Protein AF-A0A7X8EZT6-F1 (afdb_monomer_lite)

Structure (mmCIF, N/CA/C/O backbone):
data_AF-A0A7X8EZT6-F1
#
_entry.id   AF-A0A7X8EZT6-F1
#
loop_
_atom_site.group_PDB
_atom_site.id
_atom_site.type_symbol
_atom_site.label_atom_id
_atom_site.label_alt_id
_atom_site.label_comp_id
_atom_site.label_asym_id
_atom_site.label_entity_id
_atom_site.label_seq_id
_atom_site.pdbx_PDB_ins_code
_atom_site.Cartn_x
_atom_site.Cartn_y
_atom_site.Cartn_z
_atom_site.occupancy
_atom_site.B_iso_or_equiv
_atom_site.auth_seq_id
_atom_site.auth_comp_id
_atom_site.auth_asym_id
_atom_site.auth_atom_id
_atom_site.pdbx_PDB_model_num
ATOM 1 N N . SER A 1 1 ? -15.295 -21.190 -2.966 1.00 42.59 1 SER A N 1
ATOM 2 C CA . SER A 1 1 ? -16.601 -21.454 -3.605 1.00 42.59 1 SER A CA 1
ATOM 3 C C . SER A 1 1 ? -16.451 -21.439 -5.132 1.00 42.59 1 SER A C 1
ATOM 5 O O . SER A 1 1 ? -15.441 -20.932 -5.616 1.00 42.59 1 SER A O 1
ATOM 7 N N . PRO A 1 2 ? -17.413 -21.965 -5.910 1.00 34.59 2 PRO A N 1
ATOM 8 C CA . PRO A 1 2 ? -17.406 -21.894 -7.380 1.00 34.59 2 PRO A CA 1
ATOM 9 C C . PRO A 1 2 ? -17.355 -20.453 -7.927 1.00 34.59 2 PRO A C 1
ATOM 11 O O . PRO A 1 2 ? -16.756 -20.201 -8.968 1.00 34.59 2 PRO A O 1
ATOM 14 N N . LEU A 1 3 ? -17.905 -19.493 -7.174 1.00 39.78 3 LEU A N 1
ATOM 15 C CA . LEU A 1 3 ? -17.817 -18.054 -7.451 1.00 39.78 3 LEU A CA 1
ATOM 16 C C . LEU A 1 3 ? -16.372 -17.530 -7.394 1.00 39.78 3 LEU A C 1
ATOM 18 O O . LEU A 1 3 ? -15.959 -16.800 -8.290 1.00 39.78 3 LEU A O 1
ATOM 22 N N . PHE A 1 4 ? -15.579 -17.964 -6.406 1.00 44.94 4 PHE A N 1
ATOM 23 C CA . PHE A 1 4 ? -14.159 -17.601 -6.290 1.00 44.94 4 PHE A CA 1
ATOM 24 C C . PHE A 1 4 ? -13.353 -18.054 -7.517 1.00 44.94 4 PHE A C 1
ATOM 26 O O . PHE A 1 4 ? -12.592 -17.275 -8.080 1.00 44.94 4 PHE A O 1
ATOM 33 N N . GLN A 1 5 ? -13.568 -19.287 -7.987 1.00 44.53 5 GLN A N 1
ATOM 34 C CA . GLN A 1 5 ? -12.892 -19.799 -9.185 1.00 44.53 5 GLN A CA 1
ATOM 35 C C . GLN A 1 5 ? -13.360 -19.093 -10.467 1.00 44.53 5 GLN A C 1
ATOM 37 O O . GLN A 1 5 ? -12.538 -18.789 -11.326 1.00 44.53 5 GLN A O 1
ATOM 42 N N . SER A 1 6 ? -14.656 -18.789 -10.593 1.00 42.25 6 SER A N 1
ATOM 43 C CA . SER A 1 6 ? -15.205 -18.132 -11.785 1.00 42.25 6 SER A CA 1
ATOM 44 C C . SER A 1 6 ? -14.744 -16.683 -11.945 1.00 42.25 6 SER A C 1
ATOM 46 O O . SER A 1 6 ? -14.477 -16.265 -13.070 1.00 42.25 6 SER A O 1
ATOM 48 N N . VAL A 1 7 ? -14.666 -15.911 -10.858 1.00 49.56 7 VAL A N 1
ATOM 49 C CA . VAL A 1 7 ? -14.178 -14.523 -10.914 1.00 49.56 7 VAL A CA 1
ATOM 50 C C . VAL A 1 7 ? -12.687 -14.522 -11.231 1.00 49.56 7 VAL A C 1
ATOM 52 O O . VAL A 1 7 ? -12.261 -13.864 -12.175 1.00 49.56 7 VAL A O 1
ATOM 55 N N . PHE A 1 8 ? -11.917 -15.349 -10.524 1.00 48.44 8 PHE A N 1
ATOM 56 C CA . PHE A 1 8 ? -10.469 -15.424 -10.671 1.00 48.44 8 PHE A CA 1
ATOM 57 C C . PHE A 1 8 ? -10.017 -15.853 -12.072 1.00 48.44 8 PHE A C 1
ATOM 59 O O . PHE A 1 8 ? -9.018 -15.356 -12.574 1.00 48.44 8 PHE A O 1
ATOM 66 N N . LEU A 1 9 ? -10.747 -16.748 -12.741 1.00 45.16 9 LEU A N 1
ATOM 67 C CA . LEU A 1 9 ? -10.387 -17.193 -14.091 1.00 45.16 9 LEU A CA 1
ATOM 68 C C . LEU A 1 9 ? -10.803 -16.201 -15.190 1.00 45.16 9 LEU A C 1
ATOM 70 O O . LEU A 1 9 ? -10.133 -16.136 -16.218 1.00 45.16 9 LEU A O 1
ATOM 74 N N . ASN A 1 10 ? -11.867 -15.417 -14.983 1.00 45.31 10 ASN A N 1
ATOM 75 C CA . ASN A 1 10 ? -12.381 -14.498 -16.005 1.00 45.31 10 ASN A CA 1
ATOM 76 C C . ASN A 1 10 ? -11.710 -13.117 -15.990 1.00 45.31 10 ASN A C 1
ATOM 78 O O . ASN A 1 10 ? -11.610 -12.491 -17.042 1.00 45.31 10 ASN A O 1
ATOM 82 N N . THR A 1 11 ? -11.231 -12.631 -14.841 1.00 51.44 11 THR A N 1
ATOM 83 C CA . THR A 1 11 ? -10.587 -11.305 -14.750 1.00 51.44 11 THR A CA 1
ATOM 84 C C . THR A 1 11 ? -9.063 -11.366 -14.852 1.00 51.44 11 THR A C 1
ATOM 86 O O . THR A 1 11 ? -8.452 -10.430 -15.364 1.00 51.44 11 THR A O 1
ATOM 89 N N . ARG A 1 12 ? -8.436 -12.485 -14.466 1.00 45.09 12 ARG A N 1
ATOM 90 C CA . ARG A 1 12 ? -6.967 -12.640 -14.424 1.00 45.09 12 ARG A CA 1
ATOM 91 C C . ARG A 1 12 ? -6.296 -12.769 -15.799 1.00 45.09 12 ARG A C 1
ATOM 93 O O . ARG A 1 12 ? -5.088 -12.594 -15.900 1.00 45.09 12 ARG A O 1
ATOM 100 N N . TYR A 1 13 ? -7.055 -13.026 -16.871 1.00 46.81 13 TYR A N 1
ATOM 101 C CA . TYR A 1 13 ? -6.511 -13.232 -18.227 1.00 46.81 13 TYR A CA 1
ATOM 102 C C . TYR A 1 13 ? -7.090 -12.308 -19.307 1.00 46.81 13 TYR A C 1
ATOM 104 O O . TYR A 1 13 ? -6.844 -12.539 -20.491 1.00 46.81 13 TYR A O 1
ATOM 112 N N . ALA A 1 14 ? -7.823 -11.251 -18.940 1.00 43.50 14 ALA A N 1
ATOM 113 C CA . ALA A 1 14 ? -8.473 -10.362 -19.911 1.00 43.50 14 ALA A CA 1
ATOM 114 C C . ALA A 1 14 ? -7.488 -9.730 -20.919 1.00 43.50 14 ALA A C 1
ATOM 116 O O . ALA A 1 14 ? -7.846 -9.515 -22.072 1.00 43.50 14 ALA A O 1
ATOM 117 N N . ALA A 1 15 ? -6.237 -9.504 -20.507 1.00 43.66 15 ALA A N 1
ATOM 118 C CA . ALA A 1 15 ? -5.167 -8.951 -21.341 1.00 43.66 15 ALA A CA 1
ATOM 119 C C . ALA A 1 15 ? -4.141 -10.000 -21.823 1.00 43.66 15 ALA A C 1
ATOM 121 O O . ALA A 1 15 ? -3.108 -9.640 -22.390 1.00 43.66 15 ALA A O 1
ATOM 122 N N . SER A 1 16 ? -4.388 -11.293 -21.585 1.00 46.34 16 SER A N 1
ATOM 123 C CA . SER A 1 16 ? -3.447 -12.351 -21.956 1.00 46.34 16 SER A CA 1
ATOM 124 C C . SER A 1 16 ? -3.399 -12.540 -23.481 1.00 46.34 16 SER A C 1
ATOM 126 O O . SER A 1 16 ? -4.458 -12.679 -24.103 1.00 46.34 16 SER A O 1
ATOM 128 N N . PRO A 1 17 ? -2.206 -12.663 -24.102 1.00 43.62 17 PRO A N 1
ATOM 129 C CA . PRO A 1 17 ? -2.068 -12.996 -25.524 1.00 43.62 17 PRO A CA 1
ATOM 130 C C . PRO A 1 17 ? -2.686 -14.352 -25.907 1.00 43.62 17 PRO A C 1
ATOM 132 O O . PRO A 1 17 ? -2.841 -14.648 -27.086 1.00 43.62 17 PRO A O 1
ATOM 135 N N . SER A 1 18 ? -3.014 -15.190 -24.919 1.00 45.28 18 SER A N 1
ATOM 136 C CA . SER A 1 18 ? -3.646 -16.497 -25.099 1.00 45.28 18 SER A CA 1
ATOM 137 C C . SER A 1 18 ? -5.177 -16.457 -25.190 1.00 45.28 18 SER A C 1
ATOM 139 O O . SER A 1 18 ? -5.778 -17.521 -25.324 1.00 45.28 18 SER A O 1
ATOM 141 N N . ASN A 1 19 ? -5.821 -15.282 -25.117 1.00 48.66 19 ASN A N 1
ATOM 142 C CA . ASN A 1 19 ? -7.277 -15.154 -25.227 1.00 48.66 19 ASN A CA 1
ATOM 143 C C . ASN A 1 19 ? -7.734 -15.201 -26.706 1.00 48.66 19 ASN A C 1
ATOM 145 O O . ASN A 1 19 ? -7.468 -14.256 -27.452 1.00 48.66 19 ASN A O 1
ATOM 149 N N . PRO A 1 20 ? -8.444 -16.258 -27.151 1.00 41.34 20 PRO A N 1
ATOM 150 C CA . PRO A 1 20 ? -8.756 -16.465 -28.565 1.00 41.34 20 PRO A CA 1
ATOM 151 C C . PRO A 1 20 ? -9.940 -15.631 -29.096 1.00 41.34 20 PRO A C 1
ATOM 153 O O . PRO A 1 20 ? -10.285 -15.773 -30.267 1.00 41.34 20 PRO A O 1
ATOM 156 N N . TRP A 1 21 ? -10.573 -14.773 -28.279 1.00 43.16 21 TRP A N 1
ATOM 157 C CA . TRP A 1 21 ? -11.870 -14.151 -28.608 1.00 43.16 21 TRP A CA 1
ATOM 158 C C . TRP A 1 21 ? -11.904 -12.617 -28.726 1.00 43.16 21 TRP A C 1
ATOM 160 O O . TRP A 1 21 ? -12.989 -12.051 -28.854 1.00 43.16 21 TRP A O 1
ATOM 170 N N . ALA A 1 22 ? -10.778 -11.902 -28.717 1.00 40.16 22 ALA A N 1
ATOM 171 C CA . ALA A 1 22 ? -10.823 -10.442 -28.635 1.00 40.16 22 ALA A CA 1
ATOM 172 C C . ALA A 1 22 ? -10.504 -9.705 -29.949 1.00 40.16 22 ALA A C 1
ATOM 174 O O . ALA A 1 22 ? -9.353 -9.449 -30.288 1.00 40.16 22 ALA A O 1
ATOM 175 N N . TYR A 1 23 ? -11.556 -9.255 -30.639 1.00 41.00 23 TYR A N 1
ATOM 176 C CA . TYR A 1 23 ? -11.485 -8.242 -31.708 1.00 41.00 23 TYR A CA 1
ATOM 177 C C . TYR A 1 23 ? -11.439 -6.789 -31.181 1.00 41.00 23 TYR A C 1
ATOM 179 O O . TYR A 1 23 ? -11.535 -5.842 -31.958 1.00 41.00 23 TYR A O 1
ATOM 187 N N . ALA A 1 24 ? -11.278 -6.582 -29.870 1.00 44.81 24 ALA A N 1
ATOM 188 C CA . ALA A 1 24 ? -11.285 -5.260 -29.244 1.00 44.81 24 ALA A CA 1
ATOM 189 C C . ALA A 1 24 ? -10.194 -5.147 -28.169 1.00 44.81 24 ALA A C 1
ATOM 191 O O . ALA A 1 24 ? -10.485 -5.097 -26.981 1.00 44.81 24 ALA A O 1
ATOM 192 N N . HIS A 1 25 ? -8.925 -5.124 -28.575 1.00 49.47 25 HIS A N 1
ATOM 193 C CA . HIS A 1 25 ? -7.813 -4.778 -27.683 1.00 49.47 25 HIS A CA 1
ATOM 194 C C . HIS A 1 25 ? -7.306 -3.374 -28.014 1.00 49.47 25 HIS A C 1
ATOM 196 O O . HIS A 1 25 ? -6.289 -3.208 -28.683 1.00 49.47 25 HIS A O 1
ATOM 202 N N . THR A 1 26 ? -8.031 -2.356 -27.555 1.00 50.78 26 THR A N 1
ATOM 203 C CA . THR A 1 26 ? -7.486 -1.002 -27.424 1.00 50.78 26 THR A CA 1
ATOM 204 C C . THR A 1 26 ? -7.030 -0.825 -25.987 1.00 50.78 26 THR A C 1
ATOM 206 O O . THR A 1 26 ? -7.849 -0.897 -25.071 1.00 50.78 26 THR A O 1
ATOM 209 N N . SER A 1 27 ? -5.733 -0.612 -25.776 1.00 57.56 27 SER A N 1
ATOM 210 C CA . SER A 1 27 ? -5.249 -0.146 -24.475 1.00 57.56 27 SER A CA 1
ATOM 211 C C . SER A 1 27 ? -5.909 1.214 -24.166 1.00 57.56 27 SER A C 1
ATOM 213 O O . SER A 1 27 ? -6.126 1.992 -25.103 1.00 57.56 27 SER A O 1
ATOM 215 N N . PRO A 1 28 ? -6.219 1.554 -22.897 1.00 62.53 28 PRO A N 1
ATOM 216 C CA . PRO A 1 28 ? -6.767 2.870 -22.560 1.00 62.53 28 PRO A CA 1
ATOM 217 C C . PRO A 1 28 ? -5.843 4.036 -22.955 1.00 62.53 28 PRO A C 1
ATOM 219 O O . PRO A 1 28 ? -6.301 5.174 -23.050 1.00 62.53 28 PRO A O 1
ATOM 222 N N . ASP A 1 29 ? -4.574 3.774 -23.291 1.00 72.75 29 ASP A N 1
ATOM 223 C CA . ASP A 1 29 ? -3.645 4.807 -23.757 1.00 72.75 29 ASP A CA 1
ATOM 224 C C . ASP A 1 29 ? -4.058 5.401 -25.104 1.00 72.75 29 ASP A C 1
ATOM 226 O O . ASP A 1 29 ? -3.618 6.500 -25.424 1.00 72.75 29 ASP A O 1
ATOM 230 N N . VAL A 1 30 ? -4.914 4.737 -25.894 1.00 80.00 30 VAL A N 1
ATOM 231 C CA . VAL A 1 30 ? -5.458 5.362 -27.108 1.00 80.00 30 VAL A CA 1
ATOM 232 C C . VAL A 1 30 ? -6.223 6.645 -26.773 1.00 80.00 30 VAL A C 1
ATOM 234 O O . VAL A 1 30 ? -6.119 7.627 -27.506 1.00 80.00 30 VAL A O 1
ATOM 237 N N . PHE A 1 31 ? -6.922 6.669 -25.634 1.00 78.69 31 PHE A N 1
ATOM 238 C CA . PHE A 1 31 ? -7.608 7.859 -25.143 1.00 78.69 31 PHE A CA 1
ATOM 239 C C . PHE A 1 31 ? -6.609 8.885 -24.601 1.00 78.69 31 PHE A C 1
ATOM 241 O O . PHE A 1 31 ? -6.776 10.070 -24.862 1.00 78.69 31 PHE A O 1
ATOM 248 N N . LYS A 1 32 ? -5.526 8.452 -23.932 1.00 78.94 32 LYS A N 1
ATOM 249 C CA . LYS A 1 32 ? -4.425 9.346 -23.515 1.00 78.94 32 LYS A CA 1
ATOM 250 C C . LYS A 1 32 ? -3.796 10.032 -24.732 1.00 78.94 32 LYS A C 1
ATOM 252 O O . LYS A 1 32 ? -3.693 11.255 -24.752 1.00 78.94 32 LYS A O 1
ATOM 257 N N . ILE A 1 33 ? -3.450 9.266 -25.772 1.00 86.44 33 ILE A N 1
ATOM 258 C CA . ILE A 1 33 ? -2.919 9.786 -27.039 1.00 86.44 33 ILE A CA 1
ATOM 259 C C . ILE A 1 33 ? -3.912 10.776 -27.649 1.00 86.44 33 ILE A C 1
ATOM 261 O O . ILE A 1 33 ? -3.533 11.903 -27.951 1.00 86.44 33 ILE A O 1
ATOM 265 N N . GLU A 1 34 ? -5.177 10.389 -27.810 1.00 89.12 34 GLU A N 1
ATOM 266 C CA . GLU A 1 34 ? -6.202 11.248 -28.408 1.00 89.12 34 GLU A CA 1
ATOM 267 C C . GLU A 1 34 ? -6.381 12.567 -27.639 1.00 89.12 34 GLU A C 1
ATOM 269 O O . GLU A 1 34 ? -6.334 13.642 -28.243 1.00 89.12 34 GLU A O 1
ATOM 274 N N . GLN A 1 35 ? -6.502 12.509 -26.313 1.00 84.94 35 GLN A N 1
ATOM 275 C CA . GLN A 1 35 ? -6.626 13.689 -25.457 1.00 84.94 35 GLN A CA 1
ATOM 276 C C . GLN A 1 35 ? -5.393 14.590 -25.542 1.00 84.94 35 GLN A C 1
ATOM 278 O O . GLN A 1 35 ? -5.539 15.804 -25.700 1.00 84.94 35 GLN A O 1
ATOM 283 N N . THR A 1 36 ? -4.182 14.023 -25.501 1.00 86.88 36 THR A N 1
ATOM 284 C CA . THR A 1 36 ? -2.943 14.799 -25.646 1.00 86.88 36 THR A CA 1
ATOM 285 C C . THR A 1 36 ? -2.872 15.480 -27.014 1.00 86.88 36 THR A C 1
ATOM 287 O O . THR A 1 36 ? -2.579 16.671 -27.085 1.00 86.88 36 THR A O 1
ATOM 290 N N . VAL A 1 37 ? -3.200 14.773 -28.102 1.00 92.56 37 VAL A N 1
ATOM 291 C CA . VAL A 1 37 ? -3.213 15.347 -29.459 1.00 92.56 37 VAL A CA 1
ATOM 292 C C . VAL A 1 37 ? -4.217 16.499 -29.554 1.00 92.56 37 VAL A C 1
ATOM 294 O O . VAL A 1 37 ? -3.895 17.549 -30.110 1.00 92.56 37 VAL A O 1
ATOM 297 N N . ARG A 1 38 ? -5.419 16.346 -28.981 1.00 92.12 38 ARG A N 1
ATOM 298 C CA . ARG A 1 38 ? -6.426 17.421 -28.937 1.00 92.12 38 ARG A CA 1
ATOM 299 C C . ARG A 1 38 ? -5.958 18.624 -28.129 1.00 92.12 38 ARG A C 1
ATOM 301 O O . ARG A 1 38 ? -6.172 19.751 -28.567 1.00 92.12 38 ARG A O 1
ATOM 308 N N . HIS A 1 39 ? -5.320 18.392 -26.986 1.00 89.50 39 HIS A N 1
ATOM 309 C CA . HIS A 1 39 ? -4.801 19.456 -26.133 1.00 89.50 39 HIS A CA 1
ATOM 310 C C . HIS A 1 39 ? -3.704 20.263 -26.841 1.00 89.50 39 HIS A C 1
ATOM 312 O O . HIS A 1 39 ? -3.769 21.489 -26.893 1.00 89.50 39 HIS A O 1
ATOM 318 N N . VAL A 1 40 ? -2.764 19.572 -27.494 1.00 91.00 40 VAL A N 1
ATOM 319 C CA . VAL A 1 40 ? -1.724 20.196 -28.323 1.00 91.00 40 VAL A CA 1
ATOM 320 C C . VAL A 1 40 ? -2.335 20.998 -29.473 1.00 91.00 40 VAL A C 1
ATOM 322 O O . VAL A 1 40 ? -1.962 22.148 -29.698 1.00 91.00 40 VAL A O 1
ATOM 325 N N . ALA A 1 41 ? -3.297 20.416 -30.190 1.00 91.75 41 ALA A N 1
ATOM 326 C CA . ALA A 1 41 ? -3.942 21.082 -31.313 1.00 91.75 41 ALA A CA 1
ATOM 327 C C . ALA A 1 41 ? -4.720 22.334 -30.894 1.00 91.75 41 ALA A C 1
ATOM 329 O O . ALA A 1 41 ? -4.719 23.312 -31.632 1.00 91.75 41 ALA A O 1
ATOM 330 N N . ALA A 1 42 ? -5.338 22.343 -29.709 1.00 89.06 42 ALA A N 1
ATOM 331 C CA . ALA A 1 42 ? -6.038 23.516 -29.183 1.00 89.06 42 ALA A CA 1
ATOM 332 C C . ALA A 1 42 ? -5.106 24.723 -28.954 1.00 89.06 42 ALA A C 1
ATOM 334 O O . ALA A 1 42 ? -5.555 25.862 -29.050 1.00 89.06 42 ALA A O 1
ATOM 335 N N . ALA A 1 43 ? -3.818 24.483 -28.689 1.00 86.94 43 ALA A N 1
ATOM 336 C CA . ALA A 1 43 ? -2.807 25.530 -28.532 1.00 86.94 43 ALA A CA 1
ATOM 337 C C . ALA A 1 43 ? -2.105 25.919 -29.849 1.00 86.94 43 ALA A C 1
ATOM 339 O O . ALA A 1 43 ? -1.345 26.893 -29.886 1.00 86.94 43 ALA A O 1
ATOM 340 N N . HIS A 1 44 ? -2.322 25.163 -30.929 1.00 92.44 44 HIS A N 1
ATOM 341 C CA . HIS A 1 44 ? -1.747 25.448 -32.240 1.00 92.44 44 HIS A CA 1
ATOM 342 C C . HIS A 1 44 ? -2.636 26.436 -33.023 1.00 92.44 44 HIS A C 1
ATOM 344 O O . HIS A 1 44 ? -3.855 26.261 -33.029 1.00 92.44 44 HIS A O 1
ATOM 350 N N . PRO A 1 45 ? -2.074 27.432 -33.745 1.00 89.56 45 PRO A N 1
ATOM 351 C CA . PRO A 1 45 ? -2.863 28.410 -34.509 1.00 89.56 45 PRO A CA 1
ATOM 352 C C . PRO A 1 45 ? -3.853 27.789 -35.504 1.00 89.56 45 PRO A C 1
ATOM 354 O O . PRO A 1 45 ? -4.947 28.312 -35.698 1.00 89.56 45 PRO A O 1
ATOM 357 N N . ASP A 1 46 ? -3.484 26.651 -36.095 1.00 91.50 46 ASP A N 1
ATOM 358 C CA . ASP A 1 46 ? -4.317 25.943 -37.075 1.00 91.50 46 ASP A CA 1
ATOM 359 C C . ASP A 1 46 ? -5.351 24.989 -36.446 1.00 91.50 46 ASP A C 1
ATOM 361 O O . ASP A 1 46 ? -6.144 24.375 -37.162 1.00 91.50 46 ASP A O 1
ATOM 365 N N . GLY A 1 47 ? -5.378 24.831 -35.117 1.00 92.38 47 GLY A N 1
ATOM 366 C CA . GLY A 1 47 ? -6.355 23.976 -34.442 1.00 92.38 47 GLY A CA 1
ATOM 367 C C . GLY A 1 47 ? -6.362 22.539 -34.983 1.00 92.38 47 GLY A C 1
ATOM 368 O O . GLY A 1 47 ? -5.327 21.886 -35.109 1.00 92.38 47 GLY A O 1
ATOM 369 N N . LYS A 1 48 ? -7.545 22.053 -35.385 1.00 91.62 48 LYS A N 1
ATOM 370 C CA . LYS A 1 48 ? -7.732 20.723 -36.005 1.00 91.62 48 LYS A CA 1
ATOM 371 C C . LYS A 1 48 ? -7.102 20.571 -37.401 1.00 91.62 48 LYS A C 1
ATOM 373 O O . LYS A 1 48 ? -7.035 19.452 -37.905 1.00 91.62 48 LYS A O 1
ATOM 378 N N . LYS A 1 49 ? -6.635 21.663 -38.018 1.00 92.81 49 LYS A N 1
ATOM 379 C CA . LYS A 1 49 ? -5.881 21.657 -39.285 1.00 92.81 49 LYS A CA 1
ATOM 380 C C . LYS A 1 49 ? -4.369 21.548 -39.076 1.00 92.81 49 LYS A C 1
ATOM 382 O O . LYS A 1 49 ? -3.627 21.518 -40.052 1.00 92.81 49 LYS A O 1
ATOM 387 N N . MET A 1 50 ? -3.909 21.482 -37.823 1.00 95.31 50 MET A N 1
ATOM 388 C CA . MET A 1 50 ? -2.513 21.207 -37.495 1.00 95.31 50 MET A CA 1
ATOM 389 C C . MET A 1 50 ? -2.058 19.910 -38.173 1.00 95.31 50 MET A C 1
ATOM 391 O O . MET A 1 50 ? -2.723 18.880 -38.056 1.00 95.31 50 MET A O 1
ATOM 395 N N . PHE A 1 51 ? -0.917 19.959 -38.861 1.00 94.50 51 PHE A N 1
ATOM 396 C CA . PHE A 1 51 ? -0.371 18.785 -39.530 1.00 94.50 51 PHE A CA 1
ATOM 397 C C . PHE A 1 51 ? 0.157 17.769 -38.505 1.00 94.50 51 PHE A C 1
ATOM 399 O O . PHE A 1 51 ? 1.022 18.087 -37.688 1.00 94.50 51 PHE A O 1
ATOM 406 N N . ILE A 1 52 ? -0.360 16.542 -38.551 1.00 95.56 52 ILE A N 1
ATOM 407 C CA . ILE A 1 52 ? 0.028 15.434 -37.672 1.00 95.56 52 ILE A CA 1
ATOM 408 C C . ILE A 1 52 ? 0.564 14.309 -38.549 1.00 95.56 52 ILE A C 1
ATOM 410 O O . ILE A 1 52 ? -0.110 13.862 -39.478 1.00 95.56 52 ILE A O 1
ATOM 414 N N . GLN A 1 53 ? 1.760 13.810 -38.245 1.00 95.31 53 GLN A N 1
ATOM 415 C CA . GLN A 1 53 ? 2.288 12.623 -38.916 1.00 95.31 53 GLN A CA 1
ATOM 416 C C . GLN A 1 53 ? 2.206 11.410 -37.988 1.00 95.31 53 GLN A C 1
ATOM 418 O O . GLN A 1 53 ? 2.704 11.445 -36.869 1.00 95.31 53 GLN A O 1
ATOM 423 N N . VAL A 1 54 ? 1.600 10.329 -38.469 1.00 95.25 54 VAL A N 1
ATOM 424 C CA . VAL A 1 54 ? 1.507 9.031 -37.800 1.00 95.25 54 VAL A CA 1
ATOM 425 C C . VAL A 1 54 ? 2.353 8.036 -38.590 1.00 95.25 54 VAL A C 1
ATOM 427 O O . VAL A 1 54 ? 2.036 7.741 -39.741 1.00 95.25 54 VAL A O 1
ATOM 430 N N . VAL A 1 55 ? 3.434 7.531 -37.995 1.00 93.75 55 VAL A N 1
ATOM 431 C CA . VAL A 1 55 ? 4.385 6.624 -38.659 1.00 93.75 55 VAL A CA 1
ATOM 432 C C . VAL A 1 55 ? 4.412 5.276 -37.950 1.00 93.75 55 VAL A C 1
ATOM 434 O O . VAL A 1 55 ? 4.796 5.189 -36.786 1.00 93.75 55 VAL A O 1
ATOM 437 N N . SER A 1 56 ? 4.029 4.211 -38.641 1.00 91.31 56 SER A N 1
ATOM 438 C CA . SER A 1 56 ? 4.019 2.867 -38.064 1.00 91.31 56 SER A CA 1
ATOM 439 C C . SER A 1 56 ? 4.326 1.814 -39.127 1.00 91.31 56 SER A C 1
ATOM 441 O O . SER A 1 56 ? 3.551 1.692 -40.082 1.00 91.31 56 SER A O 1
ATOM 443 N N . PRO A 1 57 ? 5.410 1.033 -38.960 1.00 85.94 57 PRO A N 1
ATOM 444 C CA . PRO A 1 57 ? 5.727 -0.086 -39.837 1.00 85.94 57 PRO A CA 1
ATOM 445 C C . PRO A 1 57 ? 4.529 -1.011 -40.073 1.00 85.94 57 PRO A C 1
ATOM 447 O O . PRO A 1 57 ? 3.712 -1.242 -39.184 1.00 85.94 57 PRO A O 1
ATOM 450 N N . ASN A 1 58 ? 4.425 -1.553 -41.289 1.00 85.25 58 ASN A N 1
ATOM 451 C CA . ASN A 1 58 ? 3.341 -2.455 -41.708 1.00 85.25 58 ASN A CA 1
ATOM 452 C C . ASN A 1 58 ? 1.923 -1.860 -41.591 1.00 85.25 58 ASN A C 1
ATOM 454 O O . ASN A 1 58 ? 0.949 -2.608 -41.533 1.00 85.25 58 ASN A O 1
ATOM 458 N N . HIS A 1 59 ? 1.802 -0.528 -41.563 1.00 83.19 59 HIS A N 1
ATOM 459 C CA . HIS A 1 59 ? 0.539 0.186 -41.353 1.00 83.19 59 HIS A CA 1
ATOM 460 C C . HIS A 1 59 ? -0.150 -0.152 -40.020 1.00 83.19 59 HIS A C 1
ATOM 462 O O . HIS A 1 59 ? -1.378 -0.094 -39.911 1.00 83.19 59 HIS A O 1
ATOM 468 N N . ASP A 1 60 ? 0.625 -0.480 -38.986 1.00 83.62 60 ASP A N 1
ATOM 469 C CA . ASP A 1 60 ? 0.107 -0.927 -37.693 1.00 83.62 60 ASP A CA 1
ATOM 470 C C . ASP A 1 60 ? -0.313 0.224 -36.751 1.00 83.62 60 ASP A C 1
ATOM 472 O O . ASP A 1 60 ? 0.044 0.293 -35.571 1.00 83.62 60 ASP A O 1
ATOM 476 N N . TYR A 1 61 ? -1.071 1.173 -37.305 1.00 87.38 61 TYR A N 1
ATOM 477 C CA . TYR A 1 61 ? -1.537 2.387 -36.630 1.00 87.38 61 TYR A CA 1
ATOM 478 C C . TYR A 1 61 ? -3.012 2.348 -36.218 1.00 87.38 61 TYR A C 1
ATOM 480 O O . TYR A 1 61 ? -3.519 3.314 -35.648 1.00 87.38 61 TYR A O 1
ATOM 488 N N . TRP A 1 62 ? -3.739 1.259 -36.481 1.00 82.38 62 TRP A N 1
ATOM 489 C CA . TRP A 1 62 ? -5.103 1.100 -35.968 1.00 82.38 62 TRP A CA 1
ATOM 490 C C . TRP A 1 62 ? -5.087 0.966 -34.431 1.00 82.38 62 TRP A C 1
ATOM 492 O O . TRP A 1 62 ? -4.271 0.203 -33.913 1.00 82.38 62 TRP A O 1
ATOM 502 N N . PRO A 1 63 ? -5.968 1.653 -33.673 1.00 86.00 63 PRO A N 1
ATOM 503 C CA . PRO A 1 63 ? -7.186 2.366 -34.092 1.00 86.00 63 PRO A CA 1
ATOM 504 C C . PRO A 1 63 ? -7.049 3.891 -34.296 1.00 86.00 63 PRO A C 1
ATOM 506 O O . PRO A 1 63 ? -8.070 4.571 -34.381 1.00 86.00 63 PRO A O 1
ATOM 509 N N . LEU A 1 64 ? -5.843 4.469 -34.374 1.00 88.00 64 LEU A N 1
ATOM 510 C CA . LEU A 1 64 ? -5.658 5.933 -34.443 1.00 88.00 64 LEU A CA 1
ATOM 511 C C . LEU A 1 64 ? -6.475 6.650 -35.532 1.00 88.00 64 LEU A C 1
ATOM 513 O O . LEU A 1 64 ? -6.971 7.738 -35.236 1.00 88.00 64 LEU A O 1
ATOM 517 N N . PRO A 1 65 ? -6.679 6.096 -36.748 1.00 91.19 65 PRO A N 1
ATOM 518 C CA . PRO A 1 65 ? -7.550 6.712 -37.749 1.00 91.19 65 PRO A CA 1
ATOM 519 C C . PRO A 1 65 ? -8.963 7.015 -37.250 1.00 91.19 65 PRO A C 1
ATOM 521 O O . PRO A 1 65 ? -9.550 8.012 -37.652 1.00 91.19 65 PRO A O 1
ATOM 524 N N . TRP A 1 66 ? -9.508 6.195 -36.347 1.00 84.88 66 TRP A N 1
ATOM 525 C CA . TRP A 1 66 ? -10.835 6.425 -35.780 1.00 84.88 66 TRP A CA 1
ATOM 526 C C . TRP A 1 66 ? -10.858 7.618 -34.821 1.00 84.88 66 TRP A C 1
ATOM 528 O O . TRP A 1 66 ? -11.755 8.455 -34.881 1.00 84.88 66 TRP A O 1
ATOM 538 N N . TYR A 1 67 ? -9.855 7.703 -33.951 1.00 86.50 67 TYR A N 1
ATOM 539 C CA . TYR A 1 67 ? -9.759 8.716 -32.898 1.00 86.50 67 TYR A CA 1
ATOM 540 C C . TYR A 1 67 ? -9.306 10.079 -33.419 1.00 86.50 67 TYR A C 1
ATOM 542 O O . TYR A 1 67 ? -9.716 11.118 -32.906 1.00 86.50 67 TYR A O 1
ATOM 550 N N . LEU A 1 68 ? -8.494 10.082 -34.474 1.00 91.31 68 LEU A N 1
ATOM 551 C CA . LEU A 1 68 ? -7.979 11.294 -35.099 1.00 91.31 68 LEU A CA 1
ATOM 552 C C . LEU A 1 68 ? -8.786 11.718 -36.338 1.00 91.31 68 LEU A C 1
ATOM 554 O O . LEU A 1 68 ? -8.382 12.639 -37.039 1.00 91.31 68 LEU A O 1
ATOM 558 N N . ARG A 1 69 ? -9.946 11.099 -36.599 1.00 90.94 69 ARG A N 1
ATOM 559 C CA . ARG A 1 69 ? -10.780 11.383 -37.784 1.00 90.94 69 ARG A CA 1
ATOM 560 C C . ARG A 1 69 ? -11.262 12.832 -37.893 1.00 90.94 69 ARG A C 1
ATOM 562 O O . ARG A 1 69 ? -11.596 13.282 -38.981 1.00 90.94 69 ARG A O 1
ATOM 569 N N . ASP A 1 70 ? -11.342 13.539 -36.765 1.00 89.75 70 ASP A N 1
ATOM 570 C CA . ASP A 1 70 ? -11.791 14.933 -36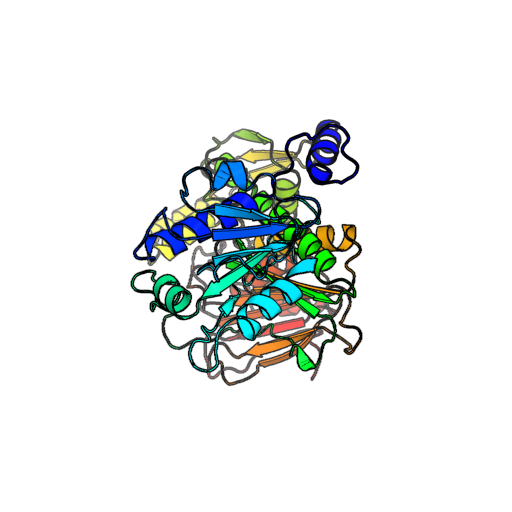.730 1.00 89.75 70 ASP A CA 1
ATOM 571 C C . ASP A 1 70 ? -10.675 15.921 -37.123 1.00 89.75 70 ASP A C 1
ATOM 573 O O . ASP A 1 70 ? -10.936 17.122 -37.190 1.00 89.75 70 ASP A O 1
ATOM 577 N N . PHE A 1 71 ? -9.435 15.453 -37.308 1.00 92.94 71 PHE A N 1
ATOM 578 C CA . PHE A 1 71 ? -8.295 16.268 -37.722 1.00 92.94 71 PHE A CA 1
ATOM 579 C C . PHE A 1 71 ? -8.159 16.249 -39.245 1.00 92.94 71 PHE A C 1
ATOM 581 O O . PHE A 1 71 ? -8.159 15.193 -39.872 1.00 92.94 71 PHE A O 1
ATOM 588 N N . GLU A 1 72 ? -8.020 17.428 -39.845 1.00 90.38 72 GLU A N 1
ATOM 589 C CA . GLU A 1 72 ? -8.098 17.597 -41.304 1.00 90.38 72 GLU A CA 1
ATOM 590 C C . GLU A 1 72 ? -6.770 17.289 -42.017 1.00 90.38 72 GLU A C 1
ATOM 592 O O . GLU A 1 72 ? -6.749 17.070 -43.226 1.00 90.38 72 GLU A O 1
ATOM 597 N N . ALA A 1 73 ? -5.658 17.261 -41.276 1.00 92.94 73 ALA A N 1
ATOM 598 C CA . ALA A 1 73 ? -4.308 17.137 -41.818 1.00 92.94 73 ALA A CA 1
ATOM 599 C C . ALA A 1 73 ? -3.501 16.038 -41.105 1.00 92.94 73 ALA A C 1
ATOM 601 O O . ALA A 1 73 ? -2.466 16.311 -40.499 1.00 92.94 73 ALA A O 1
ATOM 602 N N . VAL A 1 74 ? -3.964 14.784 -41.174 1.00 94.62 74 VAL A N 1
ATOM 603 C CA . VAL A 1 74 ? -3.236 13.626 -40.619 1.00 94.62 74 VAL A CA 1
ATOM 604 C C . VAL A 1 74 ? -2.673 12.750 -41.734 1.00 94.62 74 VAL A C 1
ATOM 606 O O . VAL A 1 74 ? -3.419 12.231 -42.563 1.00 94.62 74 VAL A O 1
ATOM 609 N N . ALA A 1 75 ? -1.354 12.559 -41.746 1.00 93.56 75 ALA A N 1
ATOM 610 C CA . ALA A 1 75 ? -0.685 11.639 -42.660 1.00 93.56 75 ALA A CA 1
ATOM 611 C C . ALA A 1 75 ? -0.354 10.322 -41.950 1.00 93.56 75 ALA A C 1
ATOM 613 O O . ALA A 1 75 ? 0.396 10.327 -40.977 1.00 93.56 75 ALA A O 1
ATOM 614 N N . TYR A 1 76 ? -0.862 9.204 -42.469 1.00 93.50 76 TYR A N 1
ATOM 615 C CA . TYR A 1 76 ? -0.553 7.855 -41.989 1.00 93.50 76 TYR A CA 1
ATOM 616 C C . TYR A 1 76 ? 0.436 7.184 -42.935 1.00 93.50 76 TYR A C 1
ATOM 618 O O . TYR A 1 76 ? 0.122 6.979 -44.108 1.00 93.50 76 TYR A O 1
ATOM 626 N N . THR A 1 77 ? 1.628 6.848 -42.447 1.00 91.69 77 THR A N 1
ATOM 627 C CA . THR A 1 77 ? 2.699 6.280 -43.275 1.00 91.69 77 THR A CA 1
ATOM 628 C C . THR A 1 77 ? 3.305 5.041 -42.627 1.00 91.69 77 THR A C 1
ATOM 630 O O . THR A 1 77 ? 3.340 4.915 -41.404 1.00 91.69 77 THR A O 1
ATOM 633 N N . ASP A 1 78 ? 3.768 4.103 -43.450 1.00 89.94 78 ASP A N 1
ATOM 634 C CA . ASP A 1 78 ? 4.484 2.900 -43.004 1.00 89.94 78 ASP A CA 1
ATOM 635 C C . ASP A 1 78 ? 5.982 3.142 -42.788 1.00 89.94 78 ASP A C 1
ATOM 637 O O . ASP A 1 78 ? 6.638 2.436 -42.027 1.00 89.94 78 ASP A O 1
ATOM 641 N N . THR A 1 79 ? 6.516 4.169 -43.444 1.00 87.62 79 THR A N 1
ATOM 642 C CA . THR A 1 79 ? 7.931 4.528 -43.440 1.00 87.62 79 THR A CA 1
ATOM 643 C C . THR A 1 79 ? 8.128 6.032 -43.244 1.00 87.62 79 THR A C 1
ATOM 645 O O . THR A 1 79 ? 7.198 6.845 -43.327 1.00 87.62 79 THR A O 1
ATOM 648 N N . VAL A 1 80 ? 9.368 6.430 -42.948 1.00 87.31 80 VAL A N 1
ATOM 649 C CA . VAL A 1 80 ? 9.746 7.836 -42.767 1.00 87.31 80 VAL A CA 1
ATOM 650 C C . VAL A 1 80 ? 10.009 8.486 -44.130 1.00 87.31 80 VAL A C 1
ATOM 652 O O . VAL A 1 80 ? 11.102 8.400 -44.688 1.00 87.31 80 VAL A O 1
ATOM 655 N N . HIS A 1 81 ? 9.012 9.186 -44.672 1.00 82.75 81 HIS A N 1
ATOM 656 C CA . HIS A 1 81 ? 9.167 9.910 -45.937 1.00 82.75 81 HIS A CA 1
ATOM 657 C C . HIS A 1 81 ? 9.853 11.270 -45.738 1.00 82.75 81 HIS A C 1
ATOM 659 O O . HIS A 1 81 ? 9.315 12.159 -45.069 1.00 82.75 81 HIS A O 1
ATOM 665 N N . LYS A 1 82 ? 11.015 11.451 -46.382 1.00 79.75 82 LYS A N 1
ATOM 666 C CA . LYS A 1 82 ? 11.799 12.703 -46.366 1.00 79.75 82 LYS A CA 1
ATOM 667 C C . LYS A 1 82 ? 11.145 13.859 -47.130 1.00 79.75 82 LYS A C 1
ATOM 669 O O . LYS A 1 82 ? 11.434 15.011 -46.845 1.00 79.75 82 LYS A O 1
ATOM 674 N N . ASN A 1 83 ? 10.256 13.548 -48.073 1.00 80.56 83 ASN A N 1
ATOM 675 C CA . ASN A 1 83 ? 9.587 14.545 -48.916 1.00 80.56 83 ASN A CA 1
ATOM 676 C C . ASN A 1 83 ? 8.367 15.184 -48.233 1.00 80.56 83 ASN A C 1
ATOM 678 O O . ASN A 1 83 ? 7.842 16.175 -48.731 1.00 80.56 83 ASN A O 1
ATOM 682 N N . LEU A 1 84 ? 7.889 14.606 -47.123 1.00 80.50 84 LEU A N 1
ATOM 683 C CA . LEU A 1 84 ? 6.817 15.206 -46.334 1.00 80.50 84 LEU A CA 1
ATOM 684 C C . LEU A 1 84 ? 7.376 16.360 -45.496 1.00 80.50 84 LEU A C 1
ATOM 686 O O . LEU A 1 84 ? 8.450 16.184 -44.909 1.00 80.50 84 LEU A O 1
ATOM 690 N N . PRO A 1 85 ? 6.641 17.483 -45.374 1.00 83.88 85 PRO A N 1
ATOM 691 C CA . PRO A 1 85 ? 7.050 18.587 -44.514 1.00 83.88 85 PRO A CA 1
ATOM 692 C C . PRO A 1 85 ? 7.238 18.105 -43.072 1.00 83.88 85 PRO A C 1
ATOM 694 O O . PRO A 1 85 ? 6.667 17.089 -42.663 1.00 83.88 85 PRO A O 1
ATOM 697 N N . ASN A 1 86 ? 8.059 18.817 -42.302 1.00 86.38 86 ASN A N 1
ATOM 698 C CA . ASN A 1 86 ? 8.222 18.516 -40.885 1.00 86.38 86 ASN A CA 1
ATOM 699 C C . ASN A 1 86 ? 6.940 18.922 -40.140 1.00 86.38 86 ASN A C 1
ATOM 701 O O . ASN A 1 86 ? 6.564 20.094 -40.194 1.00 86.38 86 ASN A O 1
ATOM 705 N N . PRO A 1 87 ? 6.238 17.975 -39.499 1.00 89.56 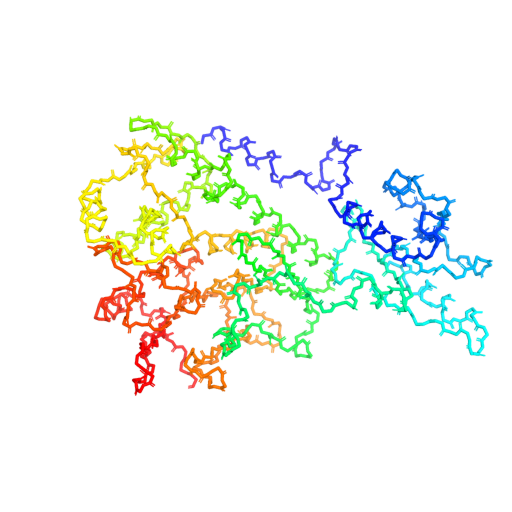87 PRO A N 1
ATOM 706 C CA . PRO A 1 87 ? 5.025 18.280 -38.760 1.00 89.56 87 PRO A CA 1
ATOM 707 C C . PRO A 1 87 ? 5.354 18.866 -37.382 1.00 89.56 87 PRO A C 1
ATOM 709 O O . PRO A 1 87 ? 6.348 18.467 -36.775 1.00 89.56 87 PRO A O 1
ATOM 712 N N . PRO A 1 88 ? 4.481 19.719 -36.820 1.00 91.12 88 PRO A N 1
ATOM 713 C CA . PRO A 1 88 ? 4.583 20.133 -35.423 1.00 91.12 88 PRO A CA 1
ATOM 714 C C . PRO A 1 88 ? 4.495 18.949 -34.446 1.00 91.12 88 PRO A C 1
ATOM 716 O O . PRO A 1 88 ? 5.087 19.009 -33.370 1.00 91.12 88 PRO A O 1
ATOM 719 N N . LEU A 1 89 ? 3.789 17.873 -34.822 1.00 94.31 89 LEU A N 1
ATOM 720 C CA . LEU A 1 89 ? 3.572 16.676 -34.011 1.00 94.31 89 LEU A CA 1
ATOM 721 C C . LEU A 1 89 ? 3.766 15.394 -34.839 1.00 94.31 89 LEU A C 1
ATOM 723 O O . LEU A 1 89 ? 3.105 15.200 -35.863 1.00 94.31 89 LEU A O 1
ATOM 727 N N . VAL A 1 90 ? 4.617 14.485 -34.352 1.00 95.19 90 VAL A N 1
ATOM 728 C CA . VAL A 1 90 ? 4.732 13.113 -34.875 1.00 95.19 90 VAL A CA 1
ATOM 729 C C . VAL A 1 90 ? 4.319 12.113 -33.804 1.00 95.19 90 VAL A C 1
ATOM 731 O O . VAL A 1 90 ? 4.831 12.166 -32.688 1.00 95.19 90 VAL A O 1
ATOM 734 N N . LEU A 1 91 ? 3.459 11.165 -34.166 1.00 94.94 91 LEU A N 1
ATOM 735 C CA . LEU A 1 91 ? 3.226 9.925 -33.433 1.00 94.94 91 LEU A CA 1
ATOM 736 C C . LEU A 1 91 ? 3.901 8.784 -34.193 1.00 94.94 91 LEU A C 1
ATOM 738 O O . LEU A 1 91 ? 3.700 8.642 -35.398 1.00 94.94 91 LEU A O 1
ATOM 742 N N . CYS A 1 92 ? 4.701 7.965 -33.524 1.00 93.38 92 CYS A N 1
ATOM 743 C CA . CYS A 1 92 ? 5.365 6.838 -34.171 1.00 93.38 92 CYS A CA 1
ATOM 744 C C . CYS A 1 92 ? 5.522 5.638 -33.247 1.00 93.38 92 CYS A C 1
ATOM 746 O O . CYS A 1 92 ? 5.481 5.789 -32.028 1.00 93.38 92 CYS A O 1
ATOM 748 N N . GLN A 1 93 ? 5.720 4.452 -33.815 1.00 87.81 93 GLN A N 1
ATOM 749 C CA . GLN A 1 93 ? 6.136 3.299 -33.020 1.00 87.81 93 GLN A CA 1
ATOM 750 C C . GLN A 1 93 ? 7.576 3.476 -32.506 1.00 87.81 93 GLN A C 1
ATOM 752 O O . GLN A 1 93 ? 8.400 4.167 -33.112 1.00 87.81 93 GLN A O 1
ATOM 757 N N . ALA A 1 94 ? 7.870 2.892 -31.343 1.00 84.50 94 ALA A N 1
ATOM 758 C CA . ALA A 1 94 ? 9.160 3.0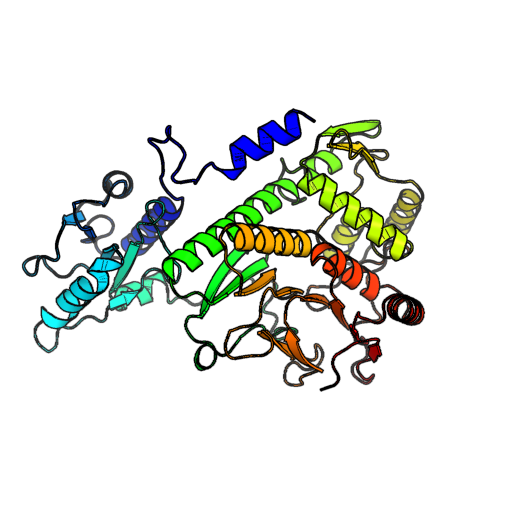68 -30.672 1.00 84.50 94 ALA A CA 1
ATOM 759 C C . ALA A 1 94 ? 10.358 2.564 -31.500 1.00 84.50 94 ALA A C 1
ATOM 761 O O . ALA A 1 94 ? 11.458 3.104 -31.377 1.00 84.50 94 ALA A O 1
ATOM 762 N N . ASP A 1 95 ? 10.147 1.565 -32.356 1.00 83.44 95 ASP A N 1
ATOM 763 C CA . ASP A 1 95 ? 11.157 0.976 -33.238 1.00 83.44 95 ASP A CA 1
ATOM 764 C C . ASP A 1 95 ? 11.663 1.942 -34.321 1.00 83.44 95 ASP A C 1
ATOM 766 O O . ASP A 1 95 ? 12.847 1.926 -34.650 1.00 83.44 95 ASP A O 1
ATOM 770 N N . ILE A 1 96 ? 10.800 2.831 -34.820 1.00 86.75 96 ILE A N 1
ATOM 771 C CA . ILE A 1 96 ? 11.121 3.782 -35.891 1.00 86.75 96 ILE A CA 1
ATOM 772 C C . ILE A 1 96 ? 11.423 5.200 -35.382 1.00 86.75 96 ILE A C 1
ATOM 774 O O . ILE A 1 96 ? 11.720 6.108 -36.163 1.00 86.75 96 ILE A O 1
ATOM 778 N N . GLN A 1 97 ? 11.400 5.408 -34.060 1.00 86.56 97 GLN A N 1
ATOM 779 C CA . GLN A 1 97 ? 11.611 6.720 -33.440 1.00 86.56 97 GLN A CA 1
ATOM 780 C C . GLN A 1 97 ? 12.951 7.358 -33.843 1.00 86.56 97 GLN A C 1
ATOM 782 O O . GLN A 1 97 ? 13.015 8.565 -34.078 1.00 86.56 97 GLN A O 1
ATOM 787 N N . GLN A 1 98 ? 14.025 6.570 -33.940 1.00 83.44 98 GLN A N 1
ATOM 788 C CA . GLN A 1 98 ? 15.348 7.089 -34.310 1.00 83.44 98 GLN A CA 1
ATOM 789 C C . GLN A 1 98 ? 15.375 7.627 -35.745 1.00 83.44 98 GLN A C 1
ATOM 791 O O . GLN A 1 98 ? 15.933 8.697 -35.990 1.00 83.44 98 GLN A O 1
ATOM 796 N N . ASP A 1 99 ? 14.711 6.946 -36.679 1.00 85.62 99 ASP A N 1
ATOM 797 C CA . ASP A 1 99 ? 14.614 7.389 -38.071 1.00 85.62 99 ASP A CA 1
ATOM 798 C C . ASP A 1 99 ? 13.747 8.646 -38.206 1.00 85.62 99 ASP A C 1
ATOM 800 O O . ASP A 1 99 ? 14.068 9.551 -38.985 1.00 85.62 99 ASP A O 1
ATOM 804 N N . VAL A 1 100 ? 12.686 8.746 -37.398 1.00 87.31 100 VAL A N 1
ATOM 805 C CA . VAL A 1 100 ? 11.861 9.956 -37.282 1.00 87.31 100 VAL A CA 1
ATOM 806 C C . VAL A 1 100 ? 12.704 11.132 -36.790 1.00 87.31 100 VAL A C 1
ATOM 808 O O . VAL A 1 100 ? 12.735 12.170 -37.449 1.00 87.31 100 VAL A O 1
ATOM 811 N N . LEU A 1 101 ? 13.436 10.980 -35.681 1.00 85.25 101 LEU A N 1
ATOM 812 C CA . LEU A 1 101 ? 14.299 12.041 -35.150 1.00 85.25 101 LEU A CA 1
ATOM 813 C C . LEU A 1 101 ? 15.362 12.453 -36.173 1.00 85.25 101 LEU A C 1
ATOM 815 O O . LEU A 1 101 ? 15.558 13.643 -36.421 1.00 85.25 101 LEU A O 1
ATOM 819 N N . LYS A 1 102 ? 15.995 11.479 -36.834 1.00 85.06 102 LYS A N 1
ATOM 820 C CA . LYS A 1 102 ? 16.977 11.733 -37.888 1.00 85.06 102 LYS A CA 1
ATOM 821 C C . LYS A 1 102 ? 16.394 12.591 -39.015 1.00 85.06 102 LYS A C 1
ATOM 823 O O . LYS A 1 102 ? 16.997 13.600 -39.375 1.00 85.06 102 LYS A O 1
ATOM 828 N N . LYS A 1 103 ? 15.193 12.266 -39.517 1.00 86.06 103 LYS A N 1
ATOM 829 C CA . LYS A 1 103 ? 14.480 13.102 -40.503 1.00 86.06 103 LYS A CA 1
ATOM 830 C C . LYS A 1 103 ? 14.293 14.528 -39.981 1.00 86.06 103 LYS A C 1
ATOM 832 O O . LYS A 1 103 ? 14.610 15.476 -40.699 1.00 86.06 103 LYS A O 1
ATOM 837 N N . LEU A 1 104 ? 13.788 14.687 -38.760 1.00 84.12 104 LEU A N 1
ATOM 838 C CA . LEU A 1 104 ? 13.452 16.001 -38.209 1.00 84.12 104 LEU A CA 1
ATOM 839 C C . LEU A 1 104 ? 14.685 16.914 -38.069 1.00 84.12 104 LEU A C 1
ATOM 841 O O . LEU A 1 104 ? 14.573 18.114 -38.317 1.00 84.12 104 LEU A O 1
ATOM 845 N N . TYR A 1 105 ? 15.866 16.360 -37.762 1.00 79.75 105 TYR A N 1
ATOM 846 C CA . TYR A 1 105 ? 17.105 17.134 -37.577 1.00 79.75 105 TYR A CA 1
ATOM 847 C C . TYR A 1 105 ? 17.982 17.291 -38.832 1.00 79.75 105 TYR A C 1
ATOM 849 O O . TYR A 1 105 ? 18.722 18.276 -38.932 1.00 79.75 105 TYR A O 1
ATOM 857 N N . GLU A 1 106 ? 17.925 16.356 -39.787 1.00 75.38 106 GLU A N 1
ATOM 858 C CA . GLU A 1 106 ? 18.763 16.376 -41.001 1.00 75.38 106 GLU A CA 1
ATOM 859 C C . GLU A 1 106 ? 18.104 17.071 -42.203 1.00 75.38 106 GLU A C 1
ATOM 861 O O . GLU A 1 106 ? 18.812 17.524 -43.099 1.00 75.38 106 GLU A O 1
ATOM 866 N N . THR A 1 107 ? 16.772 17.171 -42.235 1.00 64.31 107 THR A N 1
ATOM 867 C CA . THR A 1 107 ? 16.024 17.747 -43.373 1.00 64.31 107 THR A CA 1
ATOM 868 C C . THR A 1 107 ? 16.024 19.291 -43.431 1.00 64.31 107 THR A C 1
ATOM 870 O O . THR A 1 107 ? 16.063 19.828 -44.539 1.00 64.31 107 THR A O 1
ATOM 873 N N . PRO A 1 108 ? 16.000 20.053 -42.313 1.00 64.56 108 PRO A N 1
ATOM 874 C CA . PRO A 1 108 ? 16.005 21.518 -42.371 1.00 64.56 108 PRO A CA 1
ATOM 875 C C . PRO A 1 108 ? 17.368 22.106 -42.791 1.00 64.56 108 PRO A C 1
ATOM 877 O O . PRO A 1 108 ? 18.405 21.627 -42.317 1.00 64.56 108 PRO A O 1
ATOM 880 N N . PRO A 1 109 ? 17.401 23.206 -43.574 1.00 53.84 109 PRO A N 1
ATOM 881 C CA . PRO A 1 109 ? 18.623 23.972 -43.816 1.00 53.84 109 PRO A CA 1
ATOM 882 C C . PRO A 1 109 ? 19.247 24.483 -42.499 1.00 53.84 109 PRO A C 1
ATOM 884 O O . PRO A 1 109 ? 18.514 24.763 -41.541 1.00 53.84 109 PRO A O 1
ATOM 887 N N . PRO A 1 110 ? 20.581 24.660 -42.421 1.00 48.34 110 PRO A N 1
ATOM 888 C CA . PRO A 1 110 ? 21.237 25.248 -41.252 1.00 48.34 110 PRO A CA 1
ATOM 889 C C . PRO A 1 110 ? 20.624 26.621 -40.916 1.00 48.34 110 PRO A C 1
ATOM 891 O O . PRO A 1 110 ? 20.676 27.529 -41.738 1.00 48.34 110 PRO A O 1
ATOM 894 N N . GLY A 1 111 ? 20.012 26.760 -39.732 1.00 51.91 111 GLY A N 1
ATOM 895 C CA . GLY A 1 111 ? 19.302 27.977 -39.291 1.00 51.91 111 GLY A CA 1
ATOM 896 C C . GLY A 1 111 ? 17.782 27.829 -39.107 1.00 51.91 111 GLY A C 1
ATOM 897 O O . GLY A 1 111 ? 17.183 28.661 -38.437 1.00 51.91 111 GLY A O 1
ATOM 898 N N . HIS A 1 112 ? 17.173 26.747 -39.611 1.00 56.88 112 HIS A N 1
ATOM 899 C CA . HIS A 1 112 ? 15.731 26.455 -39.485 1.00 56.88 112 HIS A CA 1
ATOM 900 C C . HIS A 1 112 ? 15.435 25.177 -38.677 1.00 56.88 112 HIS A C 1
ATOM 902 O O . HIS A 1 112 ? 14.403 24.533 -38.860 1.00 56.88 112 HIS A O 1
ATOM 908 N N . ARG A 1 113 ? 16.357 24.760 -37.799 1.00 63.62 113 ARG A N 1
ATOM 909 C CA . ARG A 1 113 ? 16.167 23.568 -36.961 1.00 63.62 113 ARG A CA 1
ATOM 910 C C . ARG A 1 113 ? 15.277 23.900 -35.771 1.00 63.62 113 ARG A C 1
ATOM 912 O O . ARG A 1 113 ? 15.719 24.549 -34.827 1.00 63.62 113 ARG A O 1
ATOM 919 N N . GLU A 1 114 ? 14.048 23.411 -35.805 1.00 70.00 114 GLU A N 1
ATOM 920 C CA . GLU A 1 114 ? 13.190 23.382 -34.628 1.00 70.00 114 GLU A CA 1
ATOM 921 C C . GLU A 1 114 ? 13.637 22.261 -33.684 1.00 70.00 114 GLU A C 1
ATOM 923 O O . GLU A 1 114 ? 13.977 21.156 -34.112 1.00 70.00 114 GLU A O 1
ATOM 928 N N . LEU A 1 115 ? 13.679 22.553 -32.385 1.00 81.12 115 LEU A N 1
ATOM 929 C CA . LEU A 1 115 ? 13.942 21.538 -31.370 1.00 81.12 115 LEU A CA 1
ATOM 930 C C . LEU A 1 115 ? 12.666 20.728 -31.147 1.00 81.12 115 LEU A C 1
ATOM 932 O O . LEU A 1 115 ? 11.622 21.313 -30.882 1.00 81.12 115 LEU A O 1
ATOM 936 N N . TYR A 1 116 ? 12.767 19.404 -31.210 1.00 86.50 116 TYR A N 1
ATOM 937 C CA . TYR A 1 116 ? 11.687 18.487 -30.856 1.00 86.50 116 TYR A CA 1
ATOM 938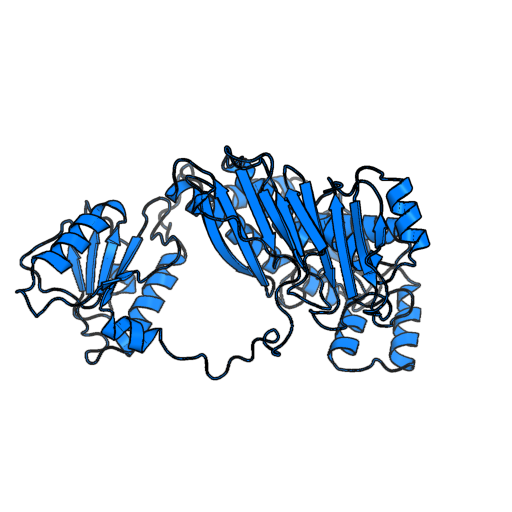 C C . TYR A 1 116 ? 11.938 17.901 -29.469 1.00 86.50 116 TYR A C 1
ATOM 940 O O . TYR A 1 116 ? 13.081 17.617 -29.107 1.00 86.50 116 TYR A O 1
ATOM 948 N N . VAL A 1 117 ? 10.869 17.724 -28.700 1.00 83.44 117 VAL A N 1
ATOM 949 C CA . VAL A 1 117 ? 10.889 17.123 -27.363 1.00 83.44 117 VAL A CA 1
ATOM 950 C C . VAL A 1 117 ? 9.925 15.935 -27.303 1.00 83.44 117 VAL A C 1
ATOM 952 O O . VAL A 1 117 ? 8.944 15.918 -28.054 1.00 83.44 117 VAL A O 1
ATOM 955 N N . PRO A 1 118 ? 10.187 14.922 -26.457 1.00 84.50 118 PRO A N 1
ATOM 956 C CA . PRO A 1 118 ? 9.240 13.836 -26.227 1.00 84.50 118 PRO A CA 1
ATOM 957 C C . PRO A 1 118 ? 7.884 14.365 -25.743 1.00 84.50 118 PRO A C 1
ATOM 959 O O . PRO A 1 118 ? 7.823 15.279 -24.926 1.00 84.50 118 PRO A O 1
ATOM 962 N N . LEU A 1 119 ? 6.800 13.795 -26.267 1.00 83.62 119 LEU A N 1
ATOM 963 C CA . LEU A 1 119 ? 5.429 14.142 -25.882 1.00 83.62 119 LEU A CA 1
ATOM 964 C C . LEU A 1 119 ? 4.928 13.325 -24.686 1.00 83.62 119 LEU A C 1
ATOM 966 O O . LEU A 1 119 ? 4.102 13.805 -23.919 1.00 83.62 119 LEU A O 1
ATOM 970 N N . PHE A 1 120 ? 5.396 12.083 -24.559 1.00 79.06 120 PHE A N 1
ATOM 971 C CA . PHE A 1 120 ? 5.012 11.171 -23.487 1.00 79.06 120 PHE A CA 1
ATOM 972 C C . PHE A 1 120 ? 6.241 10.873 -22.628 1.00 79.06 120 PHE A C 1
ATOM 974 O O . PHE A 1 120 ? 7.245 10.388 -23.153 1.00 79.06 120 PHE A O 1
ATOM 981 N N . ASP A 1 121 ? 6.139 11.142 -21.326 1.00 58.19 121 ASP A N 1
ATOM 982 C CA . ASP A 1 121 ? 7.170 10.792 -20.339 1.00 58.19 121 ASP A CA 1
ATOM 983 C C . ASP A 1 121 ? 7.055 9.326 -19.873 1.00 58.19 121 ASP A C 1
ATOM 985 O O . ASP A 1 121 ? 8.027 8.746 -19.384 1.00 58.19 121 ASP A O 1
ATOM 989 N N . ASP A 1 122 ? 5.891 8.706 -20.106 1.00 59.88 122 ASP A N 1
ATOM 990 C CA . ASP A 1 122 ? 5.575 7.319 -19.757 1.00 59.88 122 ASP A CA 1
ATOM 991 C C . ASP A 1 122 ? 5.470 6.408 -20.990 1.00 59.88 122 ASP A C 1
ATOM 993 O O . ASP A 1 122 ? 5.183 6.841 -22.113 1.00 59.88 122 ASP A O 1
ATOM 997 N N . TYR A 1 123 ? 5.606 5.101 -20.756 1.00 65.56 123 TYR A N 1
ATOM 998 C CA . TYR A 1 123 ? 5.257 4.067 -21.730 1.00 65.56 123 TYR A CA 1
ATOM 999 C C . TYR A 1 123 ? 3.797 4.236 -22.186 1.00 65.56 123 TYR A C 1
ATOM 1001 O O . TYR A 1 123 ? 2.887 4.313 -21.364 1.00 65.56 123 TYR A O 1
ATOM 1009 N N . THR A 1 124 ? 3.581 4.298 -23.499 1.00 76.50 124 THR A N 1
ATOM 1010 C CA . THR A 1 124 ? 2.266 4.494 -24.126 1.00 76.50 124 THR A CA 1
ATOM 1011 C C . THR A 1 124 ? 2.118 3.439 -25.219 1.00 76.50 124 THR A C 1
ATOM 1013 O O . THR A 1 124 ? 3.008 3.324 -26.054 1.00 76.50 124 THR A O 1
ATOM 1016 N N . GLU A 1 125 ? 1.040 2.655 -25.253 1.00 75.00 125 GLU A N 1
ATOM 1017 C CA . GLU A 1 125 ? 0.830 1.625 -26.288 1.00 75.00 125 GLU A CA 1
ATOM 1018 C C . GLU A 1 125 ? -0.600 1.638 -26.843 1.00 75.00 125 GLU A C 1
ATOM 1020 O O . GLU A 1 125 ? -1.568 1.755 -26.096 1.00 75.00 125 GLU A O 1
ATOM 1025 N N . LEU A 1 126 ? -0.775 1.460 -28.157 1.00 71.62 126 LEU A N 1
ATOM 1026 C CA . LEU A 1 126 ? -2.124 1.332 -28.741 1.00 71.62 126 LEU A CA 1
ATOM 1027 C C . LEU A 1 126 ? -2.781 -0.000 -28.383 1.00 71.62 126 LEU A C 1
ATOM 1029 O O . LEU A 1 126 ? -3.997 -0.089 -28.201 1.00 71.62 126 LEU A O 1
ATOM 1033 N N . ARG A 1 127 ? -1.954 -1.037 -28.280 1.00 66.44 127 ARG A N 1
ATOM 1034 C CA . ARG A 1 127 ? -2.324 -2.398 -27.910 1.00 66.44 127 ARG A CA 1
ATOM 1035 C C . ARG A 1 127 ? -1.101 -3.104 -27.317 1.00 66.44 127 ARG A C 1
ATOM 1037 O O . ARG A 1 127 ? 0.017 -2.646 -27.569 1.00 66.44 127 ARG A O 1
ATOM 1044 N N . PRO A 1 128 ? -1.290 -4.204 -26.571 1.00 57.28 128 PRO A N 1
ATOM 1045 C CA . PRO A 1 128 ? -0.205 -4.863 -25.855 1.00 57.28 128 PRO A CA 1
ATOM 1046 C C . PRO A 1 128 ? 1.019 -5.136 -26.737 1.00 57.28 128 PRO A C 1
ATOM 1048 O O . PRO A 1 128 ? 0.928 -5.836 -27.744 1.00 57.28 128 PRO A O 1
ATOM 1051 N N . GLY A 1 129 ? 2.169 -4.580 -26.350 1.00 65.44 129 GLY A N 1
ATOM 1052 C CA . GLY A 1 129 ? 3.455 -4.822 -27.013 1.00 65.44 129 GLY A CA 1
ATOM 1053 C C . GLY A 1 129 ? 3.754 -3.937 -28.225 1.00 65.44 129 GLY A C 1
ATOM 1054 O O . GLY A 1 129 ? 4.851 -4.041 -28.770 1.00 65.44 129 GLY A O 1
ATOM 1055 N N . VAL A 1 130 ? 2.835 -3.049 -28.612 1.00 72.38 130 VAL A N 1
ATOM 1056 C CA . VAL A 1 130 ? 3.046 -2.062 -29.676 1.00 72.38 130 VAL A CA 1
ATOM 1057 C C . VAL A 1 130 ? 3.180 -0.684 -29.039 1.00 72.38 130 VAL A C 1
ATOM 1059 O O . VAL A 1 130 ? 2.192 0.022 -28.834 1.00 72.38 130 VAL A O 1
ATOM 1062 N N . GLU A 1 131 ? 4.413 -0.327 -28.688 1.00 83.56 131 GLU A N 1
ATOM 1063 C CA . GLU A 1 131 ? 4.746 0.921 -28.005 1.00 83.56 131 GLU A CA 1
ATOM 1064 C C . GLU A 1 131 ? 4.769 2.109 -28.970 1.00 83.56 131 GLU A C 1
ATOM 1066 O O . GLU A 1 131 ? 5.345 2.046 -30.057 1.00 83.56 131 GLU A O 1
ATOM 1071 N N . TRP A 1 132 ? 4.171 3.209 -28.530 1.00 87.88 132 TRP A N 1
ATOM 1072 C CA . TRP A 1 132 ? 4.055 4.464 -29.246 1.00 87.88 132 TRP A CA 1
ATOM 1073 C C . TRP A 1 132 ? 4.820 5.577 -28.542 1.00 87.88 132 TRP A C 1
ATOM 1075 O O . TRP A 1 132 ? 4.914 5.675 -27.318 1.00 87.88 132 TRP A O 1
ATOM 1085 N N . ARG A 1 133 ? 5.373 6.449 -29.369 1.00 90.44 133 ARG A N 1
ATOM 1086 C CA . ARG A 1 133 ? 6.124 7.637 -29.007 1.00 90.44 133 ARG A CA 1
ATOM 1087 C C . ARG A 1 133 ? 5.484 8.829 -29.681 1.00 90.44 133 ARG A C 1
ATOM 1089 O O . ARG A 1 133 ? 4.996 8.733 -30.805 1.00 90.44 133 ARG A O 1
ATOM 1096 N N . GLY A 1 134 ? 5.528 9.960 -28.999 1.00 91.06 134 GLY A N 1
ATOM 1097 C CA . GLY A 1 134 ? 5.199 11.245 -29.584 1.00 91.06 134 GLY A CA 1
ATOM 1098 C C . GLY A 1 134 ? 6.406 12.162 -29.498 1.00 91.06 134 GLY A C 1
ATOM 1099 O O . GLY A 1 134 ? 7.143 12.120 -28.511 1.00 91.06 134 GLY A O 1
ATOM 1100 N N . VAL A 1 135 ? 6.611 12.980 -30.522 1.00 90.81 135 VAL A N 1
ATOM 1101 C CA . VAL A 1 135 ? 7.557 14.097 -30.481 1.00 90.81 135 VAL A CA 1
ATOM 1102 C C . VAL A 1 135 ? 6.856 15.366 -30.938 1.00 90.81 135 VAL A C 1
ATOM 1104 O O . VAL A 1 135 ? 6.081 15.349 -31.895 1.00 90.81 135 VAL A O 1
ATOM 1107 N N . LEU A 1 136 ? 7.118 16.454 -30.224 1.00 91.62 136 LEU A N 1
ATOM 1108 C CA . LEU A 1 136 ? 6.452 17.742 -30.375 1.00 91.62 136 LEU A CA 1
ATOM 1109 C C . LEU A 1 136 ? 7.494 18.845 -30.545 1.00 91.62 136 LEU A C 1
ATOM 1111 O O . LEU A 1 136 ? 8.528 18.826 -29.876 1.00 91.62 136 LEU A O 1
ATOM 1115 N N . VAL A 1 137 ? 7.223 19.829 -31.402 1.00 91.50 137 VAL A N 1
ATOM 1116 C CA . VAL A 1 137 ? 8.067 21.028 -31.491 1.00 91.50 137 VAL A CA 1
ATOM 1117 C C . VAL A 1 137 ? 8.079 21.758 -30.145 1.00 91.50 137 VAL A C 1
ATOM 1119 O O . VAL A 1 137 ? 7.035 22.059 -29.566 1.00 91.50 137 VAL A O 1
ATOM 1122 N N . ARG A 1 138 ? 9.275 22.087 -29.653 1.00 85.00 138 ARG A N 1
ATOM 1123 C CA . ARG A 1 138 ? 9.519 22.679 -28.333 1.00 85.00 138 ARG A CA 1
ATOM 1124 C C . ARG A 1 138 ? 8.714 23.955 -28.087 1.00 85.00 138 ARG A C 1
ATOM 1126 O O . ARG A 1 138 ? 8.187 24.122 -26.997 1.00 85.00 138 ARG A O 1
ATOM 1133 N N . SER A 1 139 ? 8.580 24.827 -29.086 1.00 86.19 139 SER A N 1
ATOM 1134 C CA . SER A 1 139 ? 7.811 26.075 -28.953 1.00 86.19 139 SER A CA 1
ATOM 1135 C C . SER A 1 139 ? 6.317 25.833 -28.712 1.00 86.19 139 SER A C 1
ATOM 1137 O O . SER A 1 139 ? 5.656 26.650 -28.074 1.00 86.19 139 SER A O 1
ATOM 1139 N N . LEU A 1 140 ? 5.778 24.716 -29.207 1.00 86.94 140 LEU A N 1
ATOM 1140 C CA . LEU A 1 140 ? 4.407 24.291 -28.947 1.00 86.94 140 LEU A CA 1
ATOM 1141 C C . LEU A 1 140 ? 4.311 23.555 -27.609 1.00 86.94 140 LEU A C 1
ATOM 1143 O O . LEU A 1 140 ? 3.378 23.797 -26.855 1.00 86.94 140 LEU A O 1
ATOM 1147 N N . TRP A 1 141 ? 5.309 22.735 -27.274 1.00 86.56 141 TRP A N 1
ATOM 1148 C CA . TRP A 1 141 ? 5.400 22.090 -25.964 1.00 86.56 141 TRP A CA 1
ATOM 1149 C C . TRP A 1 141 ? 5.417 23.112 -24.823 1.00 86.56 141 TRP A C 1
ATOM 1151 O O . TRP A 1 141 ? 4.650 22.980 -23.880 1.00 86.56 141 TRP A O 1
ATOM 1161 N N . GLU A 1 142 ? 6.215 24.176 -24.932 1.00 81.69 142 GLU A N 1
ATOM 1162 C CA . GLU A 1 142 ? 6.275 25.244 -23.926 1.00 81.69 142 GLU A CA 1
ATOM 1163 C C . GLU A 1 142 ? 4.921 25.964 -23.788 1.00 81.69 142 GLU A C 1
ATOM 1165 O O . GLU A 1 142 ? 4.483 26.252 -22.683 1.00 81.69 142 GLU A O 1
ATOM 1170 N N . LYS A 1 143 ? 4.187 26.182 -24.883 1.00 83.50 143 LYS A N 1
ATOM 1171 C CA . LYS A 1 143 ? 2.846 26.792 -24.816 1.00 83.50 143 LYS A CA 1
ATOM 1172 C C . LYS A 1 143 ? 1.803 25.903 -24.142 1.00 83.50 143 LYS A C 1
ATOM 1174 O O . LYS A 1 143 ? 0.897 26.424 -23.500 1.00 83.50 143 LYS A O 1
ATOM 1179 N N . VAL A 1 144 ? 1.899 24.592 -24.353 1.00 80.38 144 VAL A N 1
ATOM 1180 C CA . VAL A 1 144 ? 0.910 23.609 -23.891 1.00 80.38 144 VAL A CA 1
ATOM 1181 C C . VAL A 1 144 ? 1.202 23.166 -22.457 1.00 80.38 144 VAL A C 1
ATOM 1183 O O . VAL A 1 144 ? 0.288 23.050 -21.651 1.00 80.38 144 VAL A O 1
ATOM 1186 N N . PHE A 1 145 ? 2.474 22.937 -22.135 1.00 77.25 145 PHE A N 1
ATOM 1187 C CA . PHE A 1 145 ? 2.903 22.275 -20.904 1.00 77.25 145 PHE A CA 1
ATOM 1188 C C . PHE A 1 145 ? 3.769 23.161 -19.996 1.00 77.25 145 PHE A C 1
ATOM 1190 O O . PHE A 1 145 ? 3.937 22.825 -18.827 1.00 77.25 145 PHE A O 1
ATOM 1197 N N . ALA A 1 146 ? 4.294 24.298 -20.478 1.00 61.97 146 ALA A N 1
ATOM 1198 C CA . ALA A 1 146 ? 4.990 25.278 -19.639 1.00 61.97 146 ALA A CA 1
ATOM 1199 C C . ALA A 1 146 ? 4.054 26.442 -19.263 1.00 61.97 146 ALA A C 1
ATOM 1201 O O . ALA A 1 146 ? 4.217 27.581 -19.695 1.00 61.97 146 ALA A O 1
ATOM 1202 N N . GLN A 1 147 ? 3.076 26.147 -18.406 1.00 44.47 147 GLN A N 1
ATOM 1203 C CA . GLN A 1 147 ? 2.477 27.140 -17.514 1.00 44.47 147 GLN A CA 1
ATOM 1204 C C . GLN A 1 147 ? 2.790 26.736 -16.066 1.00 44.47 147 GLN A C 1
ATOM 1206 O O . GLN A 1 147 ? 2.753 25.542 -15.757 1.00 44.47 147 GLN A O 1
ATOM 1211 N N . PRO A 1 148 ? 3.106 27.686 -15.162 1.00 35.75 148 PRO A N 1
ATOM 1212 C CA . PRO A 1 148 ? 3.028 27.400 -13.739 1.00 35.75 148 PRO A CA 1
ATOM 1213 C C . PRO A 1 148 ? 1.577 27.032 -13.431 1.00 35.75 148 PRO A C 1
ATOM 1215 O O . PRO A 1 148 ? 0.662 27.689 -13.924 1.00 35.75 148 PRO A O 1
ATOM 1218 N N . ALA A 1 149 ? 1.369 25.981 -12.645 1.00 31.33 149 ALA A N 1
ATOM 1219 C CA . ALA A 1 149 ? 0.045 25.584 -12.196 1.00 31.33 149 ALA A CA 1
ATOM 1220 C C . ALA A 1 149 ? -0.585 26.714 -11.359 1.00 31.33 149 ALA A C 1
ATOM 1222 O O . ALA A 1 149 ? -0.390 26.789 -10.149 1.00 31.33 149 ALA A O 1
ATOM 1223 N N . GLU A 1 150 ? -1.338 27.609 -11.994 1.00 29.03 150 GLU A N 1
ATOM 1224 C CA . GLU A 1 150 ? -2.338 28.406 -11.298 1.00 29.03 150 GLU A CA 1
ATOM 1225 C C . GLU A 1 150 ? -3.542 27.504 -11.009 1.00 29.03 150 GLU A C 1
ATOM 1227 O O . GLU A 1 150 ? -4.186 26.981 -11.918 1.00 29.03 150 GLU A O 1
ATOM 1232 N N . GLY A 1 151 ? -3.858 27.340 -9.724 1.00 31.67 151 GLY A N 1
ATOM 1233 C CA . GLY A 1 151 ? -5.210 26.977 -9.302 1.00 31.67 151 GLY A CA 1
ATOM 1234 C C . GLY A 1 151 ? -5.511 25.500 -9.057 1.00 31.67 151 GLY A C 1
ATOM 1235 O O . GLY A 1 151 ? -6.680 25.126 -9.084 1.00 31.67 151 GLY A O 1
ATOM 1236 N N . VAL A 1 152 ? -4.515 24.672 -8.744 1.00 26.55 152 VAL A N 1
ATOM 1237 C CA . VAL A 1 152 ? -4.757 23.444 -7.971 1.00 26.55 152 VAL A CA 1
ATOM 1238 C C . VAL A 1 152 ? -3.940 23.561 -6.697 1.00 26.55 152 VAL A C 1
ATOM 1240 O O . VAL A 1 152 ? -2.732 23.335 -6.710 1.00 26.55 152 VAL A O 1
ATOM 1243 N N . GLU A 1 153 ? -4.584 23.958 -5.597 1.00 22.94 153 GLU A N 1
ATOM 1244 C CA . GLU A 1 153 ? -4.018 23.759 -4.264 1.00 22.94 153 GLU A CA 1
ATOM 1245 C C . GLU A 1 153 ? -3.829 22.251 -4.062 1.00 22.94 153 GLU A C 1
ATOM 1247 O O . GLU A 1 153 ? -4.719 21.519 -3.628 1.00 22.94 153 GLU A O 1
ATOM 1252 N N . SER A 1 154 ? -2.637 21.780 -4.421 1.00 27.66 154 SER A N 1
ATOM 1253 C CA . SER A 1 154 ? -2.017 20.625 -3.800 1.00 27.66 154 SER A CA 1
ATOM 1254 C C . SER A 1 154 ? -2.069 20.893 -2.296 1.00 27.66 154 SER A C 1
ATOM 1256 O O . SER A 1 154 ? -1.437 21.818 -1.786 1.00 27.66 154 SER A O 1
ATOM 1258 N N . TYR A 1 155 ? -2.824 20.075 -1.566 1.00 26.73 155 TYR A N 1
ATOM 1259 C CA . TYR A 1 155 ? -2.833 20.075 -0.099 1.00 26.73 155 TYR A CA 1
ATOM 1260 C C . TYR A 1 155 ? -1.455 19.712 0.507 1.00 26.73 155 TYR A C 1
ATOM 1262 O O . TYR A 1 155 ? -1.351 19.536 1.720 1.00 26.73 155 TYR A O 1
ATOM 1270 N N . HIS A 1 156 ? -0.399 19.607 -0.311 1.00 29.55 156 HIS A N 1
ATOM 1271 C CA . HIS A 1 156 ? 0.951 19.225 0.078 1.00 29.55 156 HIS A CA 1
ATOM 1272 C C . HIS A 1 156 ? 2.018 20.312 -0.090 1.00 29.55 156 HIS A C 1
ATOM 1274 O O . HIS A 1 156 ? 3.125 20.099 0.388 1.00 29.55 156 HIS A O 1
ATOM 1280 N N . ASP A 1 157 ? 1.707 21.493 -0.630 1.00 26.42 157 ASP A N 1
ATOM 1281 C CA . ASP A 1 157 ? 2.688 22.585 -0.725 1.00 26.42 157 ASP A CA 1
ATOM 1282 C C . ASP A 1 157 ? 2.351 23.754 0.208 1.00 26.42 157 ASP A C 1
ATOM 1284 O O . ASP A 1 157 ? 2.214 24.909 -0.194 1.00 26.42 157 ASP A O 1
ATOM 1288 N N . LYS A 1 158 ? 2.283 23.465 1.514 1.00 25.72 158 LYS A N 1
ATOM 1289 C CA . LYS A 1 158 ? 2.714 24.463 2.500 1.00 25.72 158 LYS A CA 1
ATOM 1290 C C . LYS A 1 158 ? 4.232 24.362 2.604 1.00 25.72 158 LYS A C 1
ATOM 1292 O O . LYS A 1 158 ? 4.765 23.365 3.076 1.00 25.72 158 LYS A O 1
ATOM 1297 N N . ALA A 1 159 ? 4.909 25.402 2.129 1.00 28.45 159 ALA A N 1
ATOM 1298 C CA . ALA A 1 159 ? 6.357 25.546 2.157 1.00 28.45 159 ALA A CA 1
ATOM 1299 C C . ALA A 1 159 ? 6.943 25.207 3.545 1.00 28.45 159 ALA A C 1
ATOM 1301 O O . ALA A 1 159 ? 6.700 25.931 4.509 1.00 28.45 159 ALA A O 1
ATOM 1302 N N . GLY A 1 160 ? 7.722 24.120 3.631 1.00 27.38 160 GLY A N 1
ATOM 1303 C CA . GLY A 1 160 ? 8.526 23.792 4.815 1.00 27.38 160 GLY A CA 1
ATOM 1304 C C . GLY A 1 160 ? 8.908 22.318 5.007 1.00 27.38 160 GLY A C 1
ATOM 1305 O O . GLY A 1 160 ? 9.960 22.052 5.582 1.00 27.38 160 GLY A O 1
ATOM 1306 N N . GLU A 1 161 ? 8.121 21.360 4.514 1.00 40.06 161 GLU A N 1
ATOM 1307 C CA . GLU A 1 161 ? 8.268 19.942 4.893 1.00 40.06 161 GLU A CA 1
ATOM 1308 C C . GLU A 1 161 ? 8.526 19.066 3.649 1.00 40.06 161 GLU A C 1
ATOM 1310 O O . GLU A 1 161 ? 7.631 18.777 2.862 1.00 40.06 161 GLU A O 1
ATOM 1315 N N . GLY A 1 162 ? 9.794 18.702 3.411 1.00 38.41 162 GLY A N 1
ATOM 1316 C CA . GLY A 1 162 ? 10.182 17.751 2.357 1.00 38.41 162 GLY A CA 1
ATOM 1317 C C . GLY A 1 162 ? 9.829 16.299 2.724 1.00 38.41 162 GLY A C 1
ATOM 1318 O O . GLY A 1 162 ? 9.557 16.012 3.886 1.00 38.41 162 GLY A O 1
ATOM 1319 N N . PRO A 1 163 ? 9.870 15.339 1.779 1.00 55.62 163 PRO A N 1
ATOM 1320 C CA . PRO A 1 163 ? 9.434 13.971 2.047 1.00 55.62 163 PRO A CA 1
ATOM 1321 C C . PRO A 1 163 ? 10.277 13.295 3.145 1.00 55.62 163 PRO A C 1
ATOM 1323 O O . PRO A 1 163 ? 11.502 13.171 3.045 1.00 55.62 163 PRO A O 1
ATOM 1326 N N . ILE A 1 164 ? 9.596 12.799 4.184 1.00 68.75 164 ILE A N 1
ATOM 1327 C CA . ILE A 1 164 ? 10.198 12.062 5.313 1.00 68.75 164 ILE A CA 1
ATOM 1328 C C . ILE A 1 164 ? 10.820 10.722 4.896 1.00 68.75 164 ILE A C 1
ATOM 1330 O O . ILE A 1 164 ? 11.707 10.207 5.579 1.00 68.75 164 ILE A O 1
ATOM 1334 N N . VAL A 1 165 ? 10.404 10.182 3.747 1.00 71.31 165 VAL A N 1
ATOM 1335 C CA . VAL A 1 165 ? 11.039 9.039 3.086 1.00 71.31 165 VAL A CA 1
ATOM 1336 C C . VAL A 1 165 ? 11.407 9.421 1.662 1.00 71.31 165 VAL A C 1
ATOM 1338 O O . VAL A 1 165 ? 10.544 9.780 0.863 1.00 71.31 165 VAL A O 1
ATOM 134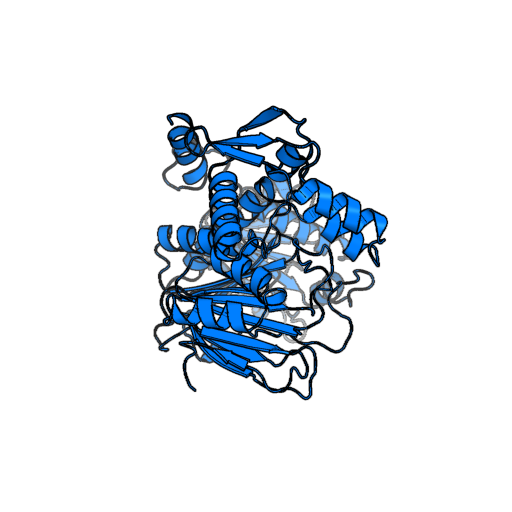1 N N . ASP A 1 166 ? 12.690 9.306 1.343 1.00 73.06 166 ASP A N 1
ATOM 1342 C CA . ASP A 1 166 ? 13.231 9.553 0.014 1.00 73.06 166 ASP A CA 1
ATOM 1343 C C . ASP A 1 166 ? 13.597 8.219 -0.650 1.00 73.06 166 ASP A C 1
ATOM 1345 O O . ASP A 1 166 ? 14.527 7.514 -0.234 1.00 73.06 166 ASP A O 1
ATOM 1349 N N . VAL A 1 167 ? 12.810 7.881 -1.675 1.00 67.00 167 VAL A N 1
ATOM 1350 C CA . VAL A 1 167 ? 12.935 6.679 -2.504 1.00 67.00 167 VAL A CA 1
ATOM 1351 C C . VAL A 1 167 ? 13.432 7.075 -3.893 1.00 67.00 167 VAL A C 1
ATOM 1353 O O . VAL A 1 167 ? 12.737 6.945 -4.898 1.00 67.00 167 VAL A O 1
ATOM 1356 N N . GLN A 1 168 ? 14.655 7.595 -3.966 1.00 63.97 168 GLN A N 1
ATOM 1357 C CA . GLN A 1 168 ? 15.310 7.883 -5.241 1.00 63.97 168 GLN A CA 1
ATOM 1358 C C . GLN A 1 168 ? 16.646 7.150 -5.344 1.00 63.97 168 GLN A C 1
ATOM 1360 O O . GLN A 1 168 ? 17.708 7.714 -5.067 1.00 63.97 168 GLN A O 1
ATOM 1365 N N . PRO A 1 169 ? 16.632 5.877 -5.780 1.00 65.62 169 PRO A N 1
ATOM 1366 C CA . PRO A 1 169 ? 17.848 5.228 -6.218 1.00 65.62 169 PRO A CA 1
ATOM 1367 C C . PRO A 1 169 ? 18.500 6.057 -7.325 1.00 65.62 169 PRO A C 1
ATOM 1369 O O . PRO A 1 169 ? 17.870 6.390 -8.332 1.00 65.62 169 PRO A O 1
ATOM 1372 N N . ASN A 1 170 ? 19.780 6.384 -7.158 1.00 67.94 170 ASN A N 1
ATOM 1373 C CA . ASN A 1 170 ? 20.539 7.054 -8.203 1.00 67.94 170 ASN A CA 1
ATOM 1374 C C . ASN A 1 170 ? 20.595 6.146 -9.443 1.00 67.94 170 ASN A C 1
ATOM 1376 O O . ASN A 1 170 ? 21.287 5.128 -9.445 1.00 67.94 170 ASN A O 1
ATOM 1380 N N . ARG A 1 171 ? 19.872 6.524 -10.506 1.00 60.78 171 ARG A N 1
ATOM 1381 C CA . ARG A 1 171 ? 19.778 5.758 -11.764 1.00 60.78 171 ARG A CA 1
ATOM 1382 C C . ARG A 1 171 ? 21.134 5.488 -12.412 1.00 60.78 171 ARG A C 1
ATOM 1384 O O . ARG A 1 171 ? 21.260 4.524 -13.155 1.00 60.78 171 ARG A O 1
ATOM 1391 N N . LYS A 1 172 ? 22.147 6.319 -12.141 1.00 64.69 172 LYS A N 1
ATOM 1392 C CA . LYS A 1 172 ? 23.509 6.094 -12.648 1.00 64.69 172 LYS A CA 1
ATOM 1393 C C . LYS A 1 172 ? 24.175 4.871 -12.013 1.00 64.69 172 LYS A C 1
ATOM 1395 O O . LYS A 1 172 ? 25.047 4.280 -12.640 1.00 64.69 172 LYS A O 1
ATOM 1400 N N . ASP A 1 173 ? 23.734 4.480 -10.819 1.00 74.75 173 ASP A N 1
ATOM 1401 C CA . ASP A 1 173 ? 24.313 3.375 -10.053 1.00 74.75 173 ASP A CA 1
ATOM 1402 C C . ASP A 1 173 ? 23.570 2.048 -10.272 1.00 74.75 173 ASP A C 1
ATOM 1404 O O . ASP A 1 173 ? 24.068 1.005 -9.858 1.00 74.75 173 ASP A O 1
ATOM 1408 N N . LEU A 1 174 ? 22.374 2.083 -10.873 1.00 80.44 174 LEU A N 1
ATOM 1409 C CA . LEU A 1 174 ? 21.512 0.919 -11.082 1.00 80.44 174 LEU A CA 1
ATOM 1410 C C . LEU A 1 174 ? 21.240 0.733 -12.575 1.00 80.44 174 LEU A C 1
ATOM 1412 O O . LEU A 1 174 ? 20.364 1.385 -13.154 1.00 80.44 174 LEU A O 1
ATOM 1416 N N . GLN A 1 175 ? 21.993 -0.156 -13.221 1.00 80.75 175 GLN A N 1
ATOM 1417 C CA . GLN A 1 175 ? 21.862 -0.359 -14.658 1.00 80.75 175 GLN A CA 1
ATOM 1418 C C . GLN A 1 175 ? 20.508 -0.982 -14.991 1.00 80.75 175 GLN A C 1
ATOM 1420 O O . GLN A 1 175 ? 19.939 -1.740 -14.203 1.00 80.75 175 GLN A O 1
ATOM 1425 N N . LYS A 1 176 ? 19.988 -0.659 -16.182 1.00 83.88 176 LYS A N 1
ATOM 1426 C CA . LYS A 1 176 ? 18.739 -1.221 -16.729 1.00 83.88 176 LYS A CA 1
ATOM 1427 C C . LYS A 1 176 ? 17.559 -1.161 -15.748 1.00 83.88 176 LYS A C 1
ATOM 1429 O O . LYS A 1 176 ? 16.742 -2.077 -15.679 1.00 83.88 176 LYS A O 1
ATOM 1434 N N . THR A 1 177 ? 17.501 -0.080 -14.975 1.00 86.75 177 THR A N 1
ATOM 1435 C CA . THR A 1 177 ? 16.440 0.171 -14.004 1.00 86.75 177 THR A CA 1
ATOM 1436 C C . THR A 1 177 ? 15.563 1.310 -14.499 1.00 86.75 177 THR A C 1
ATOM 1438 O O . THR A 1 177 ? 16.052 2.409 -14.764 1.00 86.75 177 THR A O 1
ATOM 1441 N N . ALA A 1 178 ? 14.266 1.049 -14.623 1.00 82.56 178 ALA A N 1
ATOM 1442 C CA . ALA A 1 178 ? 13.265 2.041 -14.993 1.00 82.56 178 ALA A CA 1
ATOM 1443 C C . ALA A 1 178 ? 12.361 2.355 -13.795 1.00 82.56 178 ALA A C 1
ATOM 1445 O O . ALA A 1 178 ? 12.126 1.488 -12.955 1.00 82.56 178 ALA A O 1
ATOM 1446 N N . LYS A 1 179 ? 11.868 3.596 -13.727 1.00 85.81 179 LYS A N 1
ATOM 1447 C CA . LYS A 1 179 ? 10.830 4.020 -12.777 1.00 85.81 179 LYS A CA 1
ATOM 1448 C C . LYS A 1 179 ? 9.553 4.276 -13.554 1.00 85.81 179 LYS A C 1
ATOM 1450 O O . LYS A 1 179 ? 9.614 4.962 -14.574 1.00 85.81 179 LYS A O 1
ATOM 1455 N N . PHE A 1 180 ? 8.443 3.803 -13.020 1.00 84.88 180 PHE A N 1
ATOM 1456 C CA . PHE A 1 180 ? 7.102 4.090 -13.501 1.00 84.88 180 PHE A CA 1
ATOM 1457 C C . PHE A 1 180 ? 6.281 4.639 -12.336 1.00 84.88 180 PHE A C 1
ATOM 1459 O O . PHE A 1 180 ? 6.507 4.235 -11.192 1.00 84.88 180 PHE A O 1
ATOM 1466 N N . SER A 1 181 ? 5.346 5.539 -12.624 1.00 82.38 181 SER A N 1
ATOM 1467 C CA . SER A 1 181 ? 4.523 6.209 -11.616 1.00 82.38 181 SER A CA 1
ATOM 1468 C C . SER A 1 181 ? 3.061 6.229 -12.064 1.00 82.38 181 SER A C 1
ATOM 1470 O O . SER A 1 181 ? 2.783 6.278 -13.260 1.00 82.38 181 SER A O 1
ATOM 1472 N N . HIS A 1 182 ? 2.131 6.193 -11.113 1.00 87.50 182 HIS A N 1
ATOM 1473 C CA . HIS A 1 182 ? 0.688 6.214 -11.357 1.00 87.50 182 HIS A CA 1
ATOM 1474 C C . HIS A 1 182 ? -0.047 6.884 -10.194 1.00 87.50 182 HIS A C 1
ATOM 1476 O O . HIS A 1 182 ? 0.353 6.734 -9.041 1.00 87.50 182 HIS A O 1
ATOM 1482 N N . GLN A 1 183 ? -1.104 7.639 -10.483 1.00 85.38 183 GLN A N 1
ATOM 1483 C CA . GLN A 1 183 ? -1.917 8.313 -9.466 1.00 85.38 183 GLN A CA 1
ATOM 1484 C C . GLN A 1 183 ? -3.137 7.454 -9.149 1.00 85.38 183 GLN A C 1
ATOM 1486 O O . GLN A 1 183 ? -3.940 7.201 -10.040 1.00 85.38 183 GLN A O 1
ATOM 1491 N N . ALA A 1 184 ? -3.279 7.040 -7.894 1.00 82.12 184 ALA A N 1
ATOM 1492 C CA . ALA A 1 184 ? -4.422 6.268 -7.414 1.00 82.12 184 ALA A CA 1
ATOM 1493 C C . ALA A 1 184 ? -4.542 6.396 -5.892 1.00 82.12 184 ALA A C 1
ATOM 1495 O O . ALA A 1 184 ? -3.572 6.721 -5.204 1.00 82.12 184 ALA A O 1
ATOM 1496 N N . MET A 1 185 ? -5.727 6.143 -5.337 1.00 87.00 185 MET A N 1
ATOM 1497 C CA . MET A 1 185 ? -5.990 6.182 -3.888 1.00 87.00 185 MET A CA 1
ATOM 1498 C C . MET A 1 185 ? -5.547 7.497 -3.221 1.00 87.00 185 MET A C 1
ATOM 1500 O O . MET A 1 185 ? -5.039 7.507 -2.094 1.00 87.00 185 MET A O 1
ATOM 1504 N N . ASN A 1 186 ? -5.720 8.613 -3.938 1.00 83.88 186 ASN A N 1
ATOM 1505 C CA . ASN A 1 186 ? -5.291 9.956 -3.534 1.00 83.88 186 ASN A CA 1
ATOM 1506 C C . ASN A 1 186 ? -3.781 10.062 -3.213 1.00 83.88 186 ASN A C 1
ATOM 1508 O O . ASN A 1 186 ? -3.374 10.783 -2.299 1.00 83.88 186 ASN A O 1
ATOM 1512 N N . THR A 1 187 ? -2.938 9.306 -3.924 1.00 83.75 187 THR A N 1
ATOM 1513 C CA . THR A 1 187 ? -1.478 9.367 -3.799 1.00 83.75 187 THR A CA 1
ATOM 1514 C C . THR A 1 187 ? -0.759 8.893 -5.069 1.00 83.75 187 THR A C 1
ATOM 1516 O O . THR A 1 187 ? -1.382 8.418 -6.015 1.00 83.75 187 THR A O 1
ATOM 1519 N N . VAL A 1 188 ? 0.575 8.995 -5.078 1.00 84.06 188 VAL A N 1
ATOM 1520 C CA . VAL A 1 188 ? 1.420 8.491 -6.170 1.00 84.06 188 VAL A CA 1
ATOM 1521 C C . VAL A 1 188 ? 1.941 7.106 -5.822 1.00 84.06 188 VAL A C 1
ATOM 1523 O O . VAL A 1 188 ? 2.703 6.939 -4.865 1.00 84.06 188 VAL A O 1
ATOM 1526 N N . PHE A 1 189 ? 1.574 6.115 -6.621 1.00 90.25 189 PHE A N 1
ATOM 1527 C CA . PHE A 1 189 ? 2.229 4.818 -6.633 1.00 90.25 189 PHE A CA 1
ATOM 1528 C C . PHE A 1 189 ? 3.425 4.866 -7.573 1.00 90.25 189 PHE A C 1
ATOM 1530 O O . PHE A 1 189 ? 3.316 5.354 -8.694 1.00 90.25 189 PHE A O 1
ATOM 1537 N N . GLU A 1 190 ? 4.567 4.344 -7.140 1.00 89.69 190 GLU A N 1
ATOM 1538 C CA . GLU A 1 190 ? 5.727 4.178 -8.013 1.00 89.69 190 GLU A CA 1
ATOM 1539 C C . GLU A 1 190 ? 6.266 2.755 -7.932 1.00 89.69 190 GLU A C 1
ATOM 1541 O O . GLU A 1 190 ? 6.211 2.097 -6.888 1.00 89.69 190 GLU A O 1
ATOM 1546 N N . VAL A 1 191 ? 6.819 2.294 -9.051 1.00 93.12 191 VAL A N 1
ATOM 1547 C CA . VAL A 1 191 ? 7.570 1.048 -9.132 1.00 93.12 191 VAL A CA 1
ATOM 1548 C C . VAL A 1 191 ? 8.885 1.281 -9.863 1.00 93.12 191 VAL A C 1
ATOM 1550 O O . VAL A 1 191 ? 8.931 1.806 -10.978 1.00 93.12 191 VAL A O 1
ATOM 1553 N N . TRP A 1 192 ? 9.970 0.859 -9.229 1.00 94.25 192 TRP A N 1
ATOM 1554 C CA . TRP A 1 192 ? 11.280 0.726 -9.845 1.00 94.25 192 TRP A CA 1
ATOM 1555 C C . TRP A 1 192 ? 11.477 -0.728 -10.240 1.00 94.25 192 TRP A C 1
ATOM 1557 O O . TRP A 1 192 ? 11.313 -1.605 -9.399 1.00 94.25 192 TRP A O 1
ATOM 1567 N N . ILE A 1 193 ? 11.833 -0.989 -11.495 1.00 93.56 193 ILE A N 1
ATOM 1568 C CA . ILE A 1 193 ? 12.039 -2.344 -12.021 1.00 93.56 193 ILE A CA 1
ATOM 1569 C C . ILE A 1 193 ? 13.411 -2.417 -12.675 1.00 93.56 193 ILE A C 1
ATOM 1571 O O . ILE A 1 193 ? 13.695 -1.639 -13.589 1.00 93.56 193 ILE A O 1
ATOM 1575 N N . GLN A 1 194 ? 14.236 -3.374 -12.246 1.00 94.06 194 GLN A N 1
ATOM 1576 C CA . GLN A 1 194 ? 15.470 -3.719 -12.946 1.00 94.06 194 GLN A CA 1
ATOM 1577 C C . GLN A 1 194 ? 15.231 -4.919 -13.864 1.00 94.06 194 GLN A C 1
ATOM 1579 O O . GLN A 1 194 ? 15.019 -6.037 -13.396 1.00 94.06 194 GLN A O 1
ATOM 1584 N N . HIS A 1 195 ? 15.287 -4.696 -15.178 1.00 91.25 195 HIS A N 1
ATOM 1585 C CA . HIS A 1 195 ? 15.023 -5.740 -16.164 1.00 91.25 195 HIS A CA 1
ATOM 1586 C C . HIS A 1 195 ? 15.760 -5.480 -17.482 1.00 91.25 195 HIS A C 1
ATOM 1588 O O . HIS A 1 195 ? 15.919 -4.339 -17.909 1.00 91.25 195 HIS A O 1
ATOM 1594 N N . ASP A 1 196 ? 16.189 -6.547 -18.162 1.00 85.38 196 ASP A N 1
ATOM 1595 C CA . ASP A 1 196 ? 16.960 -6.432 -19.407 1.00 85.38 196 ASP A CA 1
ATOM 1596 C C . ASP A 1 196 ? 16.126 -5.884 -20.583 1.00 85.38 196 ASP A C 1
ATOM 1598 O O . ASP A 1 196 ? 16.678 -5.283 -21.503 1.00 85.38 196 ASP A O 1
ATOM 1602 N N . ASN A 1 197 ? 14.801 -6.048 -20.527 1.00 81.00 197 ASN A N 1
ATOM 1603 C CA . ASN A 1 197 ? 13.843 -5.509 -21.491 1.00 81.00 197 ASN A CA 1
ATOM 1604 C C . ASN A 1 197 ? 12.963 -4.434 -20.829 1.00 81.00 197 ASN A C 1
ATOM 1606 O O . ASN A 1 197 ? 12.082 -4.763 -20.029 1.00 81.00 197 ASN A O 1
ATOM 1610 N N . GLY A 1 198 ? 13.196 -3.166 -21.181 1.00 78.75 198 GLY A N 1
ATOM 1611 C CA . GLY A 1 198 ? 12.478 -2.018 -20.619 1.00 78.75 198 GLY A CA 1
ATOM 1612 C C . GLY A 1 198 ? 10.992 -1.973 -20.986 1.00 78.75 198 GLY A C 1
ATOM 1613 O O . GLY A 1 198 ? 10.167 -1.689 -20.123 1.00 78.75 198 GLY A O 1
ATOM 1614 N N . SER A 1 199 ? 10.621 -2.328 -22.220 1.00 72.00 199 SER A N 1
ATOM 1615 C CA . SER A 1 199 ? 9.211 -2.368 -22.636 1.00 72.00 199 SER A CA 1
ATOM 1616 C C . SER A 1 199 ? 8.443 -3.486 -21.915 1.00 72.00 199 SER A C 1
ATOM 1618 O O . SER A 1 199 ? 7.275 -3.316 -21.578 1.00 72.00 199 SER A O 1
ATOM 1620 N N . TYR A 1 200 ? 9.094 -4.620 -21.619 1.00 73.19 200 TYR A N 1
ATOM 1621 C CA . TYR A 1 200 ? 8.508 -5.669 -20.774 1.00 73.19 200 TYR A CA 1
ATOM 1622 C C . TYR A 1 200 ? 8.261 -5.173 -19.342 1.00 73.19 200 TYR A C 1
ATOM 1624 O O . TYR A 1 200 ? 7.166 -5.358 -18.816 1.00 73.19 200 TYR A O 1
ATOM 1632 N N . ALA A 1 201 ? 9.239 -4.479 -18.748 1.00 77.56 201 ALA A N 1
ATOM 1633 C CA . ALA A 1 201 ? 9.086 -3.863 -17.430 1.00 77.56 201 ALA A CA 1
ATOM 1634 C C . ALA A 1 201 ? 7.944 -2.834 -17.399 1.00 77.56 201 ALA A C 1
ATOM 1636 O O . ALA A 1 201 ? 7.163 -2.830 -16.453 1.00 77.56 201 ALA A O 1
ATOM 1637 N N . GLY A 1 202 ? 7.797 -2.020 -18.449 1.00 74.56 202 GLY A N 1
ATOM 1638 C CA . GLY A 1 202 ? 6.696 -1.061 -18.569 1.00 74.56 202 GLY A CA 1
ATOM 1639 C C . GLY A 1 202 ? 5.318 -1.726 -18.585 1.00 74.56 202 GLY A C 1
ATOM 1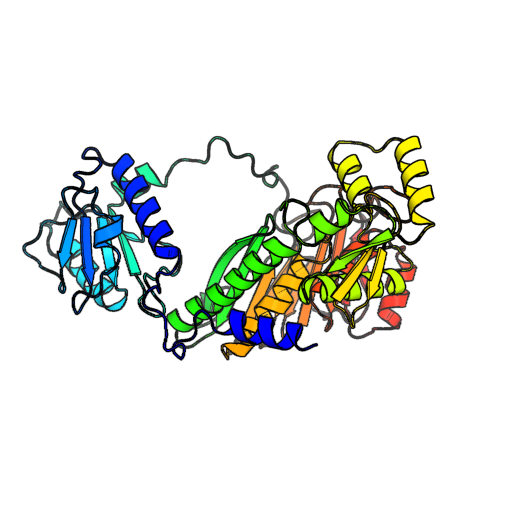640 O O . GLY A 1 202 ? 4.416 -1.284 -17.877 1.00 74.56 202 GLY A O 1
ATOM 1641 N N . ARG A 1 203 ? 5.158 -2.838 -19.317 1.00 76.12 203 ARG A N 1
ATOM 1642 C CA . ARG A 1 203 ? 3.898 -3.605 -19.320 1.00 76.12 203 ARG A CA 1
ATOM 1643 C C . ARG A 1 203 ? 3.595 -4.250 -17.968 1.00 76.12 203 ARG A C 1
ATOM 1645 O O . ARG A 1 203 ? 2.452 -4.194 -17.524 1.00 76.12 203 ARG A O 1
ATOM 1652 N N . ALA A 1 204 ? 4.606 -4.801 -17.297 1.00 79.62 204 ALA A N 1
ATOM 1653 C CA . ALA A 1 204 ? 4.446 -5.360 -15.955 1.00 79.62 204 ALA A CA 1
ATOM 1654 C C . ALA A 1 204 ? 4.057 -4.278 -14.929 1.00 79.62 204 ALA A C 1
ATOM 1656 O O . ALA A 1 204 ? 3.129 -4.473 -14.148 1.00 79.62 204 ALA A O 1
ATOM 1657 N N . ALA A 1 205 ? 4.704 -3.106 -14.977 1.00 83.19 205 ALA A N 1
ATOM 1658 C CA . ALA A 1 205 ? 4.355 -1.959 -14.140 1.00 83.19 205 ALA A CA 1
ATOM 1659 C C . ALA A 1 205 ? 2.908 -1.504 -14.371 1.00 83.19 205 ALA A C 1
ATOM 1661 O O . ALA A 1 205 ? 2.162 -1.293 -13.420 1.00 83.19 205 ALA A O 1
ATOM 1662 N N . ARG A 1 206 ? 2.480 -1.421 -15.634 1.00 81.06 206 ARG A N 1
ATOM 1663 C CA . ARG A 1 206 ? 1.102 -1.072 -15.982 1.00 81.06 206 ARG A CA 1
ATOM 1664 C C . ARG A 1 206 ? 0.086 -2.086 -15.460 1.00 81.06 206 ARG A C 1
ATOM 1666 O O . ARG A 1 206 ? -0.964 -1.682 -14.968 1.00 81.06 206 ARG A O 1
ATOM 1673 N N . ALA A 1 207 ? 0.383 -3.381 -15.561 1.00 78.31 207 ALA A N 1
ATOM 1674 C CA . ALA A 1 207 ? -0.473 -4.421 -14.998 1.00 78.31 207 ALA A CA 1
ATOM 1675 C C . ALA A 1 207 ? -0.606 -4.255 -13.475 1.00 78.31 207 ALA A C 1
ATOM 1677 O O . ALA A 1 207 ? -1.714 -4.319 -12.949 1.00 78.31 207 ALA A O 1
ATOM 1678 N N . ALA A 1 208 ? 0.499 -3.951 -12.787 1.00 90.31 208 ALA A N 1
ATOM 1679 C CA . ALA A 1 208 ? 0.484 -3.665 -11.356 1.00 90.31 208 ALA A CA 1
ATOM 1680 C C . ALA A 1 208 ? -0.355 -2.416 -11.022 1.00 90.31 208 ALA A C 1
ATOM 1682 O O . ALA A 1 208 ? -1.126 -2.445 -10.073 1.00 90.31 208 ALA A O 1
ATOM 1683 N N . PHE A 1 209 ? -0.271 -1.341 -11.811 1.00 90.44 209 PHE A N 1
ATOM 1684 C CA . PHE A 1 209 ? -1.094 -0.140 -11.603 1.00 90.44 209 PHE A CA 1
ATOM 1685 C C . PHE A 1 209 ? -2.577 -0.348 -11.915 1.00 90.44 209 PHE A C 1
ATOM 1687 O O . PHE A 1 209 ? -3.425 0.142 -11.179 1.00 90.44 209 PHE A O 1
ATOM 1694 N N . THR A 1 210 ? -2.896 -1.142 -12.938 1.00 85.19 210 THR A N 1
ATOM 1695 C CA . THR A 1 210 ? -4.284 -1.529 -13.243 1.00 85.19 210 THR A CA 1
ATOM 1696 C C . THR A 1 210 ? -4.916 -2.269 -12.062 1.00 85.19 210 THR A C 1
ATOM 1698 O O . THR A 1 210 ? -6.095 -2.088 -11.764 1.00 85.19 210 THR A O 1
ATOM 1701 N N . GLU A 1 211 ? -4.124 -3.079 -11.357 1.00 94.00 211 GLU A N 1
ATOM 1702 C CA . GLU A 1 211 ? -4.567 -3.741 -10.134 1.00 94.00 211 GLU A CA 1
ATOM 1703 C C . GLU A 1 211 ? -4.810 -2.745 -8.989 1.00 94.00 211 GLU A C 1
ATOM 1705 O O . GLU A 1 211 ? -5.795 -2.880 -8.267 1.00 94.00 211 GLU A O 1
ATOM 1710 N N . VAL A 1 212 ? -3.988 -1.696 -8.855 1.00 94.06 212 VAL A N 1
ATOM 1711 C CA . VAL A 1 212 ? -4.244 -0.611 -7.889 1.00 94.06 212 VAL A CA 1
ATOM 1712 C C . VAL A 1 212 ? -5.570 0.098 -8.189 1.00 94.06 212 VAL A C 1
ATOM 1714 O O . VAL A 1 212 ? -6.360 0.293 -7.268 1.00 94.06 212 VAL A O 1
ATOM 1717 N N . ASP A 1 213 ? -5.854 0.420 -9.454 1.00 88.81 213 ASP A N 1
ATOM 1718 C CA . ASP A 1 213 ? -7.113 1.069 -9.855 1.00 88.81 213 ASP A CA 1
ATOM 1719 C C . ASP A 1 213 ? -8.334 0.191 -9.541 1.00 88.81 213 ASP A C 1
ATOM 1721 O O . ASP A 1 213 ? -9.359 0.673 -9.048 1.00 88.81 213 ASP A O 1
ATOM 1725 N N . ARG A 1 214 ? -8.226 -1.125 -9.782 1.00 94.94 214 ARG A N 1
ATOM 1726 C CA . ARG A 1 214 ? -9.279 -2.086 -9.425 1.00 94.94 214 ARG A CA 1
ATOM 1727 C C . ARG A 1 214 ? -9.528 -2.090 -7.916 1.00 94.94 214 ARG A C 1
ATOM 1729 O O . ARG A 1 214 ? -10.679 -2.005 -7.488 1.00 94.94 214 ARG A O 1
ATOM 1736 N N . LEU A 1 215 ? -8.462 -2.164 -7.119 1.00 96.62 215 LEU A N 1
ATOM 1737 C CA . LEU A 1 215 ? -8.547 -2.159 -5.658 1.00 96.62 215 LEU A CA 1
ATOM 1738 C C . LEU A 1 215 ? -9.101 -0.840 -5.122 1.00 96.62 215 LEU A C 1
ATOM 1740 O O . LEU A 1 215 ? -9.886 -0.858 -4.180 1.00 96.62 215 LEU A O 1
ATOM 1744 N N . GLU A 1 216 ? -8.758 0.303 -5.718 1.00 93.25 216 GLU A N 1
ATOM 1745 C CA . GLU A 1 216 ? -9.381 1.581 -5.368 1.00 93.25 216 GLU A CA 1
ATOM 1746 C C . GLU A 1 216 ? -10.900 1.523 -5.573 1.00 93.25 216 GLU A C 1
ATOM 1748 O O . GLU A 1 216 ? -11.654 1.903 -4.672 1.00 93.25 216 GLU A O 1
ATOM 1753 N N . GLY A 1 217 ? -11.346 0.967 -6.705 1.00 90.94 217 GLY A N 1
ATOM 1754 C CA . GLY A 1 217 ? -12.760 0.741 -7.010 1.00 90.94 217 GLY A CA 1
ATOM 1755 C C . GLY A 1 217 ? -13.512 -0.082 -5.956 1.00 90.94 217 GLY A C 1
ATOM 1756 O O . GLY A 1 217 ? -14.701 0.150 -5.741 1.00 90.94 217 GLY A O 1
ATOM 1757 N N . GLU A 1 218 ? -12.832 -1.002 -5.269 1.00 92.69 218 GLU A N 1
ATOM 1758 C CA . GLU A 1 218 ? -13.420 -1.901 -4.264 1.00 92.69 218 GLU A CA 1
ATOM 1759 C C . GLU A 1 218 ? -13.282 -1.380 -2.822 1.00 92.69 218 GLU A C 1
ATOM 1761 O O . GLU A 1 218 ? -14.216 -1.499 -2.024 1.00 92.69 218 GLU A O 1
ATOM 1766 N N . LEU A 1 219 ? -12.142 -0.769 -2.490 1.00 95.88 219 LEU A N 1
ATOM 1767 C CA . LEU A 1 219 ? -11.747 -0.416 -1.121 1.00 95.88 219 LEU A CA 1
ATOM 1768 C C . LEU A 1 219 ? -12.021 1.055 -0.760 1.00 95.88 219 LEU A C 1
ATOM 1770 O O . LEU A 1 219 ? -11.953 1.430 0.413 1.00 95.88 219 LEU A O 1
ATOM 1774 N N . SER A 1 220 ? -12.309 1.918 -1.739 1.00 91.62 220 SER A N 1
ATOM 1775 C CA . SER A 1 220 ? -12.493 3.351 -1.495 1.00 91.62 220 SER A CA 1
ATOM 1776 C C . SER A 1 220 ? -13.852 3.668 -0.883 1.00 91.62 220 SER A C 1
ATOM 1778 O O . SER A 1 220 ? -14.890 3.439 -1.496 1.00 91.62 220 SER A O 1
ATOM 1780 N N . ARG A 1 221 ? -13.875 4.336 0.272 1.00 90.94 221 ARG A N 1
ATOM 1781 C CA . ARG A 1 221 ? -15.116 4.892 0.848 1.00 90.94 221 ARG A CA 1
ATOM 1782 C C . ARG A 1 221 ? -15.699 6.086 0.079 1.00 90.94 221 ARG A C 1
ATOM 1784 O O . ARG A 1 221 ? -16.734 6.610 0.479 1.00 90.94 221 ARG A O 1
ATOM 1791 N N . PHE A 1 222 ? -15.000 6.570 -0.948 1.00 87.00 222 PHE A N 1
ATOM 1792 C CA . PHE A 1 222 ? -15.418 7.709 -1.771 1.00 87.00 222 PHE A CA 1
ATOM 1793 C C . PHE A 1 222 ? -16.039 7.277 -3.103 1.00 87.00 222 PHE A C 1
ATOM 1795 O O . PHE A 1 222 ? -16.646 8.099 -3.781 1.00 87.00 222 PHE A O 1
ATOM 1802 N N . ILE A 1 223 ? -15.892 6.003 -3.482 1.00 89.44 223 ILE A N 1
ATOM 1803 C CA . ILE A 1 223 ? -16.494 5.446 -4.694 1.00 89.44 223 ILE A CA 1
ATOM 1804 C C . ILE A 1 223 ? -17.823 4.809 -4.313 1.00 89.44 223 ILE A C 1
ATOM 1806 O O . ILE A 1 223 ? -17.867 3.883 -3.504 1.00 89.44 223 ILE A O 1
ATOM 1810 N N . ASP A 1 224 ? -18.914 5.298 -4.902 1.00 88.00 224 ASP A N 1
ATOM 1811 C CA . ASP A 1 224 ? -20.271 4.941 -4.483 1.00 88.00 224 ASP A CA 1
ATOM 1812 C C . ASP A 1 224 ? -20.541 3.436 -4.511 1.00 88.00 224 ASP A C 1
ATOM 1814 O O . ASP A 1 224 ? -21.178 2.918 -3.595 1.00 88.00 224 ASP A O 1
ATOM 1818 N N . ASN A 1 225 ? -20.038 2.721 -5.517 1.00 90.06 225 ASN A N 1
ATOM 1819 C CA . ASN A 1 225 ? -20.297 1.291 -5.703 1.00 90.06 225 ASN A CA 1
ATOM 1820 C C . ASN A 1 225 ? -19.228 0.366 -5.099 1.00 90.06 225 ASN A C 1
ATOM 1822 O O . ASN A 1 225 ? -19.320 -0.845 -5.291 1.00 90.06 225 ASN A O 1
ATOM 1826 N N . SER A 1 226 ? -18.253 0.907 -4.364 1.00 95.50 226 SER A N 1
ATOM 1827 C CA . SER A 1 226 ? -17.234 0.101 -3.690 1.00 95.50 226 SER A CA 1
ATOM 1828 C C . SER A 1 226 ? -17.841 -0.772 -2.587 1.00 95.50 226 SER A C 1
ATOM 1830 O O . SER A 1 226 ? -18.916 -0.471 -2.049 1.00 95.50 226 SER A O 1
ATOM 1832 N N . ASP A 1 227 ? -17.147 -1.840 -2.198 1.00 97.25 227 ASP A N 1
ATOM 1833 C CA . ASP A 1 227 ? -17.602 -2.698 -1.104 1.00 97.25 227 ASP A CA 1
ATOM 1834 C C . ASP A 1 227 ? -17.659 -1.935 0.219 1.00 97.25 227 ASP A C 1
ATOM 1836 O O . ASP A 1 227 ? -18.626 -2.071 0.968 1.00 97.25 227 ASP A O 1
ATOM 1840 N N . VAL A 1 228 ? -16.673 -1.073 0.484 1.00 96.75 228 VAL A N 1
ATOM 1841 C CA . VAL A 1 228 ? -16.634 -0.239 1.695 1.00 96.75 228 VAL A CA 1
ATOM 1842 C C . VAL A 1 228 ? -17.827 0.716 1.751 1.00 96.75 228 VAL A C 1
ATOM 1844 O O . VAL A 1 228 ? -18.488 0.822 2.786 1.00 96.75 228 VAL A O 1
ATOM 1847 N N . SER A 1 229 ? -18.163 1.374 0.640 1.00 95.62 229 SER A N 1
ATOM 1848 C CA . SER A 1 229 ? -19.328 2.260 0.559 1.00 95.62 229 SER A CA 1
ATOM 1849 C C . SER A 1 229 ? -20.645 1.494 0.706 1.00 95.62 229 SER A C 1
ATOM 1851 O O . SER A 1 229 ? -21.563 1.969 1.379 1.00 95.62 229 SER A O 1
ATOM 1853 N N . ARG A 1 230 ? -20.744 0.287 0.133 1.00 96.88 230 ARG A N 1
ATOM 1854 C CA . ARG A 1 230 ? -21.910 -0.598 0.294 1.00 96.88 230 ARG A CA 1
ATOM 1855 C C . ARG A 1 230 ? -22.089 -1.035 1.750 1.00 96.88 230 ARG A C 1
ATOM 1857 O O . ARG A 1 230 ? -23.199 -0.931 2.260 1.00 96.88 230 ARG A O 1
ATOM 1864 N N . ILE A 1 231 ? -21.015 -1.439 2.432 1.00 96.94 231 ILE A N 1
ATOM 1865 C CA . ILE A 1 231 ? -21.029 -1.771 3.868 1.00 96.94 231 ILE A CA 1
ATOM 1866 C C . ILE A 1 231 ? -21.464 -0.559 4.700 1.00 96.94 231 ILE A C 1
ATOM 1868 O O . ILE A 1 231 ? -22.314 -0.684 5.576 1.00 96.94 231 ILE A O 1
ATOM 1872 N N . ASN A 1 232 ? -20.927 0.628 4.411 1.00 95.44 232 ASN A N 1
ATOM 1873 C CA . ASN A 1 232 ? -21.253 1.842 5.162 1.00 95.44 232 ASN A CA 1
ATOM 1874 C C . ASN A 1 232 ? -22.718 2.282 5.027 1.00 95.44 232 ASN A C 1
ATOM 1876 O O . ASN A 1 232 ? -23.245 2.917 5.941 1.00 95.44 232 ASN A O 1
ATOM 1880 N N . ARG A 1 233 ? -23.386 1.942 3.918 1.00 95.25 233 ARG A N 1
ATOM 1881 C CA . ARG A 1 233 ? -24.808 2.250 3.691 1.00 95.25 233 ARG A CA 1
ATOM 1882 C C . ARG A 1 233 ? -25.768 1.142 4.122 1.00 95.25 233 ARG A C 1
ATOM 1884 O O . ARG A 1 233 ? -26.968 1.403 4.176 1.00 95.25 233 ARG A O 1
ATOM 1891 N N . ALA A 1 234 ? -25.268 -0.057 4.402 1.00 95.69 234 ALA A N 1
ATOM 1892 C CA . ALA A 1 234 ? -26.097 -1.187 4.791 1.00 95.69 234 ALA A CA 1
ATOM 1893 C C . ALA A 1 234 ? -26.779 -0.947 6.148 1.00 95.69 234 ALA A C 1
ATOM 1895 O O . ALA A 1 234 ? -26.228 -0.302 7.052 1.00 95.69 234 ALA A O 1
ATOM 1896 N N . ALA A 1 235 ? -27.996 -1.467 6.289 1.00 95.44 235 ALA A N 1
ATOM 1897 C CA . ALA A 1 235 ? -28.727 -1.413 7.547 1.00 95.44 235 ALA A CA 1
ATOM 1898 C C . ALA A 1 235 ? -28.182 -2.445 8.549 1.00 95.44 235 ALA A C 1
ATOM 1900 O O . ALA A 1 235 ? -27.603 -3.467 8.180 1.00 95.44 235 ALA A O 1
ATOM 1901 N N . ALA A 1 236 ? -28.394 -2.197 9.843 1.00 95.19 236 ALA A N 1
ATOM 1902 C CA . ALA A 1 236 ? -28.096 -3.191 10.869 1.00 95.19 236 ALA A CA 1
ATOM 1903 C C . ALA A 1 236 ? -28.858 -4.506 10.597 1.00 95.19 236 ALA A C 1
ATOM 1905 O O . ALA A 1 236 ? -30.070 -4.502 10.386 1.00 95.19 236 ALA A O 1
ATOM 1906 N N . GLY A 1 237 ? -28.137 -5.625 10.620 1.00 95.31 237 GLY A N 1
ATOM 1907 C CA . GLY A 1 237 ? -28.618 -6.966 10.289 1.00 95.31 237 GLY A CA 1
ATOM 1908 C C . GLY A 1 237 ? -28.393 -7.385 8.832 1.00 95.31 237 GLY A C 1
ATOM 1909 O O . GLY A 1 237 ? -28.528 -8.569 8.533 1.00 95.31 237 GLY A O 1
ATOM 1910 N N . GLU A 1 238 ? -28.030 -6.470 7.928 1.00 97.19 238 GLU A N 1
ATOM 1911 C CA . GLU A 1 238 ? -27.778 -6.814 6.525 1.00 97.19 238 GLU A CA 1
ATOM 1912 C C . GLU A 1 238 ? -26.403 -7.464 6.329 1.00 97.19 238 GLU A C 1
ATOM 1914 O O . GLU A 1 238 ? -25.396 -7.035 6.902 1.00 97.19 238 GLU A O 1
ATOM 1919 N N . SER A 1 239 ? -26.356 -8.485 5.470 1.00 97.44 239 SER A N 1
ATOM 1920 C CA . SER A 1 239 ? -25.123 -9.137 5.027 1.00 97.44 239 SER A CA 1
ATOM 1921 C C . SER A 1 239 ? -24.804 -8.741 3.589 1.00 97.44 239 SER A C 1
ATOM 1923 O O . SER A 1 239 ? -25.598 -8.965 2.676 1.00 97.44 239 SER A O 1
ATOM 1925 N N . ILE A 1 240 ? -23.615 -8.186 3.380 1.00 97.31 240 ILE A N 1
ATOM 1926 C CA . ILE A 1 240 ? -23.135 -7.728 2.077 1.00 97.31 240 ILE A CA 1
ATOM 1927 C C . ILE A 1 240 ? -22.084 -8.706 1.561 1.00 97.31 240 ILE A C 1
ATOM 1929 O O . ILE A 1 240 ? -21.106 -8.979 2.253 1.00 97.31 240 ILE A O 1
ATOM 1933 N N . VAL A 1 241 ? -22.273 -9.224 0.343 1.00 97.50 241 VAL A N 1
ATOM 1934 C CA . VAL A 1 241 ? -21.227 -9.973 -0.374 1.00 97.50 241 VAL A CA 1
ATOM 1935 C C . VAL A 1 241 ? -20.175 -8.988 -0.875 1.00 97.50 241 VAL A C 1
ATOM 1937 O O . VAL A 1 241 ? -20.523 -8.004 -1.543 1.00 97.50 241 VAL A O 1
ATOM 1940 N N . VAL A 1 242 ? -18.915 -9.274 -0.564 1.00 97.50 242 VAL A N 1
ATOM 1941 C CA . VAL A 1 242 ? -17.749 -8.441 -0.879 1.00 97.50 242 VAL A CA 1
ATOM 1942 C C . VAL A 1 242 ? -16.741 -9.203 -1.734 1.00 97.50 242 VAL A C 1
ATOM 1944 O O . VAL A 1 242 ? -16.799 -10.431 -1.847 1.00 97.50 242 VAL A O 1
ATOM 1947 N N . SER A 1 243 ? -15.805 -8.480 -2.339 1.00 96.38 243 SER A N 1
ATOM 1948 C CA . SER A 1 243 ? -14.698 -9.073 -3.072 1.00 96.38 243 SER A CA 1
ATOM 1949 C C . SER A 1 243 ? -13.763 -9.852 -2.131 1.00 96.38 243 SER A C 1
ATOM 1951 O O . SER A 1 243 ? -13.689 -9.569 -0.925 1.00 96.38 243 SER A O 1
ATOM 1953 N N . PRO A 1 244 ? -13.013 -10.839 -2.657 1.00 96.06 244 PRO A N 1
ATOM 1954 C CA . PRO A 1 244 ? -11.972 -11.516 -1.889 1.00 96.06 244 PRO A CA 1
ATOM 1955 C C . PRO A 1 244 ? -10.941 -10.547 -1.303 1.00 96.06 244 PRO A C 1
ATOM 1957 O O . PRO A 1 244 ? -10.473 -10.767 -0.189 1.00 96.06 244 PRO A O 1
ATOM 1960 N N . ASP A 1 245 ? -10.617 -9.470 -2.022 1.00 97.12 245 ASP A N 1
ATOM 1961 C CA . ASP A 1 245 ? -9.643 -8.473 -1.583 1.00 97.12 245 ASP A CA 1
ATOM 1962 C C . ASP A 1 245 ? -10.168 -7.610 -0.439 1.00 97.12 245 ASP A C 1
ATOM 1964 O O . ASP A 1 245 ? -9.463 -7.409 0.550 1.00 97.12 245 ASP A O 1
ATOM 1968 N N . THR A 1 246 ? -11.432 -7.184 -0.507 1.00 97.81 246 THR A N 1
ATOM 1969 C CA . THR A 1 246 ? -12.096 -6.511 0.614 1.00 97.81 246 THR A CA 1
ATOM 1970 C C . THR A 1 246 ? -12.116 -7.411 1.847 1.00 97.81 246 THR A C 1
ATOM 1972 O O . THR A 1 246 ? -11.770 -6.965 2.942 1.00 97.81 246 THR A O 1
ATOM 1975 N N . MET A 1 247 ? -12.475 -8.692 1.687 1.00 98.44 247 MET A N 1
ATOM 1976 C CA . MET A 1 247 ? -12.473 -9.652 2.795 1.00 98.44 247 MET A CA 1
ATOM 1977 C C . MET A 1 247 ? -11.069 -9.828 3.390 1.00 98.44 247 MET A C 1
ATOM 1979 O O . MET A 1 247 ? -10.912 -9.736 4.606 1.00 98.44 247 MET A O 1
ATOM 1983 N N . ALA A 1 248 ? -10.045 -10.025 2.557 1.00 97.94 248 ALA A N 1
ATOM 1984 C CA . ALA A 1 248 ? -8.666 -10.184 3.013 1.00 97.94 248 ALA A CA 1
ATOM 1985 C C . ALA A 1 248 ? -8.162 -8.935 3.754 1.00 97.94 248 ALA A C 1
ATOM 1987 O O . ALA A 1 248 ? -7.575 -9.048 4.831 1.00 97.94 248 ALA A O 1
ATOM 1988 N N . CYS A 1 249 ? -8.445 -7.741 3.224 1.00 97.88 249 CYS A N 1
ATOM 1989 C CA . CYS A 1 249 ? -8.083 -6.478 3.860 1.00 97.88 249 CYS A CA 1
ATOM 1990 C C . CYS A 1 249 ? -8.753 -6.329 5.239 1.00 97.88 249 CYS A C 1
ATOM 1992 O O . CYS A 1 249 ? -8.086 -6.000 6.221 1.00 97.88 249 CYS A O 1
ATOM 1994 N N . LEU A 1 250 ? -10.045 -6.665 5.351 1.00 98.19 250 LEU A N 1
ATOM 1995 C CA . LEU A 1 250 ? -10.783 -6.643 6.619 1.00 98.19 250 LEU A CA 1
ATOM 1996 C C . LEU A 1 250 ? -10.278 -7.679 7.630 1.00 98.19 250 LEU A C 1
ATOM 1998 O O . LEU A 1 250 ? -10.239 -7.396 8.826 1.00 98.19 250 LEU A O 1
ATOM 2002 N N . GLN A 1 251 ? -9.868 -8.865 7.178 1.00 98.38 251 GLN A N 1
ATOM 2003 C CA . GLN A 1 251 ? -9.277 -9.874 8.058 1.00 98.38 251 GLN A CA 1
ATOM 2004 C C . GLN A 1 251 ? -7.939 -9.406 8.638 1.00 98.38 251 GLN A C 1
ATOM 2006 O O . GLN A 1 251 ? -7.720 -9.563 9.839 1.00 98.38 251 GLN A O 1
ATOM 2011 N N . ILE A 1 252 ? -7.078 -8.785 7.823 1.00 98.44 252 ILE A N 1
ATOM 2012 C CA . ILE A 1 252 ? -5.814 -8.200 8.300 1.00 98.44 252 ILE A CA 1
ATOM 2013 C C . ILE A 1 252 ? -6.101 -7.048 9.271 1.00 98.44 252 ILE A C 1
ATOM 2015 O O . ILE A 1 252 ? -5.462 -6.956 10.316 1.00 98.44 252 ILE A O 1
ATOM 2019 N N . ALA A 1 253 ? -7.089 -6.199 8.975 1.00 97.88 253 ALA A N 1
ATOM 2020 C CA . ALA A 1 253 ? -7.497 -5.130 9.881 1.00 97.88 253 ALA A CA 1
ATOM 2021 C C . ALA A 1 253 ? -7.948 -5.672 11.248 1.00 97.88 253 ALA A C 1
ATOM 2023 O O . ALA A 1 253 ? -7.478 -5.185 12.272 1.00 97.88 253 ALA A O 1
ATOM 2024 N N . GLN A 1 254 ? -8.784 -6.716 11.267 1.00 97.06 254 GLN A N 1
ATOM 2025 C CA . GLN A 1 254 ? -9.245 -7.367 12.498 1.00 97.06 254 GLN A CA 1
ATOM 2026 C C . GLN A 1 254 ? -8.093 -8.029 13.271 1.00 97.06 254 GLN A C 1
ATOM 2028 O O . GLN A 1 254 ? -8.087 -8.022 14.502 1.00 97.06 254 GLN A O 1
ATOM 2033 N N . GLU A 1 255 ? -7.118 -8.613 12.569 1.00 97.56 255 GLU A N 1
ATOM 2034 C CA . GLU A 1 255 ? -5.908 -9.160 13.186 1.00 97.56 255 GLU A CA 1
ATOM 2035 C C . GLU A 1 255 ? -5.102 -8.058 13.885 1.00 97.56 255 GLU A C 1
ATOM 2037 O O . GLU A 1 255 ? -4.718 -8.219 15.043 1.00 97.56 255 GLU A O 1
ATOM 2042 N N . VAL A 1 256 ? -4.869 -6.927 13.211 1.00 97.62 256 VAL A N 1
ATOM 2043 C CA . VAL A 1 256 ? -4.103 -5.806 13.773 1.00 97.62 256 VAL A CA 1
ATOM 2044 C C . VAL A 1 256 ? -4.862 -5.115 14.905 1.00 97.62 256 VAL A C 1
ATOM 2046 O O . VAL A 1 256 ? -4.248 -4.771 15.912 1.00 97.62 256 VAL A O 1
ATOM 2049 N N . GLU A 1 257 ? -6.181 -4.973 14.801 1.00 96.38 257 GLU A N 1
ATOM 2050 C CA . GLU A 1 257 ? -7.034 -4.492 15.895 1.00 96.38 257 GLU A CA 1
ATOM 2051 C C . GLU A 1 257 ? -6.831 -5.338 17.161 1.00 96.38 257 GLU A C 1
ATOM 2053 O O . GLU A 1 257 ? -6.547 -4.795 18.228 1.00 96.38 257 GLU A O 1
ATOM 2058 N N . ASN A 1 258 ? -6.863 -6.669 17.032 1.00 95.12 258 ASN A N 1
ATOM 2059 C CA . ASN A 1 258 ? -6.631 -7.583 18.152 1.00 95.12 258 ASN A CA 1
ATOM 2060 C C . ASN A 1 258 ? -5.198 -7.485 18.700 1.00 95.12 258 ASN A C 1
ATOM 2062 O O . ASN A 1 258 ? -5.006 -7.456 19.912 1.00 95.12 258 ASN A O 1
ATOM 2066 N N . LEU A 1 259 ? -4.189 -7.419 17.822 1.00 94.88 259 LEU A N 1
ATOM 2067 C CA . LEU A 1 259 ? -2.774 -7.310 18.212 1.00 94.88 259 LEU A CA 1
ATOM 2068 C C . LEU A 1 259 ? -2.439 -5.994 18.924 1.00 94.88 259 LEU A C 1
ATOM 2070 O O . LEU A 1 259 ? -1.442 -5.925 19.637 1.00 94.88 259 LEU A O 1
ATOM 2074 N N . THR A 1 260 ? -3.230 -4.950 18.689 1.00 95.50 260 THR A N 1
ATOM 2075 C CA . THR A 1 260 ? -2.985 -3.593 19.194 1.00 95.50 260 THR A CA 1
ATOM 2076 C C . THR A 1 260 ? -4.001 -3.165 20.251 1.00 95.50 260 THR A C 1
ATOM 2078 O O . THR A 1 260 ? -4.020 -1.998 20.645 1.00 95.50 260 THR A O 1
ATOM 2081 N N . GLU A 1 261 ? -4.844 -4.098 20.705 1.00 93.94 261 GLU A N 1
ATOM 2082 C CA . GLU A 1 261 ? -5.897 -3.868 21.701 1.00 93.94 261 GLU A CA 1
ATOM 2083 C C . GLU A 1 261 ? -6.804 -2.677 21.329 1.00 93.94 261 GLU A C 1
ATOM 2085 O O . GLU A 1 261 ? -7.112 -1.808 22.148 1.00 93.94 261 GLU A O 1
ATOM 2090 N N . GLY A 1 262 ? -7.195 -2.607 20.051 1.00 93.56 262 GLY A N 1
ATOM 2091 C CA . GLY A 1 262 ? -8.071 -1.563 19.510 1.00 93.56 262 GLY A CA 1
ATOM 2092 C C . GLY A 1 262 ? -7.388 -0.223 19.219 1.00 93.56 262 GLY A C 1
ATOM 2093 O O . GLY A 1 262 ? -8.070 0.756 18.920 1.00 93.56 262 GLY A O 1
ATOM 2094 N N . ALA A 1 263 ? -6.054 -0.134 19.296 1.00 94.19 263 ALA A N 1
ATOM 2095 C CA . ALA A 1 263 ? -5.337 1.075 18.878 1.00 94.19 263 ALA A CA 1
ATOM 2096 C C . ALA A 1 263 ? -5.370 1.287 17.350 1.00 94.19 263 ALA A C 1
ATOM 2098 O O . ALA A 1 263 ? -5.225 2.416 16.883 1.00 94.19 263 ALA A O 1
ATOM 2099 N N . PHE A 1 264 ? -5.595 0.224 16.574 1.00 95.38 264 PHE A N 1
ATOM 2100 C CA . PHE A 1 264 ? -6.016 0.292 15.177 1.00 95.38 264 PHE A CA 1
ATOM 2101 C C . PHE A 1 264 ? -7.441 -0.236 15.040 1.00 95.38 264 PHE A C 1
ATOM 2103 O O . PHE A 1 264 ? -7.719 -1.354 15.454 1.00 95.38 264 PHE A O 1
ATOM 2110 N N . ASP A 1 265 ? -8.320 0.545 14.422 1.00 94.75 265 ASP A N 1
ATOM 2111 C CA . ASP A 1 265 ? -9.702 0.159 14.151 1.00 94.75 265 ASP A CA 1
ATOM 2112 C C . ASP A 1 265 ? -10.154 0.847 12.860 1.00 94.75 265 ASP A C 1
ATOM 2114 O O . ASP A 1 265 ? -10.072 2.069 12.721 1.00 94.75 265 ASP A O 1
ATOM 2118 N N . VAL A 1 266 ? -10.631 0.058 11.900 1.00 94.94 266 VAL A N 1
ATOM 2119 C CA . VAL A 1 266 ? -11.101 0.556 10.601 1.00 94.94 266 VAL A CA 1
ATOM 2120 C C . VAL A 1 266 ? -12.478 1.214 10.677 1.00 94.94 266 VAL A C 1
ATOM 2122 O O . VAL A 1 266 ? -12.918 1.819 9.714 1.00 94.94 266 VAL A O 1
ATOM 2125 N N . THR A 1 267 ? -13.181 1.153 11.803 1.00 93.75 267 THR A N 1
ATOM 2126 C CA . THR A 1 267 ? -14.520 1.737 12.002 1.00 93.75 267 THR A CA 1
ATOM 2127 C C . THR A 1 267 ? -14.482 3.168 12.560 1.00 93.75 267 THR A C 1
ATOM 2129 O O . THR A 1 267 ? -15.504 3.741 12.948 1.00 93.75 267 THR A O 1
ATOM 2132 N N . VAL A 1 268 ? -13.295 3.786 12.558 1.00 89.75 268 VAL A N 1
ATOM 2133 C CA . VAL A 1 268 ? -13.028 5.152 13.043 1.00 89.75 268 VAL A CA 1
ATOM 2134 C C . VAL A 1 268 ? -13.360 6.251 12.018 1.00 89.75 268 VAL A C 1
ATOM 2136 O O . VAL A 1 268 ? -13.224 7.440 12.314 1.00 89.75 268 VAL A O 1
ATOM 2139 N N . GLY A 1 269 ? -13.825 5.901 10.813 1.00 86.19 269 GLY A N 1
ATOM 2140 C CA . GLY A 1 269 ? -13.981 6.827 9.684 1.00 86.19 269 GLY A CA 1
ATOM 2141 C C . GLY A 1 269 ? -14.848 8.055 9.979 1.00 86.19 269 GLY A C 1
ATOM 2142 O O . GLY A 1 269 ? -14.518 9.164 9.554 1.00 86.19 269 GLY A O 1
ATOM 2143 N N . ALA A 1 270 ? -15.913 7.893 10.772 1.00 84.56 270 ALA A N 1
ATOM 2144 C CA . ALA A 1 270 ? -16.755 9.011 11.204 1.00 84.56 270 ALA A CA 1
ATOM 2145 C C . ALA A 1 270 ? -15.977 10.025 12.063 1.00 84.56 270 ALA A C 1
ATOM 2147 O O . ALA A 1 270 ? -16.100 11.232 11.868 1.00 84.56 270 ALA A O 1
ATOM 2148 N N . MET A 1 271 ? -15.134 9.538 12.978 1.00 87.94 271 MET A N 1
ATOM 2149 C CA . MET A 1 271 ? -14.317 10.393 13.838 1.00 87.94 271 MET A CA 1
ATOM 2150 C C . MET A 1 271 ? -13.191 11.063 13.043 1.00 87.94 271 MET A C 1
ATOM 2152 O O . MET A 1 271 ? -12.957 12.259 13.197 1.00 87.94 271 MET A O 1
ATOM 2156 N N . VAL A 1 272 ? -12.559 10.337 12.116 1.00 85.62 272 VAL A N 1
ATOM 2157 C CA . VAL A 1 272 ? -11.571 10.908 11.182 1.00 85.62 272 VAL A CA 1
ATOM 2158 C C . VAL A 1 272 ? -12.172 12.068 10.386 1.00 85.62 272 VAL A C 1
ATOM 2160 O O . VAL A 1 272 ? -11.516 13.091 10.195 1.00 85.62 272 VAL A O 1
ATOM 2163 N N . GLN A 1 273 ? -13.420 11.942 9.926 1.00 83.50 273 GLN A N 1
ATOM 2164 C CA . GLN A 1 273 ? -14.089 13.009 9.186 1.00 83.50 273 GLN A CA 1
ATOM 2165 C C . GLN A 1 273 ? -14.343 14.252 10.048 1.00 83.50 273 GLN A C 1
ATOM 2167 O O . GLN A 1 273 ? -14.100 15.357 9.567 1.00 83.50 273 GLN A O 1
ATOM 2172 N N . LEU A 1 274 ? -14.771 14.085 11.303 1.00 84.69 274 LEU A N 1
ATOM 2173 C CA . LEU A 1 274 ? -14.965 15.206 12.229 1.00 84.69 274 LEU A CA 1
ATOM 2174 C C . LEU A 1 274 ? -13.652 15.949 12.489 1.00 84.69 274 LEU A C 1
ATOM 2176 O O . LEU A 1 274 ? -13.601 17.165 12.331 1.00 84.69 274 LEU A O 1
ATOM 2180 N N . TRP A 1 275 ? -12.572 15.218 12.778 1.00 84.69 275 TRP A N 1
ATOM 2181 C CA . TRP A 1 275 ? -11.251 15.814 13.006 1.00 84.69 275 TRP A CA 1
ATOM 2182 C C . TRP A 1 275 ? -10.657 16.489 11.762 1.00 84.69 275 TRP A C 1
ATOM 2184 O O . TRP A 1 275 ? -9.891 17.444 11.866 1.00 84.69 275 TRP A O 1
ATOM 2194 N N . ARG A 1 276 ? -11.025 16.034 10.558 1.00 79.06 276 ARG A N 1
ATOM 2195 C CA . ARG A 1 276 ? -10.669 16.727 9.307 1.00 79.06 276 ARG A CA 1
ATOM 2196 C C . ARG A 1 276 ? -11.437 18.035 9.110 1.00 79.06 276 ARG A C 1
ATOM 2198 O O . ARG A 1 276 ? -10.948 18.908 8.401 1.00 79.06 276 ARG A O 1
ATOM 2205 N N . GLN A 1 277 ? -12.623 18.166 9.700 1.00 80.94 277 GLN A N 1
ATOM 2206 C CA . GLN A 1 277 ? -13.453 19.373 9.631 1.00 80.94 277 GLN A CA 1
ATOM 2207 C C . GLN A 1 277 ? -13.127 20.389 10.740 1.00 80.94 277 GLN A C 1
ATOM 2209 O O . GLN A 1 277 ? -13.633 21.509 10.699 1.00 80.94 277 GLN A O 1
ATOM 2214 N N . GLY A 1 278 ? -12.287 20.023 11.711 1.00 80.06 278 GLY A N 1
ATOM 2215 C CA . GLY A 1 278 ? -11.911 20.854 12.853 1.00 80.06 278 GLY A CA 1
ATOM 2216 C C . GLY A 1 278 ? -11.749 20.011 14.115 1.00 80.06 278 GLY A C 1
ATOM 2217 O O . GLY A 1 278 ? -11.444 18.828 14.041 1.00 80.06 278 GLY A O 1
ATOM 2218 N N . GLU A 1 279 ? -11.957 20.597 15.289 1.00 78.50 279 GLU A N 1
ATOM 2219 C CA . GLU A 1 279 ? -11.971 19.826 16.536 1.00 78.50 279 GLU A CA 1
ATOM 2220 C C . GLU A 1 279 ? -13.311 19.102 16.721 1.00 78.50 279 GLU A C 1
ATOM 2222 O O . GLU A 1 279 ? -14.384 19.691 16.555 1.00 78.50 279 GLU A O 1
ATOM 2227 N N . ALA A 1 280 ? -13.253 17.822 17.099 1.00 81.56 280 ALA A N 1
ATOM 2228 C CA . ALA A 1 280 ? -14.443 17.065 17.470 1.00 81.56 280 ALA A CA 1
ATOM 2229 C C . ALA A 1 280 ? -14.979 17.543 18.829 1.00 81.56 280 ALA A C 1
ATOM 2231 O O . ALA A 1 280 ? -14.217 17.713 19.786 1.00 81.56 280 ALA A O 1
ATOM 2232 N N . LYS A 1 281 ? -16.300 17.732 18.942 1.00 88.19 281 LYS A N 1
ATOM 2233 C CA . LYS A 1 281 ? -16.918 18.150 20.206 1.00 88.19 281 LYS A CA 1
ATOM 2234 C C . LYS A 1 281 ? -16.914 17.003 21.214 1.00 88.19 281 LYS A C 1
ATOM 2236 O O . LYS A 1 281 ? -16.879 15.825 20.854 1.00 88.19 281 LYS A O 1
ATOM 2241 N N . SER A 1 282 ? -17.003 17.344 22.498 1.00 88.25 282 SER A N 1
ATOM 2242 C CA . SER A 1 282 ? -17.006 16.343 23.575 1.00 88.25 282 SER A CA 1
ATOM 2243 C C . SER A 1 282 ? -18.187 15.373 23.458 1.00 88.25 282 SER A C 1
ATOM 2245 O O . SER A 1 282 ? -18.038 14.184 23.736 1.00 88.25 282 SER A O 1
ATOM 2247 N N . GLU A 1 283 ? -19.342 15.854 22.995 1.00 90.69 283 GLU A N 1
ATOM 2248 C CA . GLU A 1 283 ? -20.537 15.042 22.760 1.00 90.69 283 GLU A CA 1
ATOM 2249 C C . GLU A 1 283 ? -20.339 14.046 21.608 1.00 90.69 283 GLU A C 1
ATOM 2251 O O . GLU A 1 283 ? -20.772 12.895 21.706 1.00 90.69 283 GLU A O 1
ATOM 2256 N N . ASP A 1 284 ? -19.640 14.458 20.545 1.00 89.56 284 ASP A N 1
ATOM 2257 C CA . ASP A 1 284 ? -19.339 13.601 19.394 1.00 89.56 284 ASP A CA 1
ATOM 2258 C C . ASP A 1 284 ? -18.389 12.466 19.795 1.00 89.56 284 ASP A C 1
ATOM 2260 O O . ASP A 1 284 ? -18.620 11.304 19.451 1.00 89.56 284 ASP A O 1
ATOM 2264 N N . ILE A 1 285 ? -17.360 12.782 20.590 1.00 89.81 285 ILE A N 1
ATOM 2265 C CA . ILE A 1 285 ? -16.420 11.797 21.141 1.00 89.81 285 ILE A CA 1
ATOM 2266 C C . ILE A 1 285 ? -17.154 10.808 22.053 1.00 89.81 285 ILE A C 1
ATOM 2268 O O . ILE A 1 285 ? -16.985 9.599 21.904 1.00 89.81 285 ILE A O 1
ATOM 2272 N N . ALA A 1 286 ? -18.003 11.288 22.966 1.00 90.81 286 ALA A N 1
ATOM 2273 C CA . ALA A 1 286 ? -18.764 10.419 23.864 1.00 90.81 286 ALA A CA 1
ATOM 2274 C C . ALA A 1 286 ? -19.706 9.473 23.095 1.00 90.81 286 ALA A C 1
ATOM 2276 O O . ALA A 1 286 ? -19.757 8.276 23.387 1.00 90.81 286 ALA A O 1
ATOM 2277 N N . SER A 1 287 ? -20.403 9.991 22.078 1.00 89.12 287 SER A N 1
ATOM 2278 C CA . SER A 1 287 ? -21.278 9.210 21.193 1.00 89.12 287 SER A CA 1
ATOM 2279 C C . SER A 1 287 ? -20.502 8.157 20.396 1.00 89.12 287 SER A C 1
ATOM 2281 O O . SER A 1 287 ? -20.934 7.007 20.291 1.00 89.12 287 SER A O 1
ATOM 2283 N N . PHE A 1 288 ? -19.328 8.518 19.874 1.00 90.06 288 PHE A N 1
ATOM 2284 C CA . PHE A 1 288 ? -18.434 7.591 19.185 1.00 90.06 288 PHE A CA 1
ATOM 2285 C C . PHE A 1 288 ? -17.962 6.464 20.111 1.00 90.06 288 PHE A C 1
ATOM 2287 O O . PHE A 1 288 ? -18.156 5.295 19.789 1.00 90.06 288 PHE A O 1
ATOM 2294 N N . LEU A 1 289 ? -17.434 6.796 21.292 1.00 90.75 289 LEU A N 1
ATOM 2295 C CA . LEU A 1 289 ? -16.946 5.804 22.256 1.00 90.75 289 LEU A CA 1
ATOM 2296 C C . LEU A 1 289 ? -18.054 4.873 22.756 1.00 90.75 289 LEU A C 1
ATOM 2298 O O . LEU A 1 289 ? -17.795 3.702 23.024 1.00 90.75 289 LEU A O 1
ATOM 2302 N N . GLN A 1 290 ? -19.293 5.361 22.868 1.00 88.56 290 GLN A N 1
ATOM 2303 C CA . GLN A 1 290 ? -20.432 4.505 23.191 1.00 88.56 290 GLN A CA 1
ATOM 2304 C C . GLN A 1 290 ? -20.681 3.466 22.092 1.00 88.56 290 GLN A C 1
ATOM 2306 O O . GLN A 1 290 ? -20.888 2.299 22.411 1.00 88.56 290 GLN A O 1
ATOM 2311 N N . LYS A 1 291 ? -20.619 3.870 20.817 1.00 85.75 291 LYS A N 1
ATOM 2312 C CA . LYS A 1 291 ? -20.818 2.976 19.664 1.00 85.75 291 LYS A CA 1
ATOM 2313 C C . LYS A 1 291 ? -19.680 1.974 19.474 1.00 85.75 291 LYS A C 1
ATOM 2315 O O . LYS A 1 291 ? -19.944 0.887 18.977 1.00 85.75 291 LYS A O 1
ATOM 2320 N N . GLN A 1 292 ? -18.454 2.319 19.872 1.00 84.44 292 GLN A N 1
ATOM 2321 C CA . GLN A 1 292 ? -17.289 1.431 19.753 1.00 84.44 292 GLN A CA 1
ATOM 2322 C C . GLN A 1 292 ? -17.261 0.285 20.766 1.00 84.44 292 GLN A C 1
ATOM 2324 O O . GLN A 1 292 ? -16.490 -0.653 20.600 1.00 84.44 292 GLN A O 1
ATOM 2329 N N . LYS A 1 293 ? -18.108 0.318 21.803 1.00 82.56 293 LYS A N 1
ATOM 2330 C CA . LYS A 1 293 ? -18.248 -0.819 22.728 1.00 82.56 293 LYS A CA 1
ATOM 2331 C C . LYS A 1 293 ? -18.877 -2.039 22.060 1.00 82.56 293 LYS A C 1
ATOM 2333 O O . LYS A 1 293 ? -18.605 -3.162 22.476 1.00 82.56 293 LYS A O 1
ATOM 2338 N N . ASP A 1 294 ? -19.704 -1.805 21.046 1.00 84.75 294 ASP A N 1
ATOM 2339 C CA . ASP A 1 294 ? -20.380 -2.848 20.295 1.00 84.75 294 ASP A CA 1
ATOM 2340 C C . ASP A 1 294 ? -19.639 -3.107 18.983 1.00 84.75 294 ASP A C 1
ATOM 2342 O O . ASP A 1 294 ? -19.236 -2.188 18.265 1.00 84.75 294 ASP A O 1
ATOM 2346 N N . ARG A 1 295 ? -19.489 -4.385 18.630 1.00 87.50 295 ARG A N 1
ATOM 2347 C CA . ARG A 1 295 ? -18.845 -4.777 17.377 1.00 87.50 295 ARG A CA 1
ATOM 2348 C C . ARG A 1 295 ? -19.634 -4.222 16.189 1.00 87.50 295 ARG A C 1
ATOM 2350 O O . ARG A 1 295 ? -20.836 -4.447 16.091 1.00 87.50 295 ARG A O 1
ATOM 2357 N N . ALA A 1 296 ? -18.964 -3.537 15.263 1.00 92.00 296 ALA A N 1
ATOM 2358 C CA . ALA A 1 296 ? -19.645 -2.895 14.137 1.00 92.00 296 ALA A CA 1
ATOM 2359 C C . ALA A 1 296 ? -20.023 -3.868 13.011 1.00 92.00 296 ALA A C 1
ATOM 2361 O O . ALA A 1 296 ? -21.071 -3.715 12.380 1.00 92.00 296 ALA A O 1
ATOM 2362 N N . ILE A 1 297 ? -19.154 -4.848 12.751 1.00 96.00 297 ILE A N 1
ATOM 2363 C CA . ILE A 1 297 ? -19.261 -5.791 11.635 1.00 96.00 297 ILE A CA 1
ATOM 2364 C C . ILE A 1 297 ? -18.819 -7.201 12.045 1.00 96.00 297 ILE A C 1
ATOM 2366 O O . ILE A 1 297 ? -17.952 -7.372 12.904 1.00 96.00 297 ILE A O 1
ATOM 2370 N N . VAL A 1 298 ? -19.380 -8.218 11.393 1.00 97.19 298 VAL A N 1
ATOM 2371 C CA . VAL A 1 298 ? -18.955 -9.622 11.503 1.00 97.19 298 VAL A CA 1
ATOM 2372 C C . VAL A 1 298 ? -18.538 -10.123 10.130 1.00 97.19 298 VAL A C 1
ATOM 2374 O O . VAL A 1 298 ? -19.303 -10.036 9.170 1.00 97.19 298 VAL A O 1
ATOM 2377 N N . LEU A 1 299 ? -17.325 -10.662 10.050 1.00 97.88 299 LEU A N 1
ATOM 2378 C CA . LEU A 1 299 ? -16.773 -11.232 8.827 1.00 97.88 299 LEU A CA 1
ATOM 2379 C C . LEU A 1 299 ? -17.146 -12.714 8.729 1.00 97.88 299 LEU A C 1
ATOM 2381 O O . LEU A 1 299 ? -16.941 -13.468 9.681 1.00 97.88 299 LEU A O 1
ATOM 2385 N N . ASN A 1 300 ? -17.628 -13.143 7.566 1.00 97.62 300 ASN A N 1
ATOM 2386 C CA . ASN A 1 300 ? -17.766 -14.547 7.193 1.00 97.62 300 ASN A CA 1
ATOM 2387 C C . ASN A 1 300 ? -16.895 -14.826 5.952 1.00 97.62 300 ASN A C 1
ATOM 2389 O O . ASN A 1 300 ? -17.359 -14.667 4.818 1.00 97.62 300 ASN A O 1
ATOM 2393 N N . PRO A 1 301 ? -15.631 -15.246 6.148 1.00 95.12 301 PRO A N 1
ATOM 2394 C CA . PRO A 1 301 ? -14.690 -15.462 5.050 1.00 95.12 301 PRO A CA 1
ATOM 2395 C C . PRO A 1 301 ? -15.075 -16.610 4.111 1.00 95.12 301 PRO A C 1
ATOM 2397 O O . PRO A 1 301 ? -14.720 -16.575 2.938 1.00 95.12 301 PRO A O 1
ATOM 2400 N N . ALA A 1 302 ? -15.806 -17.619 4.600 1.00 94.94 302 ALA A N 1
ATOM 2401 C CA . ALA A 1 302 ? -16.194 -18.776 3.789 1.00 94.94 302 ALA A CA 1
ATOM 2402 C C . ALA A 1 302 ? -17.173 -18.392 2.667 1.00 94.94 302 ALA A C 1
ATOM 2404 O O . ALA A 1 302 ? -17.070 -18.903 1.551 1.00 94.94 302 ALA A O 1
ATOM 2405 N N . GLU A 1 303 ? -18.070 -17.450 2.965 1.00 94.88 303 GLU A N 1
ATOM 2406 C CA . GLU A 1 303 ? -19.095 -16.954 2.040 1.00 94.88 303 GLU A CA 1
ATOM 2407 C C . GLU A 1 303 ? -18.761 -15.576 1.448 1.00 94.88 303 GLU A C 1
ATOM 2409 O O . GLU A 1 303 ? -19.542 -15.043 0.665 1.00 94.88 303 GLU A O 1
ATOM 2414 N N . LEU A 1 304 ? -17.613 -14.989 1.813 1.00 97.19 304 LEU A N 1
ATOM 2415 C CA . LEU A 1 304 ? -17.225 -13.620 1.450 1.00 97.19 304 LEU A CA 1
ATOM 2416 C C . LEU A 1 304 ? -18.313 -12.593 1.800 1.00 97.19 304 LEU A C 1
ATOM 2418 O O . LEU A 1 304 ? -18.633 -11.709 1.006 1.00 97.19 304 LEU A O 1
ATOM 2422 N N . THR A 1 305 ? -18.897 -12.716 2.995 1.00 98.12 305 THR A N 1
ATOM 2423 C CA . THR A 1 305 ? -19.935 -11.791 3.462 1.00 98.12 305 THR A CA 1
ATOM 2424 C C . THR A 1 305 ? -19.514 -11.011 4.697 1.00 98.12 305 THR A C 1
ATOM 2426 O O . THR A 1 305 ? -18.850 -11.528 5.595 1.00 98.12 305 THR A O 1
ATOM 2429 N N . VAL A 1 306 ? -19.920 -9.745 4.745 1.00 98.19 306 VAL A N 1
ATOM 2430 C CA . VAL A 1 306 ? -19.771 -8.856 5.899 1.00 98.19 306 VAL A CA 1
ATOM 2431 C C . VAL A 1 306 ? -21.163 -8.528 6.412 1.00 98.19 306 VAL A C 1
ATOM 2433 O O . VAL A 1 306 ? -21.966 -7.942 5.690 1.00 98.19 306 VAL A O 1
ATOM 2436 N N . THR A 1 307 ? -21.460 -8.921 7.647 1.00 98.00 307 THR A N 1
ATOM 2437 C CA . THR A 1 307 ? -22.732 -8.589 8.301 1.00 98.00 307 THR A CA 1
ATOM 2438 C C . THR A 1 307 ? -22.563 -7.330 9.131 1.00 98.00 307 THR A C 1
ATOM 2440 O O . THR A 1 307 ? -21.697 -7.284 10.005 1.00 98.00 307 THR A O 1
ATOM 2443 N N . VAL A 1 308 ? -23.380 -6.315 8.862 1.00 97.25 308 VAL A N 1
ATOM 2444 C CA . VAL A 1 308 ? -23.360 -5.038 9.581 1.00 97.25 308 VAL A CA 1
ATOM 2445 C C . VAL A 1 308 ? -24.219 -5.155 10.831 1.00 97.25 308 VAL A C 1
ATOM 2447 O O . VAL A 1 308 ? -25.391 -5.497 10.751 1.00 97.25 308 VAL A O 1
ATOM 2450 N N . LEU A 1 309 ? -23.650 -4.881 12.003 1.00 94.81 309 LEU A N 1
ATOM 2451 C CA . LEU A 1 309 ? -24.363 -4.971 13.282 1.00 94.81 309 LEU A CA 1
ATOM 2452 C C . LEU A 1 309 ? -24.905 -3.617 13.754 1.00 94.81 309 LEU A C 1
ATOM 2454 O O . LEU A 1 309 ? -25.895 -3.574 14.480 1.00 94.81 309 LEU A O 1
ATOM 2458 N N . ARG A 1 310 ? -24.291 -2.511 13.315 1.00 89.50 310 ARG A N 1
ATOM 2459 C CA . ARG A 1 310 ? -24.748 -1.142 13.589 1.00 89.50 310 ARG A CA 1
ATOM 2460 C C . ARG A 1 310 ? -24.819 -0.329 12.305 1.00 89.50 310 ARG A C 1
ATOM 2462 O O . ARG A 1 310 ? -23.869 -0.332 11.529 1.00 89.50 310 ARG A O 1
ATOM 2469 N N . SER A 1 311 ? -25.923 0.390 12.103 1.00 85.00 311 SER A N 1
ATOM 2470 C CA . SER A 1 311 ? -26.093 1.255 10.932 1.00 85.00 311 SER A CA 1
ATOM 2471 C C . SER A 1 311 ? -24.973 2.292 10.855 1.00 85.00 311 SER A C 1
ATOM 2473 O O . SER A 1 311 ? -24.611 2.889 11.872 1.00 85.00 311 SER A O 1
ATOM 2475 N N . ASN A 1 312 ? -24.465 2.521 9.643 1.00 86.44 312 ASN A N 1
ATOM 2476 C CA . ASN A 1 312 ? -23.308 3.376 9.379 1.00 86.44 312 ASN A CA 1
ATOM 2477 C C . ASN A 1 312 ? -22.091 3.006 10.258 1.00 86.44 312 ASN A C 1
ATOM 2479 O O . ASN A 1 312 ? -21.719 3.764 11.163 1.00 86.44 312 ASN A O 1
ATOM 2483 N N . PRO A 1 313 ? -21.467 1.834 10.022 1.00 89.75 313 PRO A N 1
ATOM 2484 C CA . PRO A 1 313 ? -20.304 1.394 10.790 1.00 89.75 313 PRO A CA 1
ATOM 2485 C C . PRO A 1 313 ? -19.124 2.374 10.697 1.00 89.75 313 PRO A C 1
ATOM 2487 O O . PRO A 1 313 ? -18.313 2.410 11.618 1.00 89.75 313 PRO A O 1
ATOM 2490 N N . GLY A 1 314 ? -19.063 3.217 9.659 1.00 91.31 314 GLY A N 1
ATOM 2491 C CA . GLY A 1 314 ? -18.004 4.213 9.496 1.00 91.31 314 GLY A CA 1
ATOM 2492 C C . GLY A 1 314 ? -16.675 3.582 9.092 1.00 91.31 314 GLY A C 1
ATOM 2493 O O . GLY A 1 314 ? -15.623 4.019 9.547 1.00 91.31 314 GLY A O 1
ATOM 2494 N N . LEU A 1 315 ? -16.735 2.538 8.267 1.00 95.12 315 LEU A N 1
ATOM 2495 C CA . LEU A 1 315 ? -15.589 1.801 7.765 1.00 95.12 315 LEU A CA 1
ATOM 2496 C C . LEU A 1 315 ? -14.707 2.695 6.874 1.00 95.12 315 LEU A C 1
ATOM 2498 O O . LEU A 1 315 ? -15.180 3.285 5.899 1.00 95.12 315 LEU A O 1
ATOM 2502 N N . ASP A 1 316 ? -13.424 2.769 7.208 1.00 94.00 316 ASP A N 1
ATOM 2503 C CA . ASP A 1 316 ? -12.362 3.486 6.514 1.00 94.00 316 ASP A CA 1
ATOM 2504 C C . ASP A 1 316 ? -11.096 2.615 6.504 1.00 94.00 316 ASP A C 1
ATOM 2506 O O . ASP A 1 316 ? -10.512 2.307 7.543 1.00 94.00 316 ASP A O 1
ATOM 2510 N N . LEU A 1 317 ? -10.669 2.211 5.307 1.00 94.88 317 LEU A N 1
ATOM 2511 C CA . LEU A 1 317 ? -9.473 1.393 5.101 1.00 94.88 317 LEU A CA 1
ATOM 2512 C C . LEU A 1 317 ? -8.216 2.237 4.818 1.00 94.88 317 LEU A C 1
ATOM 2514 O O . LEU A 1 317 ? -7.188 1.695 4.421 1.00 94.88 317 LEU A O 1
ATOM 2518 N N . GLY A 1 318 ? -8.248 3.559 5.019 1.00 90.06 318 GLY A N 1
ATOM 2519 C CA . GLY A 1 318 ? -7.144 4.464 4.674 1.00 90.06 318 GLY A CA 1
ATOM 2520 C C . GLY A 1 318 ? -5.800 4.145 5.348 1.00 90.06 318 GLY A C 1
ATOM 2521 O O . GLY A 1 318 ? -4.744 4.446 4.779 1.00 90.06 318 GLY A O 1
ATOM 2522 N N . GLY A 1 319 ? -5.834 3.500 6.520 1.00 91.00 319 GLY A N 1
ATOM 2523 C CA . GLY A 1 319 ? -4.653 3.049 7.267 1.00 91.00 319 GLY A CA 1
ATOM 2524 C C . GLY A 1 319 ? -4.118 1.663 6.882 1.00 91.00 319 GLY A C 1
ATOM 2525 O O . GLY A 1 319 ? -3.184 1.199 7.520 1.00 91.00 319 GLY A O 1
ATOM 2526 N N . ILE A 1 320 ? -4.709 0.982 5.893 1.00 95.94 320 ILE A N 1
ATOM 2527 C CA . ILE A 1 320 ? -4.310 -0.380 5.481 1.00 95.94 320 ILE A CA 1
ATOM 2528 C C . ILE A 1 320 ? -4.315 -0.592 3.959 1.00 95.94 320 ILE A C 1
ATOM 2530 O O . ILE A 1 320 ? -3.501 -1.348 3.426 1.00 95.94 320 ILE A O 1
ATOM 2534 N N . ALA A 1 321 ? -5.209 0.083 3.233 1.00 95.56 321 ALA A N 1
ATOM 2535 C CA . ALA A 1 321 ? -5.494 -0.208 1.831 1.00 95.56 321 ALA A CA 1
ATOM 2536 C C . ALA A 1 321 ? -4.310 0.083 0.893 1.00 95.56 321 ALA A C 1
ATOM 2538 O O . ALA A 1 321 ? -4.114 -0.645 -0.076 1.00 95.56 321 ALA A O 1
ATOM 2539 N N . LYS A 1 322 ? -3.475 1.091 1.192 1.00 94.31 322 LYS A N 1
ATOM 2540 C CA . LYS A 1 322 ? -2.268 1.388 0.393 1.00 94.31 322 LYS A CA 1
ATOM 2541 C C . LYS A 1 322 ? -1.238 0.274 0.520 1.00 94.31 322 LYS A C 1
ATOM 2543 O O . LYS A 1 322 ? -0.704 -0.185 -0.484 1.00 94.31 322 LYS A O 1
ATOM 2548 N N . GLY A 1 323 ? -0.990 -0.182 1.749 1.00 97.38 323 GLY A N 1
ATOM 2549 C CA . GLY A 1 323 ? -0.147 -1.345 1.997 1.00 97.38 323 GLY A CA 1
ATOM 2550 C C . GLY A 1 323 ? -0.663 -2.585 1.266 1.00 97.38 323 GLY A C 1
ATOM 2551 O O . GLY A 1 323 ? 0.108 -3.258 0.590 1.00 97.38 323 GLY A O 1
ATOM 2552 N N . TYR A 1 324 ? -1.976 -2.830 1.313 1.00 98.44 324 TYR A N 1
ATOM 2553 C CA . TYR A 1 324 ? -2.601 -3.936 0.584 1.00 98.44 324 TYR A CA 1
ATOM 2554 C C . TYR A 1 324 ? -2.395 -3.836 -0.933 1.00 98.44 324 TYR A C 1
ATOM 2556 O O . TYR A 1 324 ? -1.975 -4.807 -1.559 1.00 98.44 324 TYR A O 1
ATOM 2564 N N . ALA A 1 325 ? -2.596 -2.654 -1.521 1.00 98.25 325 ALA A N 1
ATOM 2565 C CA . ALA A 1 325 ? -2.341 -2.420 -2.940 1.00 98.25 325 ALA A CA 1
ATOM 2566 C C . ALA A 1 325 ? -0.869 -2.665 -3.319 1.00 98.25 325 ALA A C 1
ATOM 2568 O O . ALA A 1 325 ? -0.596 -3.291 -4.338 1.00 98.25 325 ALA A O 1
ATOM 2569 N N . VAL A 1 326 ? 0.087 -2.257 -2.476 1.00 98.38 326 VAL A N 1
ATOM 2570 C CA . VAL A 1 326 ? 1.521 -2.528 -2.690 1.00 98.38 326 VAL A CA 1
ATOM 2571 C C . VAL A 1 326 ? 1.843 -4.027 -2.630 1.00 98.38 326 VAL A C 1
ATOM 2573 O O . VAL A 1 326 ? 2.661 -4.505 -3.418 1.00 98.38 326 VAL A O 1
ATOM 2576 N N . ASP A 1 327 ? 1.203 -4.789 -1.739 1.00 98.50 327 ASP A N 1
ATOM 2577 C CA . ASP A 1 327 ? 1.352 -6.249 -1.713 1.00 98.50 327 ASP A CA 1
ATOM 2578 C C . ASP A 1 327 ? 0.804 -6.893 -2.997 1.00 98.50 327 ASP A C 1
ATOM 2580 O O . ASP A 1 327 ? 1.478 -7.732 -3.596 1.00 98.50 327 ASP A O 1
ATOM 2584 N N . ARG A 1 328 ? -0.368 -6.452 -3.476 1.00 98.31 328 ARG A N 1
ATOM 2585 C CA . ARG A 1 328 ? -0.957 -6.918 -4.745 1.00 98.31 328 ARG A CA 1
ATOM 2586 C C . ARG A 1 328 ? -0.101 -6.554 -5.958 1.00 98.31 328 ARG A C 1
ATOM 2588 O O . ARG A 1 328 ? 0.110 -7.399 -6.823 1.00 98.31 328 ARG A O 1
ATOM 2595 N N . MET A 1 329 ? 0.477 -5.351 -5.996 1.00 98.25 329 MET A N 1
ATOM 2596 C CA . MET A 1 329 ? 1.451 -4.975 -7.028 1.00 98.25 329 MET A CA 1
ATOM 2597 C C . MET A 1 329 ? 2.637 -5.945 -7.059 1.00 98.25 329 MET A C 1
ATOM 2599 O O . MET A 1 329 ? 3.049 -6.368 -8.136 1.00 98.25 329 MET A O 1
ATOM 2603 N N . ALA A 1 330 ? 3.180 -6.315 -5.895 1.00 98.12 330 ALA A N 1
ATOM 2604 C CA . ALA A 1 330 ? 4.302 -7.248 -5.819 1.00 98.12 330 ALA A CA 1
ATOM 2605 C C . ALA A 1 330 ? 3.938 -8.641 -6.347 1.00 98.12 330 ALA A C 1
ATOM 2607 O O . ALA A 1 330 ? 4.750 -9.265 -7.028 1.00 98.12 330 ALA A O 1
ATOM 2608 N N . GLU A 1 331 ? 2.721 -9.111 -6.073 1.00 97.06 331 GLU A N 1
ATOM 2609 C CA . GLU A 1 331 ? 2.208 -10.376 -6.608 1.00 97.06 331 GLU A CA 1
ATOM 2610 C C . GLU A 1 331 ? 2.051 -10.329 -8.127 1.00 97.06 331 GLU A C 1
ATOM 2612 O O . GLU A 1 331 ? 2.559 -11.214 -8.814 1.00 97.06 331 GLU A O 1
ATOM 2617 N N . VAL A 1 332 ? 1.453 -9.261 -8.667 1.00 95.12 332 VAL A N 1
ATOM 2618 C CA . VAL A 1 332 ? 1.341 -9.066 -10.120 1.00 95.12 332 VAL A CA 1
ATOM 2619 C C . VAL A 1 332 ? 2.725 -9.053 -10.766 1.00 95.12 332 VAL A C 1
ATOM 2621 O O . VAL A 1 332 ? 2.963 -9.768 -11.733 1.00 95.12 332 VAL A O 1
ATOM 2624 N N . LEU A 1 333 ? 3.683 -8.300 -10.227 1.00 95.62 333 LEU A N 1
ATOM 2625 C CA . LEU A 1 333 ? 5.041 -8.263 -10.778 1.00 95.62 333 LEU A CA 1
ATOM 2626 C C . LEU A 1 333 ? 5.728 -9.636 -10.728 1.00 95.62 333 LEU A C 1
ATOM 2628 O O . LEU A 1 333 ? 6.389 -10.017 -11.697 1.00 95.62 333 LEU A O 1
ATOM 2632 N N . ALA A 1 334 ? 5.527 -10.407 -9.657 1.00 94.62 334 ALA A N 1
ATOM 2633 C CA . ALA A 1 334 ? 6.044 -11.767 -9.552 1.00 94.62 334 ALA A CA 1
ATOM 2634 C C . ALA A 1 334 ? 5.425 -12.713 -10.600 1.00 94.62 334 ALA A C 1
ATOM 2636 O O . ALA A 1 334 ? 6.145 -13.520 -11.186 1.00 94.62 334 ALA A O 1
ATOM 2637 N N . GLU A 1 335 ? 4.128 -12.586 -10.904 1.00 92.69 335 GLU A N 1
ATOM 2638 C CA . GLU A 1 335 ? 3.467 -13.337 -11.989 1.00 92.69 335 GLU A CA 1
ATOM 2639 C C . GLU A 1 335 ? 4.045 -13.004 -13.371 1.00 92.69 335 GLU A C 1
ATOM 2641 O O . GLU A 1 335 ? 4.133 -13.871 -14.241 1.00 92.69 335 GLU A O 1
ATOM 2646 N N . TRP A 1 336 ? 4.508 -11.767 -13.556 1.00 92.38 336 TRP A N 1
ATOM 2647 C CA . TRP A 1 336 ? 5.254 -11.337 -14.740 1.00 92.38 336 TRP A CA 1
ATOM 2648 C C . TRP A 1 336 ? 6.737 -11.749 -14.703 1.00 92.38 336 TRP A C 1
ATOM 2650 O O . TRP A 1 336 ? 7.501 -11.364 -15.587 1.00 92.38 336 TRP A O 1
ATOM 2660 N N . GLY A 1 337 ? 7.191 -12.510 -13.705 1.00 93.81 337 GLY A N 1
ATOM 2661 C CA . GLY A 1 337 ? 8.597 -12.902 -13.568 1.00 93.81 337 GLY A CA 1
ATOM 2662 C C . GLY A 1 337 ? 9.539 -11.729 -13.275 1.00 93.81 337 GLY A C 1
ATOM 2663 O O . GLY A 1 337 ? 10.742 -11.821 -13.520 1.00 93.81 337 GLY A O 1
ATOM 2664 N N . ILE A 1 338 ? 9.013 -10.606 -12.778 1.00 95.94 338 ILE A N 1
ATOM 2665 C CA . ILE A 1 338 ? 9.820 -9.472 -12.331 1.00 95.94 338 ILE A CA 1
ATOM 2666 C C . ILE A 1 338 ? 10.287 -9.743 -10.900 1.00 95.94 338 ILE A C 1
ATOM 2668 O O . ILE A 1 338 ? 9.558 -9.544 -9.934 1.00 95.94 338 ILE A O 1
ATOM 2672 N N . GLU A 1 339 ? 11.537 -10.180 -10.764 1.00 94.56 339 GLU A N 1
ATOM 2673 C CA . GLU A 1 339 ? 12.127 -10.514 -9.460 1.00 94.56 339 GLU A CA 1
ATOM 2674 C C . GLU A 1 339 ? 12.646 -9.278 -8.710 1.00 94.56 339 GLU A C 1
ATOM 2676 O O . GLU A 1 339 ? 12.574 -9.211 -7.485 1.00 94.56 339 GLU A O 1
ATOM 2681 N N . ARG A 1 340 ? 13.187 -8.291 -9.437 1.00 96.94 340 ARG A N 1
ATOM 2682 C CA . ARG A 1 340 ? 13.889 -7.125 -8.873 1.00 96.94 340 ARG A CA 1
ATOM 2683 C C . ARG A 1 340 ? 13.059 -5.870 -9.049 1.00 96.94 340 ARG A C 1
ATOM 2685 O O . ARG A 1 340 ? 13.162 -5.180 -10.068 1.00 96.94 340 ARG A O 1
ATOM 2692 N N . ALA A 1 341 ? 12.269 -5.568 -8.028 1.00 96.94 341 ALA A N 1
ATOM 2693 C CA . ALA A 1 341 ? 11.452 -4.371 -7.988 1.00 96.94 341 ALA A CA 1
ATOM 2694 C C . ALA A 1 341 ? 11.401 -3.726 -6.599 1.00 96.94 341 ALA A C 1
ATOM 2696 O O . ALA A 1 341 ? 11.524 -4.396 -5.572 1.00 96.94 341 ALA A O 1
ATOM 2697 N N . LEU A 1 342 ? 11.161 -2.419 -6.588 1.00 97.44 342 LEU A N 1
ATOM 2698 C CA . LEU A 1 342 ? 10.829 -1.635 -5.405 1.00 97.44 342 LEU A CA 1
ATOM 2699 C C . LEU A 1 342 ? 9.529 -0.895 -5.680 1.00 97.44 342 LEU A C 1
ATOM 2701 O O . LEU A 1 342 ? 9.450 -0.126 -6.634 1.00 97.44 342 LEU A O 1
ATOM 2705 N N . MET A 1 343 ? 8.524 -1.135 -4.851 1.00 97.19 343 MET A N 1
ATOM 2706 C CA . MET A 1 343 ? 7.177 -0.600 -5.019 1.00 97.19 343 MET A CA 1
ATOM 2707 C C . MET A 1 343 ? 6.841 0.276 -3.827 1.00 97.19 343 MET A C 1
ATOM 2709 O O . MET A 1 343 ? 7.181 -0.078 -2.694 1.00 97.19 343 MET A O 1
ATOM 2713 N N . HIS A 1 344 ? 6.143 1.384 -4.055 1.00 94.19 344 HIS A N 1
ATOM 2714 C CA . HIS A 1 344 ? 5.561 2.130 -2.952 1.00 94.19 344 HIS A CA 1
ATOM 2715 C C . HIS A 1 344 ? 4.277 2.868 -3.296 1.00 94.19 344 HIS A C 1
ATOM 2717 O O . HIS A 1 344 ? 4.140 3.413 -4.387 1.00 94.19 344 HIS A O 1
ATOM 2723 N N . GLY A 1 345 ? 3.389 2.966 -2.308 1.00 88.25 345 GLY A N 1
ATOM 2724 C CA . GLY A 1 345 ? 2.225 3.849 -2.311 1.00 88.25 345 GLY A CA 1
ATOM 2725 C C . GLY A 1 345 ? 2.517 5.098 -1.487 1.00 88.25 345 GLY A C 1
ATOM 2726 O O . GLY A 1 345 ? 2.641 5.029 -0.261 1.00 88.25 345 GLY A O 1
ATOM 2727 N N . GLY A 1 346 ? 2.690 6.234 -2.162 1.00 81.00 346 GLY A N 1
ATOM 2728 C CA . GLY A 1 346 ? 2.887 7.539 -1.540 1.00 81.00 346 GLY A CA 1
ATOM 2729 C C . GLY A 1 346 ? 4.098 7.638 -0.623 1.00 81.00 346 GLY A C 1
ATOM 2730 O O . GLY A 1 346 ? 4.015 8.376 0.340 1.00 81.00 346 GLY A O 1
ATOM 2731 N N . THR A 1 347 ? 5.152 6.838 -0.822 1.00 84.06 347 THR A N 1
ATOM 2732 C CA . THR A 1 347 ? 6.336 6.715 0.063 1.00 84.06 347 THR A CA 1
ATOM 2733 C C . THR A 1 347 ? 6.058 6.342 1.531 1.00 84.06 347 THR A C 1
ATOM 2735 O O . THR A 1 347 ? 6.995 6.250 2.321 1.00 84.06 347 THR A O 1
ATOM 2738 N N . SER A 1 348 ? 4.802 6.058 1.906 1.00 85.69 348 SER A N 1
ATOM 2739 C CA . SER A 1 348 ? 4.440 5.570 3.248 1.00 85.69 348 SER A CA 1
ATOM 2740 C C . SER A 1 348 ? 4.428 4.059 3.344 1.00 85.69 348 SER A C 1
ATOM 2742 O O . SER A 1 348 ? 4.678 3.531 4.413 1.00 85.69 348 SER A O 1
ATOM 2744 N N . SER A 1 349 ? 4.126 3.361 2.255 1.00 94.12 349 SER A N 1
ATOM 2745 C CA . SER A 1 349 ? 3.999 1.905 2.256 1.00 94.12 349 SER A CA 1
ATOM 2746 C C . SER A 1 349 ? 4.933 1.385 1.172 1.00 94.12 349 SER A C 1
ATOM 2748 O O . SER A 1 349 ? 4.645 1.558 -0.009 1.00 94.12 349 SER A O 1
ATOM 2750 N N . ILE A 1 350 ? 6.093 0.853 1.559 1.00 96.12 350 ILE A N 1
ATOM 2751 C CA . ILE A 1 350 ? 7.182 0.476 0.650 1.00 96.12 350 ILE A CA 1
ATOM 2752 C C . ILE A 1 350 ? 7.440 -1.020 0.779 1.00 96.12 350 ILE A C 1
ATOM 2754 O O . ILE A 1 350 ? 7.574 -1.547 1.883 1.00 96.12 350 ILE A O 1
ATOM 2758 N N . ARG A 1 351 ? 7.580 -1.702 -0.355 1.00 97.75 351 ARG A N 1
ATOM 2759 C CA . ARG A 1 351 ? 7.952 -3.115 -0.422 1.00 97.75 351 ARG A CA 1
ATOM 2760 C C . ARG A 1 351 ? 9.098 -3.293 -1.404 1.00 97.75 351 ARG A C 1
ATOM 2762 O O . ARG A 1 351 ? 9.044 -2.794 -2.526 1.00 97.75 351 ARG A O 1
ATOM 2769 N N . ALA A 1 352 ? 10.129 -4.015 -0.988 1.00 97.50 352 ALA A N 1
ATOM 2770 C CA . ALA A 1 352 ? 11.207 -4.450 -1.865 1.00 97.50 352 ALA A CA 1
ATOM 2771 C C . ALA A 1 352 ? 11.053 -5.936 -2.187 1.00 97.50 352 ALA A C 1
ATOM 2773 O O . ALA A 1 352 ? 10.849 -6.749 -1.286 1.00 97.50 352 ALA A O 1
ATOM 2774 N N . ALA A 1 353 ? 11.209 -6.284 -3.460 1.00 97.00 353 ALA A N 1
ATOM 2775 C CA . ALA A 1 353 ? 11.478 -7.648 -3.892 1.00 97.00 353 ALA A CA 1
ATOM 2776 C C . ALA A 1 353 ? 12.997 -7.907 -3.823 1.00 97.00 353 ALA A C 1
ATOM 2778 O O . ALA A 1 353 ? 13.667 -7.445 -2.889 1.00 97.00 353 ALA A O 1
ATOM 2779 N N . ASP A 1 354 ? 13.562 -8.633 -4.787 1.00 96.69 354 ASP A N 1
ATOM 2780 C CA . ASP A 1 354 ? 15.002 -8.866 -4.840 1.00 96.69 354 ASP A CA 1
ATOM 2781 C C . ASP A 1 354 ? 15.774 -7.548 -5.007 1.00 96.69 354 ASP A C 1
ATOM 2783 O O . ASP A 1 354 ? 15.285 -6.608 -5.647 1.00 96.69 354 ASP A O 1
ATOM 2787 N N . PRO A 1 355 ? 16.991 -7.455 -4.444 1.00 95.00 355 PRO A N 1
ATOM 2788 C CA . PRO A 1 355 ? 17.796 -6.246 -4.538 1.00 95.00 355 PRO A CA 1
ATOM 2789 C C . PRO A 1 355 ? 18.265 -6.016 -5.985 1.00 95.00 355 PRO A C 1
ATOM 2791 O O . PRO A 1 355 ? 18.316 -6.968 -6.768 1.00 95.00 355 PRO A O 1
ATOM 2794 N N . PRO A 1 356 ? 18.667 -4.794 -6.370 1.00 93.69 356 PRO A N 1
ATOM 2795 C CA . PRO A 1 356 ? 19.336 -4.578 -7.653 1.00 93.69 356 PRO A CA 1
ATOM 2796 C C . PRO A 1 356 ? 20.609 -5.431 -7.769 1.00 93.69 356 PRO A C 1
ATOM 2798 O O . PRO A 1 356 ? 21.262 -5.698 -6.764 1.00 93.69 356 PRO A O 1
ATOM 2801 N N . ARG A 1 357 ? 20.994 -5.852 -8.980 1.00 93.50 357 ARG A N 1
ATOM 2802 C CA . ARG A 1 357 ? 22.166 -6.719 -9.235 1.00 93.50 357 ARG A CA 1
ATOM 2803 C C . ARG A 1 357 ? 23.474 -6.147 -8.666 1.00 93.50 357 ARG A C 1
ATOM 2805 O O . ARG A 1 357 ? 24.377 -6.904 -8.333 1.00 93.50 357 ARG A O 1
ATOM 2812 N N . GLU A 1 358 ? 23.571 -4.827 -8.560 1.00 92.56 358 GLU A N 1
ATOM 2813 C CA . GLU A 1 358 ? 24.761 -4.078 -8.154 1.00 92.56 358 GLU A CA 1
ATOM 2814 C C . GLU A 1 358 ? 24.824 -3.783 -6.649 1.00 92.56 358 GLU A C 1
ATOM 2816 O O . GLU A 1 358 ? 25.852 -3.309 -6.165 1.00 92.56 358 GLU A O 1
ATOM 2821 N N . LYS A 1 359 ? 23.735 -4.007 -5.899 1.00 90.69 359 LYS A N 1
ATOM 2822 C CA . LYS A 1 359 ? 23.622 -3.617 -4.485 1.00 90.69 359 LYS A CA 1
ATOM 2823 C C . LYS A 1 359 ? 23.064 -4.758 -3.636 1.00 90.69 359 LYS A C 1
ATOM 2825 O O . LYS A 1 359 ? 22.422 -5.677 -4.124 1.00 90.69 359 LYS A O 1
ATOM 2830 N N . THR A 1 360 ? 23.280 -4.691 -2.326 1.00 91.19 360 THR A N 1
ATOM 2831 C CA . THR A 1 360 ? 22.706 -5.652 -1.365 1.00 91.19 360 THR A CA 1
ATOM 2832 C C . THR A 1 360 ? 21.233 -5.371 -1.043 1.00 91.19 360 THR A C 1
ATOM 2834 O O . THR A 1 360 ? 20.544 -6.235 -0.505 1.00 91.19 360 THR A O 1
ATOM 2837 N N . GLY A 1 361 ? 20.738 -4.185 -1.410 1.00 93.38 361 GLY A N 1
ATOM 2838 C CA . GLY A 1 361 ? 19.367 -3.727 -1.212 1.00 93.38 361 GLY A CA 1
ATOM 2839 C C . GLY A 1 361 ? 19.072 -2.453 -1.997 1.00 93.38 361 GLY A C 1
ATOM 2840 O O . GLY A 1 361 ? 19.977 -1.770 -2.485 1.00 93.38 361 GLY A O 1
ATOM 2841 N N . TRP A 1 362 ? 17.789 -2.135 -2.114 1.00 93.06 362 TRP A N 1
ATOM 2842 C CA . TRP A 1 362 ? 17.303 -0.874 -2.651 1.00 93.06 362 TRP A CA 1
ATOM 2843 C C . TRP A 1 362 ? 17.625 0.263 -1.673 1.00 93.06 362 TRP A C 1
ATOM 2845 O O . TRP A 1 362 ? 17.279 0.155 -0.495 1.00 93.06 362 TRP A O 1
ATOM 2855 N N . PRO A 1 363 ? 18.302 1.336 -2.115 1.00 89.81 363 PRO A N 1
ATOM 2856 C CA . PRO A 1 363 ? 18.686 2.427 -1.229 1.00 89.81 363 PRO A CA 1
ATOM 2857 C C . PRO A 1 363 ? 17.463 3.263 -0.834 1.00 89.81 363 PRO A C 1
ATOM 2859 O O . PRO A 1 363 ? 16.781 3.799 -1.706 1.00 89.81 363 PRO A O 1
ATOM 2862 N N . ILE A 1 364 ? 17.223 3.405 0.470 1.00 88.69 364 ILE A N 1
ATOM 2863 C CA . ILE A 1 364 ? 16.161 4.239 1.049 1.00 88.69 364 ILE A CA 1
ATOM 2864 C C . ILE A 1 364 ? 16.779 5.198 2.065 1.00 88.69 364 ILE A C 1
ATOM 2866 O O . ILE A 1 364 ? 17.578 4.781 2.907 1.00 88.69 364 ILE A O 1
ATOM 2870 N N . ASN A 1 365 ? 16.390 6.472 2.018 1.00 86.50 365 ASN A N 1
ATOM 2871 C CA . ASN A 1 365 ? 16.798 7.467 3.007 1.00 86.50 365 ASN A CA 1
ATOM 2872 C C . ASN A 1 365 ? 15.597 7.907 3.846 1.00 86.50 365 ASN A C 1
ATOM 2874 O O . ASN A 1 365 ? 14.566 8.299 3.303 1.00 86.50 365 ASN A O 1
ATOM 2878 N N . LEU A 1 366 ? 15.760 7.908 5.168 1.00 87.12 366 LEU A N 1
ATOM 2879 C CA . LEU A 1 366 ? 14.789 8.464 6.107 1.00 87.12 366 LEU A CA 1
ATOM 2880 C C . LEU A 1 366 ? 15.256 9.841 6.563 1.00 87.12 366 LEU A C 1
ATOM 2882 O O . LEU A 1 366 ? 16.393 9.988 7.021 1.00 87.12 366 LEU A O 1
ATOM 2886 N N . SER A 1 367 ? 14.395 10.843 6.440 1.00 84.75 367 SER A N 1
ATOM 2887 C CA . SER A 1 367 ? 14.661 12.223 6.860 1.00 84.75 367 SER A CA 1
ATOM 2888 C C . SER A 1 367 ? 13.925 12.529 8.163 1.00 84.75 367 SER A C 1
ATOM 2890 O O . SER A 1 367 ? 12.901 11.918 8.464 1.00 84.75 367 SER A O 1
ATOM 2892 N N . ASN A 1 368 ? 14.450 13.458 8.958 1.00 84.06 368 ASN A N 1
ATOM 2893 C CA . ASN A 1 368 ? 13.795 13.880 10.189 1.00 84.06 368 ASN A CA 1
ATOM 2894 C C . ASN A 1 368 ? 12.592 14.776 9.830 1.00 84.06 368 ASN A C 1
ATOM 2896 O O . ASN A 1 368 ? 12.797 15.772 9.140 1.00 84.06 368 ASN A O 1
ATOM 2900 N N . PRO A 1 369 ? 11.363 14.470 10.285 1.00 83.25 369 PRO A N 1
ATOM 2901 C CA . PRO A 1 369 ? 10.190 15.312 10.024 1.00 83.25 369 PRO A CA 1
ATOM 2902 C C . PRO A 1 369 ? 10.295 16.715 10.645 1.00 83.25 369 PRO A C 1
ATOM 2904 O O . PRO A 1 369 ? 9.664 17.651 10.180 1.00 83.25 369 PRO A O 1
ATOM 2907 N N . HIS A 1 370 ? 11.114 16.900 11.684 1.00 82.75 370 HIS A N 1
ATOM 2908 C CA . HIS A 1 370 ? 11.371 18.232 12.249 1.00 82.75 370 HIS A CA 1
ATOM 2909 C C . HIS A 1 370 ? 12.409 19.034 11.451 1.00 82.75 370 HIS A C 1
ATOM 2911 O O . HIS A 1 370 ? 12.504 20.247 11.605 1.00 82.75 370 HIS A O 1
ATOM 2917 N N . ASP A 1 371 ? 13.226 18.362 10.634 1.00 82.19 371 ASP A N 1
ATOM 2918 C CA . ASP A 1 371 ? 14.315 18.965 9.862 1.00 82.19 371 ASP A CA 1
ATOM 2919 C C . ASP A 1 371 ? 14.701 18.040 8.696 1.00 82.19 371 ASP A C 1
ATOM 2921 O O . ASP A 1 371 ? 15.528 17.133 8.839 1.00 82.19 371 ASP A O 1
ATOM 2925 N N . SER A 1 372 ? 14.103 18.274 7.525 1.00 76.00 372 SER A N 1
ATOM 2926 C CA . SER A 1 372 ? 14.283 17.421 6.340 1.00 76.00 372 SER A CA 1
ATOM 2927 C C . SER A 1 372 ? 15.735 17.344 5.831 1.00 76.00 372 SER A C 1
ATOM 2929 O O . SER A 1 372 ? 16.084 16.404 5.107 1.00 76.00 372 SER A O 1
ATOM 2931 N N . ALA A 1 373 ? 16.612 18.273 6.242 1.00 77.38 373 ALA A N 1
ATOM 2932 C CA . ALA A 1 373 ? 18.040 18.228 5.932 1.00 77.38 373 ALA A CA 1
ATOM 2933 C C . ALA A 1 373 ? 18.787 17.164 6.757 1.00 77.38 373 ALA A C 1
ATOM 2935 O O . ALA A 1 373 ? 19.824 16.652 6.321 1.00 77.38 373 ALA A O 1
ATOM 2936 N N . LYS A 1 374 ? 18.264 16.786 7.930 1.00 81.56 374 LYS A N 1
ATOM 2937 C CA . LYS A 1 374 ? 18.842 15.743 8.786 1.00 81.56 374 LYS A CA 1
ATOM 2938 C C . LYS A 1 374 ? 18.316 14.369 8.395 1.00 81.56 374 LYS A C 1
ATOM 2940 O O . LYS A 1 374 ? 17.112 14.134 8.326 1.00 81.56 374 LYS A O 1
ATOM 2945 N N . LYS A 1 375 ? 19.229 13.419 8.188 1.00 83.88 375 LYS A N 1
ATOM 2946 C CA . LYS A 1 375 ? 18.881 12.012 7.955 1.00 83.88 375 LYS A CA 1
ATOM 2947 C C . LYS A 1 375 ? 18.786 11.257 9.278 1.00 83.88 375 LYS A C 1
ATOM 2949 O O . LYS A 1 375 ? 19.665 11.377 10.125 1.00 83.88 375 LYS A O 1
ATOM 2954 N N . VAL A 1 376 ? 17.722 10.475 9.430 1.00 85.44 376 VAL A N 1
ATOM 2955 C CA . VAL A 1 376 ? 17.449 9.626 10.600 1.00 85.44 376 VAL A CA 1
ATOM 2956 C C . VAL A 1 376 ? 18.070 8.239 10.425 1.00 85.44 376 VAL A C 1
ATOM 2958 O O . VAL A 1 376 ? 18.619 7.673 11.373 1.00 85.44 376 VAL A O 1
ATOM 2961 N N . ALA A 1 377 ? 17.994 7.694 9.210 1.00 86.88 377 ALA A N 1
ATOM 2962 C CA . ALA A 1 377 ? 18.590 6.415 8.844 1.00 86.88 377 ALA A CA 1
ATOM 2963 C C . ALA A 1 377 ? 18.787 6.315 7.326 1.00 86.88 377 ALA A C 1
ATOM 2965 O O . ALA A 1 377 ? 18.090 6.976 6.550 1.00 86.88 377 ALA A O 1
ATOM 2966 N N . ARG A 1 378 ? 19.710 5.448 6.912 1.00 87.75 378 ARG A N 1
ATOM 2967 C CA . ARG A 1 378 ? 19.806 4.932 5.546 1.00 87.75 378 ARG A CA 1
ATOM 2968 C C . ARG A 1 378 ? 19.565 3.430 5.602 1.00 87.75 378 ARG A C 1
ATOM 2970 O O . ARG A 1 378 ? 19.822 2.797 6.617 1.00 87.75 378 ARG A O 1
ATOM 2977 N N . LEU A 1 379 ? 18.974 2.875 4.553 1.00 89.12 379 LEU A N 1
ATOM 2978 C CA . LEU A 1 379 ? 18.624 1.460 4.503 1.00 89.12 379 LEU A CA 1
ATOM 2979 C C . LEU A 1 379 ? 18.939 0.893 3.122 1.00 89.12 379 LEU A C 1
ATOM 2981 O O . LEU A 1 379 ? 18.703 1.542 2.102 1.00 89.12 379 LEU A O 1
ATOM 2985 N N . ALA A 1 380 ? 19.407 -0.351 3.103 1.00 91.50 380 ALA A N 1
ATOM 2986 C CA . ALA A 1 380 ? 19.444 -1.197 1.919 1.00 91.50 380 ALA A CA 1
ATOM 2987 C C . ALA A 1 380 ? 18.291 -2.212 2.015 1.00 91.50 380 ALA A C 1
ATOM 2989 O O . ALA A 1 380 ? 18.444 -3.297 2.574 1.00 91.50 380 ALA A O 1
ATOM 2990 N N . LEU A 1 381 ? 17.110 -1.844 1.511 1.00 93.81 381 LEU A N 1
ATOM 2991 C CA . LEU A 1 381 ? 15.888 -2.640 1.644 1.00 93.81 381 LEU A CA 1
ATOM 2992 C C . LEU A 1 381 ? 15.879 -3.803 0.639 1.00 93.81 381 LEU A C 1
ATOM 2994 O O . LEU A 1 381 ? 16.009 -3.589 -0.563 1.00 93.81 381 LEU A O 1
ATOM 2998 N N . SER A 1 382 ? 15.724 -5.039 1.104 1.00 94.94 382 SER A N 1
ATOM 2999 C CA . SER A 1 382 ? 15.796 -6.239 0.258 1.00 94.94 382 SER A CA 1
ATOM 3000 C C . SER A 1 382 ? 14.853 -7.303 0.794 1.00 94.94 382 SER A C 1
ATOM 3002 O O . SER A 1 382 ? 15.047 -7.738 1.923 1.00 94.94 382 SER A O 1
ATOM 3004 N N . ARG A 1 383 ? 13.838 -7.706 0.018 1.00 95.44 383 ARG A N 1
ATOM 3005 C CA . ARG A 1 383 ? 12.797 -8.673 0.431 1.00 95.44 383 ARG A CA 1
ATOM 3006 C C . ARG A 1 383 ? 12.099 -8.327 1.753 1.00 95.44 383 ARG A C 1
ATOM 3008 O O . ARG A 1 383 ? 11.741 -9.213 2.521 1.00 95.44 383 ARG A O 1
ATOM 3015 N N . ARG A 1 384 ? 11.930 -7.033 2.026 1.00 95.56 384 ARG A N 1
ATOM 3016 C CA . ARG A 1 384 ? 11.324 -6.507 3.256 1.00 95.56 384 ARG A CA 1
ATOM 3017 C C . ARG A 1 384 ? 10.359 -5.373 2.949 1.00 95.56 384 ARG A C 1
ATOM 3019 O O . ARG A 1 384 ? 10.371 -4.800 1.855 1.00 95.56 384 ARG A O 1
ATOM 3026 N N . VAL A 1 385 ? 9.557 -5.040 3.948 1.00 97.19 385 VAL A N 1
ATOM 3027 C CA . VAL A 1 385 ? 8.603 -3.938 3.935 1.00 97.19 385 VAL A CA 1
ATOM 3028 C C . VAL A 1 385 ? 9.083 -2.833 4.864 1.00 97.19 385 VAL A C 1
ATOM 3030 O O . VAL A 1 385 ? 9.560 -3.093 5.969 1.00 97.19 385 VAL A O 1
ATOM 3033 N N . LEU A 1 386 ? 8.917 -1.594 4.416 1.00 96.25 386 LEU A N 1
ATOM 3034 C CA . LEU A 1 386 ? 9.078 -0.398 5.224 1.00 96.25 386 LEU A CA 1
ATOM 3035 C C . LEU A 1 386 ? 7.774 0.398 5.171 1.00 96.25 386 LEU A C 1
ATOM 3037 O O . LEU A 1 386 ? 7.379 0.876 4.110 1.00 96.25 386 LEU A O 1
ATOM 3041 N N . SER A 1 387 ? 7.117 0.535 6.318 1.00 95.12 387 SER A N 1
ATOM 3042 C CA . SER A 1 387 ? 5.924 1.368 6.466 1.00 95.12 387 SER A CA 1
ATOM 3043 C C . SER A 1 387 ? 6.229 2.622 7.278 1.00 95.12 387 SER A C 1
ATOM 3045 O O . SER A 1 387 ? 7.099 2.598 8.151 1.00 95.12 387 SER A O 1
ATOM 3047 N N . CYS A 1 388 ? 5.508 3.707 7.013 1.00 91.50 388 CYS A N 1
ATOM 3048 C CA . CYS A 1 388 ? 5.616 4.979 7.702 1.00 91.50 388 CYS A CA 1
ATOM 3049 C C . CYS A 1 388 ? 4.240 5.608 7.947 1.00 91.50 388 CYS A C 1
ATOM 3051 O O . CYS A 1 388 ? 3.410 5.696 7.044 1.00 91.50 388 CYS A O 1
ATOM 3053 N N . SER A 1 389 ? 4.031 6.120 9.158 1.00 87.00 389 SER A N 1
ATOM 3054 C CA . SER A 1 389 ? 2.896 6.978 9.510 1.00 87.00 389 SER A CA 1
ATOM 3055 C C . SER A 1 389 ? 3.401 8.235 10.216 1.00 87.00 389 SER A C 1
ATOM 3057 O O . SER A 1 389 ? 4.366 8.172 10.973 1.00 87.00 389 SER A O 1
ATOM 3059 N N . GLY A 1 390 ? 2.775 9.386 9.975 1.00 80.31 390 GLY A N 1
ATOM 3060 C CA . GLY A 1 390 ? 3.215 10.654 10.557 1.00 80.31 390 GLY A CA 1
ATOM 3061 C C . GLY A 1 390 ? 2.216 11.793 10.372 1.00 80.31 390 GLY A C 1
ATOM 3062 O O . GLY A 1 390 ? 1.297 11.709 9.556 1.00 80.31 390 GLY A O 1
ATOM 3063 N N . LEU A 1 391 ? 2.407 12.859 11.150 1.00 58.47 391 LEU A N 1
ATOM 3064 C CA . LEU A 1 391 ? 1.497 14.008 11.244 1.00 58.47 391 LEU A CA 1
ATOM 3065 C C . LEU A 1 391 ? 1.578 14.994 10.069 1.00 58.47 391 LEU A C 1
ATOM 3067 O O . LEU A 1 391 ? 0.692 15.833 9.921 1.00 58.47 391 LEU A O 1
ATOM 3071 N N . GLU A 1 392 ? 2.577 14.867 9.197 1.00 55.66 392 GLU A N 1
ATOM 3072 C CA . GLU A 1 392 ? 2.744 15.731 8.009 1.00 55.66 392 GLU A CA 1
ATOM 3073 C C . GLU A 1 392 ? 1.624 15.544 6.976 1.00 55.66 392 GLU A C 1
ATOM 3075 O O . GLU A 1 392 ? 1.426 16.356 6.079 1.00 55.66 392 GLU A O 1
ATOM 3080 N N . ARG A 1 393 ? 0.819 14.486 7.134 1.00 50.81 393 ARG A N 1
ATOM 3081 C CA . ARG A 1 393 ? -0.390 14.229 6.339 1.00 50.81 393 ARG A CA 1
ATOM 3082 C C . ARG A 1 393 ? -1.672 14.781 6.985 1.00 50.81 393 ARG A C 1
ATOM 3084 O O . ARG A 1 393 ? -2.770 14.387 6.600 1.00 50.81 393 ARG A O 1
ATOM 3091 N N . GLY A 1 394 ? -1.548 15.680 7.966 1.00 49.19 394 GLY A N 1
ATOM 3092 C CA . GLY A 1 394 ? -2.646 16.276 8.737 1.00 49.19 394 GLY A CA 1
ATOM 3093 C C . GLY A 1 394 ? -2.994 15.459 9.986 1.00 49.19 394 GLY A C 1
ATOM 3094 O O . GLY A 1 394 ? -2.780 14.252 10.007 1.00 49.19 394 GLY A O 1
ATOM 3095 N N . GLY A 1 395 ? -3.551 16.087 11.027 1.00 57.50 395 GLY A N 1
ATOM 3096 C CA . GLY A 1 395 ? -3.924 15.467 12.317 1.00 57.50 395 GLY A CA 1
ATOM 3097 C C . GLY A 1 395 ? -5.095 14.470 12.265 1.00 57.50 395 GLY A C 1
ATOM 3098 O O . GLY A 1 395 ? -5.961 14.480 13.129 1.00 57.50 395 GLY A O 1
ATOM 3099 N N . HIS A 1 396 ? -5.150 13.628 11.235 1.00 68.81 396 HIS A N 1
ATOM 3100 C CA . HIS A 1 396 ? -6.244 12.702 10.947 1.00 68.81 396 HIS A CA 1
ATOM 3101 C C . HIS A 1 396 ? -6.050 11.307 11.559 1.00 68.81 396 HIS A C 1
ATOM 3103 O O . HIS A 1 396 ? -6.917 10.453 11.385 1.00 68.81 396 HIS A O 1
ATOM 3109 N N . ILE A 1 397 ? -4.924 11.052 12.237 1.00 82.88 397 ILE A N 1
ATOM 3110 C CA . ILE A 1 397 ? -4.706 9.799 12.966 1.00 82.88 397 ILE A CA 1
ATOM 3111 C C . ILE A 1 397 ? -5.364 9.936 14.336 1.00 82.88 397 ILE A C 1
ATOM 3113 O O . ILE A 1 397 ? -4.924 10.729 15.171 1.00 82.88 397 ILE A O 1
ATOM 3117 N N . ILE A 1 398 ? -6.431 9.171 14.539 1.00 88.25 398 ILE A N 1
ATOM 3118 C CA . ILE A 1 398 ? -7.272 9.198 15.734 1.00 88.25 398 ILE A CA 1
ATOM 3119 C C . ILE A 1 398 ? -7.022 7.933 16.541 1.00 88.25 398 ILE A C 1
ATOM 3121 O O . ILE A 1 398 ? -6.985 6.851 15.965 1.00 88.25 398 ILE A O 1
ATOM 3125 N N . ASP A 1 399 ? -6.904 8.061 17.862 1.00 91.62 399 ASP A N 1
ATOM 3126 C CA . ASP A 1 399 ? -6.939 6.913 18.767 1.00 91.62 399 ASP A CA 1
ATOM 3127 C C . ASP A 1 399 ? -8.397 6.444 18.931 1.00 91.62 399 ASP A C 1
ATOM 3129 O O . ASP A 1 399 ? -9.186 7.154 19.571 1.00 91.62 399 ASP A O 1
ATOM 3133 N N . PRO A 1 400 ? -8.788 5.267 18.402 1.00 91.75 400 PRO A N 1
ATOM 3134 C CA . PRO A 1 400 ? -10.171 4.789 18.471 1.00 91.75 400 PRO A CA 1
ATOM 3135 C C . PRO A 1 400 ? -10.669 4.586 19.908 1.00 91.75 400 PRO A C 1
ATOM 3137 O O . PRO A 1 400 ? -11.868 4.661 20.166 1.00 91.75 400 PRO A O 1
ATOM 3140 N N . ARG A 1 401 ? -9.756 4.391 20.867 1.00 92.19 401 ARG A N 1
ATOM 3141 C CA . ARG A 1 401 ? -10.074 4.141 22.282 1.00 92.19 401 ARG A CA 1
ATOM 3142 C C . ARG A 1 401 ? -10.431 5.420 23.032 1.00 92.19 401 ARG A C 1
ATOM 3144 O O . ARG A 1 401 ? -11.081 5.365 24.072 1.00 92.19 401 ARG A O 1
ATOM 3151 N N . THR A 1 402 ? -9.995 6.575 22.523 1.00 91.19 402 THR A N 1
ATOM 3152 C CA . THR A 1 402 ? -10.243 7.885 23.150 1.00 91.19 402 THR A CA 1
ATOM 3153 C C . THR A 1 402 ? -11.039 8.843 22.266 1.00 91.19 402 THR A C 1
ATOM 3155 O O . THR A 1 402 ? -11.569 9.831 22.771 1.00 91.19 402 THR A O 1
ATOM 3158 N N . GLY A 1 403 ? -11.129 8.574 20.959 1.00 89.50 403 GLY A N 1
ATOM 3159 C CA . GLY A 1 403 ? -11.729 9.456 19.957 1.00 89.50 403 GLY A CA 1
ATOM 3160 C C . GLY A 1 403 ? -10.927 10.735 19.695 1.00 89.50 403 GLY A C 1
ATOM 3161 O O . GLY A 1 403 ? -11.444 11.653 19.060 1.00 89.50 403 GLY A O 1
ATOM 3162 N N . ARG A 1 404 ? -9.687 10.829 20.194 1.00 88.12 404 ARG A N 1
ATOM 3163 C CA . ARG A 1 404 ? -8.833 12.022 20.086 1.00 88.12 404 ARG A CA 1
ATOM 3164 C C . ARG A 1 404 ? -7.728 11.835 19.053 1.00 88.12 404 ARG A C 1
ATOM 3166 O O . ARG A 1 404 ? -7.226 10.727 18.871 1.00 88.12 404 ARG A O 1
ATOM 3173 N N . ALA A 1 405 ? -7.333 12.928 18.405 1.00 84.44 405 ALA A N 1
ATOM 3174 C CA . ALA A 1 405 ? -6.192 12.940 17.498 1.00 84.44 405 ALA A CA 1
ATOM 3175 C C . ALA A 1 405 ? -4.864 12.702 18.239 1.00 84.44 405 ALA A C 1
ATOM 3177 O O . ALA A 1 405 ? -4.701 13.089 19.401 1.00 84.44 405 ALA A O 1
ATOM 3178 N N . VAL A 1 406 ? -3.906 12.071 17.554 1.00 80.00 406 VAL A N 1
ATOM 3179 C CA . VAL A 1 406 ? -2.558 11.837 18.083 1.00 80.00 406 VAL A CA 1
ATOM 3180 C C . VAL A 1 406 ? -1.835 13.157 18.368 1.00 80.00 406 VAL A C 1
ATOM 3182 O O . VAL A 1 406 ? -1.829 14.067 17.542 1.00 80.00 406 VAL A O 1
ATOM 3185 N N . SER A 1 407 ? -1.187 13.249 19.532 1.00 71.56 407 SER A N 1
ATOM 3186 C CA . SER A 1 407 ? -0.466 14.458 19.961 1.00 71.56 407 SER A CA 1
ATOM 3187 C C . SER A 1 407 ? 0.982 14.220 20.399 1.00 71.56 407 SER A C 1
ATOM 3189 O O . SER A 1 407 ? 1.747 15.170 20.511 1.00 71.56 407 SER A O 1
ATOM 3191 N N . GLN A 1 408 ? 1.382 12.969 20.643 1.00 78.44 408 GLN A N 1
ATOM 3192 C CA . GLN A 1 408 ? 2.662 12.659 21.298 1.00 78.44 408 GLN A CA 1
ATOM 3193 C C . GLN A 1 408 ? 3.802 12.312 20.330 1.00 78.44 408 GLN A C 1
ATOM 3195 O O . GLN A 1 408 ? 4.968 12.315 20.725 1.00 78.44 408 GLN A O 1
ATOM 3200 N N . ARG A 1 409 ? 3.497 12.003 19.064 1.00 87.12 409 ARG A N 1
ATOM 3201 C CA . ARG A 1 409 ? 4.477 11.526 18.076 1.00 87.12 409 ARG A CA 1
ATOM 3202 C C . ARG A 1 409 ? 4.347 12.266 16.763 1.00 87.12 409 ARG A C 1
ATOM 3204 O O . ARG A 1 409 ? 3.238 12.523 16.305 1.00 87.12 409 ARG A O 1
ATOM 3211 N N . ARG A 1 410 ? 5.490 12.550 16.143 1.00 86.81 410 ARG A N 1
ATOM 3212 C CA . ARG A 1 410 ? 5.568 13.200 14.836 1.00 86.81 410 ARG A CA 1
ATOM 3213 C C . ARG A 1 410 ? 5.548 12.187 13.695 1.00 86.81 410 ARG A C 1
ATOM 3215 O O . ARG A 1 410 ? 4.817 12.389 12.727 1.00 86.81 410 ARG A O 1
ATOM 3222 N N . ALA A 1 411 ? 6.321 11.109 13.815 1.00 89.62 411 ALA A N 1
ATOM 3223 C CA . ALA A 1 411 ? 6.398 10.047 12.817 1.00 89.62 411 ALA A CA 1
ATOM 3224 C C . ALA A 1 411 ? 6.826 8.712 13.435 1.00 89.62 411 ALA A C 1
ATOM 3226 O O . ALA A 1 411 ? 7.491 8.674 14.474 1.00 89.62 411 ALA A O 1
ATOM 3227 N N . ILE A 1 412 ? 6.485 7.626 12.751 1.00 92.31 412 ILE A N 1
ATOM 3228 C CA . ILE A 1 412 ? 6.962 6.281 13.040 1.00 92.31 412 ILE A CA 1
ATOM 3229 C C . ILE A 1 412 ? 7.287 5.542 11.747 1.00 92.31 412 ILE A C 1
ATOM 3231 O O . ILE A 1 412 ? 6.571 5.669 10.752 1.00 92.31 412 ILE A O 1
ATOM 3235 N N . TRP A 1 413 ? 8.350 4.745 11.780 1.00 94.38 413 TRP A N 1
ATOM 3236 C CA . TRP A 1 413 ? 8.694 3.782 10.741 1.00 94.38 413 TRP A CA 1
ATOM 3237 C C . TRP A 1 413 ? 8.722 2.376 11.312 1.00 94.38 413 TRP A C 1
ATOM 3239 O O . TRP A 1 413 ? 9.245 2.168 12.405 1.00 94.38 413 TRP A O 1
ATOM 3249 N N . LEU A 1 414 ? 8.221 1.417 10.539 1.00 95.75 414 LEU A N 1
ATOM 3250 C CA . LEU A 1 414 ? 8.297 -0.012 10.820 1.00 95.75 414 LEU A CA 1
ATOM 3251 C C . LEU A 1 414 ? 8.999 -0.715 9.659 1.00 95.75 414 LEU A C 1
ATOM 3253 O O . LEU A 1 414 ? 8.495 -0.716 8.537 1.00 95.75 414 LEU A O 1
ATOM 3257 N N . LEU A 1 415 ? 10.136 -1.340 9.947 1.00 96.44 415 LEU A N 1
ATOM 3258 C CA . LEU A 1 415 ? 10.849 -2.251 9.060 1.00 96.44 415 LEU A CA 1
ATOM 3259 C C . LEU A 1 415 ? 10.513 -3.691 9.460 1.00 96.44 415 LEU A C 1
ATOM 3261 O O . LEU A 1 415 ? 10.769 -4.090 10.597 1.00 96.44 415 LEU A O 1
ATOM 3265 N N . THR A 1 416 ? 9.936 -4.469 8.549 1.00 96.12 416 THR A N 1
ATOM 3266 C CA . THR A 1 416 ? 9.365 -5.782 8.876 1.00 96.12 416 THR A CA 1
ATOM 3267 C C . THR A 1 416 ? 9.365 -6.745 7.688 1.00 96.12 416 THR A C 1
ATOM 3269 O O . THR A 1 416 ? 9.548 -6.339 6.539 1.00 96.12 416 THR A O 1
ATOM 3272 N N . ASP A 1 417 ? 9.138 -8.025 7.985 1.00 94.50 417 ASP A N 1
ATOM 3273 C CA . ASP A 1 417 ? 8.910 -9.091 7.000 1.00 94.50 417 ASP A CA 1
ATOM 3274 C C . ASP A 1 417 ? 7.411 -9.398 6.821 1.00 94.50 417 ASP A C 1
ATOM 3276 O O . ASP A 1 417 ? 7.030 -10.285 6.058 1.00 94.50 417 ASP A O 1
ATOM 3280 N N . PHE A 1 418 ? 6.540 -8.675 7.533 1.00 96.06 418 PHE A N 1
ATOM 3281 C CA . PHE A 1 418 ? 5.096 -8.747 7.336 1.00 96.06 418 PHE A CA 1
ATOM 3282 C C . PHE A 1 418 ? 4.668 -8.208 5.965 1.00 96.06 418 PHE A C 1
ATOM 3284 O O . PHE A 1 418 ? 5.447 -7.616 5.218 1.00 96.06 418 PHE A O 1
ATOM 3291 N N . SER A 1 419 ? 3.389 -8.406 5.641 1.00 97.81 419 SER A N 1
ATOM 3292 C CA . SER A 1 419 ? 2.757 -7.755 4.495 1.00 97.81 419 SER A CA 1
ATOM 3293 C C . SER A 1 419 ? 2.764 -6.230 4.664 1.00 97.81 419 SER A C 1
ATOM 3295 O O . SER A 1 419 ? 2.703 -5.714 5.787 1.00 97.81 419 SER A O 1
ATOM 3297 N N . ALA A 1 420 ? 2.829 -5.496 3.553 1.00 97.94 420 ALA A N 1
ATOM 3298 C CA . ALA A 1 420 ? 2.732 -4.044 3.559 1.00 97.94 420 ALA A CA 1
ATOM 3299 C C . ALA A 1 420 ? 1.389 -3.575 4.130 1.00 97.94 420 ALA A C 1
ATOM 3301 O O . ALA A 1 420 ? 1.374 -2.595 4.867 1.00 97.94 420 ALA A O 1
ATOM 3302 N N . ALA A 1 421 ? 0.295 -4.309 3.902 1.00 98.12 421 ALA A N 1
ATOM 3303 C CA . ALA A 1 421 ? -1.000 -4.056 4.539 1.00 98.12 421 ALA A CA 1
ATOM 3304 C C . ALA A 1 421 ? -0.910 -4.064 6.073 1.00 98.12 421 ALA A C 1
ATOM 3306 O O . ALA A 1 421 ? -1.303 -3.105 6.739 1.00 98.12 421 ALA A O 1
ATOM 3307 N N . LYS A 1 422 ? -0.347 -5.136 6.646 1.00 98.19 422 LYS A N 1
ATOM 3308 C CA . LYS A 1 422 ? -0.198 -5.271 8.099 1.00 98.19 422 LYS A CA 1
ATOM 3309 C C . LYS A 1 422 ? 0.745 -4.205 8.657 1.00 98.19 422 LYS A C 1
ATOM 3311 O O . LYS A 1 422 ? 0.489 -3.671 9.732 1.00 98.19 422 LYS A O 1
ATOM 3316 N N . ALA A 1 423 ? 1.810 -3.872 7.929 1.00 97.44 423 ALA A N 1
ATOM 3317 C CA . ALA A 1 423 ? 2.747 -2.831 8.331 1.00 97.44 423 ALA A CA 1
ATOM 3318 C C . ALA A 1 423 ? 2.112 -1.425 8.340 1.00 97.44 423 ALA A C 1
ATOM 3320 O O . ALA A 1 423 ? 2.344 -0.688 9.294 1.00 97.44 423 ALA A O 1
ATOM 3321 N N . ASP A 1 424 ? 1.289 -1.074 7.340 1.00 95.69 424 ASP A N 1
ATOM 3322 C CA . ASP A 1 424 ? 0.554 0.209 7.249 1.00 95.69 424 ASP A CA 1
ATOM 3323 C C . ASP A 1 424 ? -0.383 0.376 8.463 1.00 95.69 424 ASP A C 1
ATOM 3325 O O . ASP A 1 424 ? -0.342 1.388 9.179 1.00 95.69 424 ASP A O 1
ATOM 3329 N N . ALA A 1 425 ? -1.129 -0.690 8.775 1.00 96.94 425 ALA A N 1
ATOM 3330 C CA . ALA A 1 425 ? -2.044 -0.735 9.910 1.00 96.94 425 ALA A CA 1
ATOM 3331 C C . ALA A 1 425 ? -1.307 -0.627 11.257 1.00 96.94 425 ALA A C 1
ATOM 3333 O O . ALA A 1 425 ? -1.677 0.186 12.107 1.00 96.94 425 ALA A O 1
ATOM 3334 N N . LEU A 1 426 ? -0.215 -1.380 11.439 1.00 97.12 426 LEU A N 1
ATOM 3335 C CA . LEU A 1 426 ? 0.606 -1.317 12.652 1.00 97.12 426 LEU A CA 1
ATOM 3336 C C . LEU A 1 426 ? 1.236 0.064 12.850 1.00 97.12 426 LEU A C 1
ATOM 3338 O O . LEU A 1 426 ? 1.208 0.582 13.962 1.00 97.12 426 LEU A O 1
ATOM 3342 N N . THR A 1 427 ? 1.761 0.700 11.797 1.00 94.81 427 THR A N 1
ATOM 3343 C CA . THR A 1 427 ? 2.315 2.057 11.926 1.00 94.81 427 THR A CA 1
ATOM 3344 C C . THR A 1 427 ? 1.255 3.082 12.305 1.00 94.81 427 THR A C 1
ATOM 3346 O O . THR A 1 427 ? 1.544 3.979 13.093 1.00 94.81 427 THR A O 1
ATOM 3349 N N . THR A 1 428 ? 0.017 2.914 11.832 1.00 93.69 428 THR A N 1
ATOM 3350 C CA . THR A 1 428 ? -1.111 3.753 12.257 1.00 93.69 428 THR A CA 1
ATOM 3351 C C . THR A 1 428 ? -1.410 3.546 13.748 1.00 93.69 428 THR A C 1
ATOM 3353 O O . THR A 1 428 ? -1.537 4.522 14.487 1.00 93.69 428 THR A O 1
ATOM 3356 N N . ALA A 1 429 ? -1.431 2.294 14.221 1.00 95.06 429 ALA A N 1
ATOM 3357 C CA . ALA A 1 429 ? -1.625 1.960 15.636 1.00 95.06 429 ALA A CA 1
ATOM 3358 C C . ALA A 1 429 ? -0.512 2.531 16.531 1.00 95.06 429 ALA A C 1
ATOM 3360 O O . ALA A 1 429 ? -0.765 3.136 17.573 1.00 95.06 429 ALA A O 1
ATOM 3361 N N . PHE A 1 430 ? 0.748 2.378 16.116 1.00 94.50 430 PHE A N 1
ATOM 3362 C CA . PHE A 1 430 ? 1.905 2.793 16.908 1.00 94.50 430 PHE A CA 1
ATOM 3363 C C . PHE A 1 430 ? 2.015 4.310 17.079 1.00 94.50 430 PHE A C 1
ATOM 3365 O O . PHE A 1 430 ? 2.650 4.773 18.027 1.00 94.50 430 PHE A O 1
ATOM 3372 N N . MET A 1 431 ? 1.361 5.102 16.225 1.00 92.00 431 MET A N 1
ATOM 3373 C CA . MET A 1 431 ? 1.245 6.542 16.456 1.00 92.00 431 MET A CA 1
ATOM 3374 C C . MET A 1 431 ? 0.512 6.843 17.774 1.00 92.00 431 MET A C 1
ATOM 3376 O O . MET A 1 431 ? 0.913 7.764 18.489 1.00 92.00 431 MET A O 1
ATOM 3380 N N . VAL A 1 432 ? -0.491 6.038 18.144 1.00 92.31 432 VAL A N 1
ATOM 3381 C CA . VAL A 1 432 ? -1.362 6.270 19.314 1.00 92.31 432 VAL A CA 1
ATOM 3382 C C . VAL A 1 432 ? -1.091 5.339 20.505 1.00 92.31 432 VAL A C 1
ATOM 3384 O O . VAL A 1 432 ? -1.504 5.632 21.626 1.00 92.31 432 VAL A O 1
ATOM 3387 N N . MET A 1 433 ? -0.372 4.231 20.315 1.00 92.88 433 MET A N 1
ATOM 3388 C CA . MET A 1 433 ? 0.004 3.325 21.411 1.00 92.88 433 MET A CA 1
ATOM 3389 C C . MET A 1 433 ? 1.023 3.958 22.377 1.00 92.88 433 MET A C 1
ATOM 3391 O O . MET A 1 433 ? 1.837 4.778 21.962 1.00 92.88 433 MET A O 1
ATOM 3395 N N . PRO A 1 434 ? 1.045 3.592 23.670 1.00 91.38 434 PRO A N 1
ATOM 3396 C CA . PRO A 1 434 ? 2.148 3.957 24.562 1.00 91.38 434 PRO A CA 1
ATOM 3397 C C . PRO A 1 434 ? 3.459 3.286 24.120 1.00 91.38 434 PRO A C 1
ATOM 3399 O O . PRO A 1 434 ? 3.434 2.203 23.535 1.00 91.38 434 PRO A O 1
ATOM 3402 N N . THR A 1 435 ? 4.604 3.919 24.400 1.00 91.12 435 THR A N 1
ATOM 3403 C CA . THR A 1 435 ? 5.922 3.411 23.968 1.00 91.12 435 THR A CA 1
ATOM 3404 C C . THR A 1 435 ? 6.207 2.018 24.532 1.00 91.12 435 THR A C 1
ATOM 3406 O O . THR A 1 435 ? 6.601 1.148 23.765 1.00 91.12 435 THR A O 1
ATOM 3409 N N . ASP A 1 436 ? 5.877 1.758 25.799 1.00 91.50 436 ASP A N 1
ATOM 3410 C CA . ASP A 1 436 ? 6.045 0.448 26.446 1.00 91.50 436 ASP A CA 1
ATOM 3411 C C . ASP A 1 436 ? 5.315 -0.684 25.695 1.00 91.50 436 ASP A C 1
ATOM 3413 O O . ASP A 1 436 ? 5.830 -1.792 25.557 1.00 91.50 436 ASP A O 1
ATOM 3417 N N . GLY A 1 437 ? 4.132 -0.401 25.135 1.00 92.62 437 GLY A N 1
ATOM 3418 C CA . GLY A 1 437 ? 3.390 -1.372 24.322 1.00 92.62 437 GLY A CA 1
ATOM 3419 C C . GLY A 1 437 ? 4.078 -1.673 22.986 1.00 92.62 437 GLY A C 1
ATOM 3420 O O . GLY A 1 437 ? 4.064 -2.810 22.513 1.00 92.62 437 GLY A O 1
ATOM 3421 N N . ILE A 1 438 ? 4.728 -0.671 22.387 1.00 93.44 438 ILE A N 1
ATOM 3422 C CA . ILE A 1 438 ? 5.532 -0.833 21.166 1.00 93.44 438 ILE A CA 1
ATOM 3423 C C . ILE A 1 438 ? 6.809 -1.629 21.479 1.00 93.44 438 ILE A C 1
ATOM 3425 O O . ILE A 1 438 ? 7.194 -2.510 20.710 1.00 93.44 438 ILE A O 1
ATOM 3429 N N . GLU A 1 439 ? 7.446 -1.373 22.623 1.00 92.69 439 GLU A N 1
ATOM 3430 C CA . GLU A 1 439 ? 8.607 -2.136 23.092 1.00 92.69 439 GLU A CA 1
ATOM 3431 C C . GLU A 1 439 ? 8.263 -3.613 23.298 1.00 92.69 439 GLU A C 1
ATOM 3433 O O . GLU A 1 439 ? 8.979 -4.485 22.802 1.00 92.69 439 GLU A O 1
ATOM 3438 N N . GLN A 1 440 ? 7.134 -3.908 23.946 1.00 92.94 440 GLN A N 1
ATOM 3439 C CA . GLN A 1 440 ? 6.657 -5.279 24.124 1.00 92.94 440 GLN A CA 1
ATOM 3440 C C . GLN A 1 440 ? 6.359 -5.963 22.781 1.00 92.94 440 GLN A C 1
ATOM 3442 O O . GLN A 1 440 ? 6.720 -7.126 22.578 1.00 92.94 440 GLN A O 1
ATOM 3447 N N . PHE A 1 441 ? 5.751 -5.247 21.829 1.00 93.00 441 PHE A N 1
ATOM 3448 C CA . PHE A 1 441 ? 5.530 -5.767 20.478 1.00 93.00 441 PHE A CA 1
ATOM 3449 C C . PHE A 1 441 ? 6.845 -6.179 19.805 1.00 93.00 441 PHE A C 1
ATOM 3451 O O . PHE A 1 441 ? 6.922 -7.256 19.208 1.00 93.00 441 PHE A O 1
ATOM 3458 N N . VAL A 1 442 ? 7.880 -5.345 19.916 1.00 91.69 442 VAL A N 1
ATOM 3459 C CA . VAL A 1 442 ? 9.206 -5.605 19.347 1.00 91.69 442 VAL A CA 1
ATOM 3460 C C . VAL A 1 442 ? 9.918 -6.757 20.055 1.00 91.69 442 VAL A C 1
ATOM 3462 O O . VAL A 1 442 ? 10.541 -7.576 19.386 1.00 91.69 442 VAL A O 1
ATOM 3465 N N . GLN A 1 443 ? 9.799 -6.876 21.379 1.00 90.75 443 GLN A N 1
ATOM 3466 C CA . GLN A 1 443 ? 10.346 -8.015 22.129 1.00 90.75 443 GLN A CA 1
ATOM 3467 C C . GLN A 1 443 ? 9.761 -9.349 21.641 1.00 90.75 443 GLN A C 1
ATOM 3469 O O . GLN A 1 443 ? 10.489 -10.331 21.507 1.00 90.75 443 GLN A O 1
ATOM 3474 N N . ASN A 1 444 ? 8.470 -9.364 21.300 1.00 90.81 444 ASN A N 1
ATOM 3475 C CA . ASN A 1 444 ? 7.796 -10.533 20.732 1.00 90.81 444 ASN A CA 1
ATOM 3476 C C . ASN A 1 444 ? 8.118 -10.760 19.241 1.00 90.81 444 ASN A C 1
ATOM 3478 O O . ASN A 1 444 ? 7.914 -11.860 18.730 1.00 90.81 444 ASN A O 1
ATOM 3482 N N . HIS A 1 445 ? 8.636 -9.745 18.542 1.00 90.00 445 HIS A N 1
ATOM 3483 C CA . HIS A 1 445 ? 8.969 -9.793 17.116 1.00 90.00 445 HIS A CA 1
ATOM 3484 C C . HIS A 1 445 ? 10.353 -9.176 16.841 1.00 90.00 445 HIS A C 1
ATOM 3486 O O . HIS A 1 445 ? 10.449 -8.149 16.165 1.00 90.00 445 HIS A O 1
ATOM 3492 N N . PRO A 1 446 ? 11.447 -9.794 17.321 1.00 85.44 446 PRO A N 1
ATOM 3493 C CA . PRO A 1 446 ? 12.770 -9.163 17.360 1.00 85.44 446 PRO A CA 1
ATOM 3494 C C . PRO A 1 446 ? 13.367 -8.847 15.977 1.00 85.44 446 PRO A C 1
ATOM 3496 O O . PRO A 1 446 ? 14.260 -8.011 15.872 1.00 85.44 446 PRO A O 1
ATOM 3499 N N . ALA A 1 447 ? 12.872 -9.482 14.908 1.00 86.81 447 ALA A N 1
ATOM 3500 C CA . ALA A 1 447 ? 13.266 -9.177 13.529 1.00 86.81 447 ALA A CA 1
ATOM 3501 C C . ALA A 1 447 ? 12.733 -7.819 13.030 1.00 86.81 447 ALA A C 1
ATOM 3503 O O . ALA A 1 447 ? 13.251 -7.273 12.052 1.00 86.81 447 ALA A O 1
ATOM 3504 N N . ASN A 1 448 ? 11.707 -7.267 13.683 1.00 92.31 448 ASN A N 1
ATOM 3505 C CA . ASN A 1 448 ? 11.127 -5.981 13.327 1.00 92.31 448 ASN A CA 1
ATOM 3506 C C . ASN A 1 448 ? 11.955 -4.842 13.924 1.00 92.31 448 ASN A C 1
ATOM 3508 O O . ASN A 1 448 ? 12.352 -4.889 15.088 1.00 92.31 448 ASN A O 1
ATOM 3512 N N . GLY A 1 449 ? 12.187 -3.806 13.125 1.00 93.75 449 GLY A N 1
ATOM 3513 C CA . GLY A 1 449 ? 12.811 -2.566 13.568 1.00 93.75 449 GLY A CA 1
ATOM 3514 C C . GLY A 1 449 ? 11.794 -1.433 13.571 1.00 93.75 449 GLY A C 1
ATOM 3515 O O . GLY A 1 449 ? 11.024 -1.297 12.621 1.00 93.75 449 GLY A O 1
ATOM 3516 N N . ILE A 1 450 ? 11.823 -0.590 14.599 1.00 94.19 450 ILE A N 1
ATOM 3517 C CA . ILE A 1 450 ? 10.983 0.606 14.689 1.00 94.19 450 ILE A CA 1
ATOM 3518 C C . ILE A 1 450 ? 11.852 1.837 14.932 1.00 94.19 450 ILE A C 1
ATOM 3520 O O . ILE A 1 450 ? 12.760 1.810 15.763 1.00 94.19 450 ILE A O 1
ATOM 3524 N N . ILE A 1 451 ? 11.543 2.930 14.234 1.00 93.38 451 ILE A N 1
ATOM 3525 C CA . ILE A 1 451 ? 12.023 4.271 14.580 1.00 93.38 451 ILE A CA 1
ATOM 3526 C C . ILE A 1 451 ? 10.825 5.149 14.899 1.00 93.38 451 ILE A C 1
ATOM 3528 O O . ILE A 1 451 ? 9.930 5.291 14.072 1.00 93.38 451 ILE A O 1
ATOM 3532 N N . LEU A 1 452 ? 10.845 5.777 16.067 1.00 92.06 452 LEU A N 1
ATOM 3533 C CA . LEU A 1 452 ? 9.830 6.701 16.556 1.00 92.06 452 LEU A CA 1
ATOM 3534 C C . LEU A 1 452 ? 10.446 8.095 16.699 1.00 92.06 452 LEU A C 1
ATOM 3536 O O . LEU A 1 452 ? 11.502 8.253 17.312 1.00 92.06 452 LEU A O 1
ATOM 3540 N N . ILE A 1 453 ? 9.764 9.106 16.157 1.00 91.19 453 ILE A N 1
ATOM 3541 C CA . ILE A 1 453 ? 10.114 10.521 16.324 1.00 91.19 453 ILE A CA 1
ATOM 3542 C C . ILE A 1 453 ? 9.098 11.178 17.260 1.00 91.19 453 ILE A C 1
ATOM 3544 O O . ILE A 1 453 ? 7.914 11.260 16.902 1.00 91.19 453 ILE A O 1
ATOM 3548 N N . PRO A 1 454 ? 9.523 11.633 18.450 1.00 90.12 454 PRO A N 1
ATOM 3549 C CA . PRO A 1 454 ? 8.653 12.366 19.363 1.00 90.12 454 PRO A CA 1
ATOM 3550 C C . PRO A 1 454 ? 8.085 13.643 18.729 1.00 90.12 454 PRO A C 1
ATOM 3552 O O . PRO A 1 454 ? 8.668 14.208 17.802 1.00 90.12 454 PRO A O 1
ATOM 3555 N N . ALA A 1 455 ? 6.926 14.100 19.212 1.00 87.25 455 ALA A N 1
ATOM 3556 C CA . ALA A 1 455 ? 6.366 15.389 18.791 1.00 87.25 455 ALA A CA 1
ATOM 3557 C C . ALA A 1 455 ? 7.232 16.578 19.243 1.00 87.25 455 ALA A C 1
ATOM 3559 O O . ALA A 1 455 ? 7.279 17.591 18.552 1.00 87.25 455 ALA A O 1
ATOM 3560 N N . ASP A 1 456 ? 7.924 16.432 20.372 1.00 87.69 456 ASP A N 1
ATOM 3561 C CA . ASP A 1 456 ? 8.904 17.388 20.880 1.00 87.69 456 ASP A CA 1
ATOM 3562 C C . ASP A 1 456 ? 10.221 17.273 20.080 1.00 87.69 456 ASP A C 1
ATOM 3564 O O . ASP A 1 456 ? 10.841 16.204 20.104 1.00 87.69 456 ASP A O 1
ATOM 3568 N N . PRO A 1 457 ? 10.653 18.326 19.357 1.00 85.75 457 PRO A N 1
ATOM 3569 C CA . PRO A 1 457 ? 11.868 18.292 18.545 1.00 85.75 457 PRO A CA 1
ATOM 3570 C C . PRO A 1 457 ? 13.159 18.179 19.372 1.00 85.75 457 PRO A C 1
ATOM 3572 O O . PRO A 1 457 ? 14.187 17.790 18.813 1.00 85.75 457 PRO A O 1
ATOM 3575 N N . ASP A 1 458 ? 13.121 18.487 20.674 1.00 88.00 458 ASP A N 1
ATOM 3576 C CA . ASP A 1 458 ? 14.281 18.384 21.566 1.00 88.00 458 ASP A CA 1
ATOM 3577 C C . ASP A 1 458 ? 14.519 16.943 22.052 1.00 88.00 458 ASP A C 1
ATOM 3579 O O . ASP A 1 458 ? 15.601 16.611 22.550 1.00 88.00 458 ASP A O 1
ATOM 3583 N N . GLN A 1 459 ? 13.535 16.055 21.880 1.00 88.12 459 GLN A N 1
ATOM 3584 C CA . GLN A 1 459 ? 13.672 14.645 22.230 1.00 88.12 459 GLN A CA 1
ATOM 3585 C C . GLN A 1 459 ? 14.288 13.848 21.070 1.00 88.12 459 GLN A C 1
ATOM 3587 O O . GLN A 1 459 ? 13.841 13.950 19.923 1.00 88.12 459 GLN A O 1
ATOM 3592 N N . PRO A 1 460 ? 15.308 13.010 21.338 1.00 87.94 460 PRO A N 1
ATOM 3593 C CA . PRO A 1 460 ? 15.963 12.245 20.289 1.00 87.94 460 PRO A CA 1
ATOM 3594 C C . PRO A 1 460 ? 15.041 11.152 19.715 1.00 87.94 460 PRO A C 1
ATOM 3596 O O . PRO A 1 460 ? 14.157 10.651 20.414 1.00 87.94 460 PRO A O 1
ATOM 3599 N N . PRO A 1 461 ? 15.279 10.711 18.463 1.00 89.69 461 PRO A N 1
ATOM 3600 C CA . PRO A 1 461 ? 14.624 9.535 17.900 1.00 89.69 461 PRO A CA 1
ATOM 3601 C C . PRO A 1 461 ? 14.815 8.296 18.780 1.00 89.69 461 PRO A C 1
ATOM 3603 O O . PRO A 1 461 ? 15.936 7.987 19.190 1.00 89.69 461 PRO A O 1
ATOM 3606 N N . ILE A 1 462 ? 13.740 7.541 18.997 1.00 91.12 462 ILE A N 1
ATOM 3607 C CA . ILE A 1 462 ? 13.777 6.262 19.711 1.00 91.12 462 ILE A CA 1
ATOM 3608 C C . ILE A 1 462 ? 13.855 5.144 18.671 1.00 91.12 462 ILE A C 1
ATOM 3610 O O . ILE A 1 462 ? 12.995 5.046 17.795 1.00 91.12 462 ILE A O 1
ATOM 3614 N N . LYS A 1 463 ? 14.891 4.305 18.756 1.00 91.50 463 LYS A N 1
ATOM 3615 C CA . LYS A 1 463 ? 15.067 3.124 17.898 1.00 91.50 463 LYS A CA 1
ATOM 3616 C C . LYS A 1 463 ? 14.821 1.865 18.721 1.00 91.50 463 LYS A C 1
ATOM 3618 O O . LYS A 1 463 ? 15.449 1.691 19.760 1.00 91.50 463 LYS A O 1
ATOM 3623 N N . LEU A 1 464 ? 13.937 0.993 18.247 1.00 91.06 464 LEU A N 1
ATOM 3624 C CA . LEU A 1 464 ? 13.575 -0.260 18.910 1.00 91.06 464 LEU A CA 1
ATOM 3625 C C . LEU A 1 464 ? 13.798 -1.445 17.959 1.00 91.06 464 LEU A C 1
ATOM 3627 O O . LEU A 1 464 ? 13.524 -1.348 16.762 1.00 91.06 464 LEU A O 1
ATOM 3631 N N . GLY A 1 465 ? 14.243 -2.579 18.502 1.00 86.44 465 GLY A N 1
ATOM 3632 C CA . GLY A 1 465 ? 14.275 -3.858 17.785 1.00 86.44 465 GLY A CA 1
ATOM 3633 C C . GLY A 1 465 ? 15.407 -4.019 16.780 1.00 86.44 465 GLY A C 1
ATOM 3634 O O . GLY A 1 465 ? 16.455 -3.386 16.889 1.00 86.44 465 GLY A O 1
ATOM 3635 N N . GLY A 1 466 ? 15.181 -4.892 15.798 1.00 80.38 466 GLY A N 1
ATOM 3636 C CA . GLY A 1 466 ? 16.131 -5.272 14.751 1.00 80.38 466 GLY A CA 1
ATOM 3637 C C . GLY A 1 466 ? 16.305 -4.216 13.659 1.00 80.38 466 GLY A C 1
ATOM 3638 O O . GLY A 1 466 ? 16.314 -4.551 12.472 1.00 80.38 466 GLY A O 1
ATOM 3639 N N . TRP A 1 467 ? 16.405 -2.937 14.033 1.00 80.69 467 TRP A N 1
ATOM 3640 C CA . TRP A 1 467 ? 16.792 -1.901 13.082 1.00 80.69 467 TRP A CA 1
ATOM 3641 C C . TRP A 1 467 ? 18.259 -2.119 12.679 1.00 80.69 467 TRP A C 1
ATOM 3643 O O . TRP A 1 467 ? 19.098 -2.249 13.574 1.00 80.69 467 TRP A O 1
ATOM 3653 N N . PRO A 1 468 ? 18.600 -2.168 11.376 1.00 70.25 468 PRO A N 1
ATOM 3654 C CA . PRO A 1 468 ? 19.984 -2.276 10.939 1.00 70.25 468 PRO A CA 1
ATOM 3655 C C . PRO A 1 468 ? 20.787 -1.129 11.548 1.00 70.25 468 PRO A C 1
ATOM 3657 O O . PRO A 1 468 ? 20.462 0.043 11.346 1.00 70.25 468 PRO A O 1
ATOM 3660 N N . LEU A 1 469 ? 21.781 -1.471 12.361 1.00 54.22 469 LEU A N 1
ATOM 3661 C CA . LEU A 1 469 ? 22.731 -0.495 12.866 1.00 54.22 469 LEU A CA 1
ATOM 3662 C C . LEU A 1 469 ? 23.629 -0.114 11.687 1.00 54.22 469 LEU A C 1
ATOM 3664 O O . LEU A 1 469 ? 24.455 -0.923 11.268 1.00 54.22 469 LEU A O 1
ATOM 3668 N N . ASP A 1 470 ? 23.403 1.081 11.145 1.00 47.97 470 ASP A N 1
ATOM 3669 C CA . ASP A 1 470 ? 24.422 1.818 10.394 1.00 47.97 470 ASP A CA 1
ATOM 3670 C C . ASP A 1 470 ? 25.355 2.530 11.379 1.00 47.97 470 ASP A C 1
ATOM 3672 O O . ASP A 1 470 ? 24.827 3.247 12.271 1.00 47.97 470 ASP A O 1
#

Secondary structure (DSSP, 8-state):
-HHHHHHHHHHTTTT-TT-TT-S----THHHHHHHHHHHHHHHSTTGGGS-EEEE-GGG--TTHHHHTTT-SSEEEESS--TTSPPPSEEEEETTTHHHHHHHHHHSSPTT--PPEEES-SS-EEEETTEEEEEEEEHHHHHHHH-S---S---TT-STT---SEE----TTTSTTEEEEEEEETTEEEEEEEE-S-HHHHHHHHHHHHHHHHHHHHHH-TTSTTSHHHHHHHPPTT-EEE--HHHHHHHHHHHHHHHHTTTSS-GGGHHHHHHHHHSPPPHHHHHHHHHHHTS--EEEETTTTEEEESSSS-----TTTHHHHHHHHHHHHHHHTT--SEEEEETTTEEEE-SPPTTSSSEEEEEEETTEEEEEEEEEEE-S-EEEEEEGGG-S--EETTTTEE--SEEEEEEEESS-HHHHHHHHHHHHHS-HHHHHHHHHH-TT-EEEEEESSTTSPPEEEES----

Sequence (470 aa):
SPLFQSVFLNTRYAASPSNPWAYAHTSPDVFKIEQTVRHVAAAHPDGKKMFIQVVSPNHDYWPLPWYLRDFEAVAYTDTVHKNLPNPPLVLCQADIQQDVLKKLYETPPPGHRELYVPLFDDYTELRPGVEWRGVLVRSLWEKVFAQPAEGVESYHDKAGEGPIVDVQPNRKDLQKTAKFSHQAMNTVFEVWIQHDNGSYAGRAARAAFTEVDRLEGELSRFIDNSDVSRINRAAAGESIVVSPDTMACLQIAQEVENLTEGAFDVTVGAMVQLWRQGEAKSEDIASFLQKQKDRAIVLNPAELTVTVLRSNPGLDLGGIAKGYAVDRMAEVLAEWGIERALMHGGTSSIRAADPPREKTGWPINLSNPHDSAKKVARLALSRRVLSCSGLERGGHIIDPRTGRAVSQRRAIWLLTDFSAAKADALTTAFMVMPTDGIEQFVQNHPANGIILIPADPDQPPIKLGGWPLD

pLDDT: mean 83.11, std 16.92, range [22.94, 98.5]

Foldseek 3Di:
DVVQVVVCVPPVCPQPPPDPDDPDFFDCLLVVVLVLVQLLLVLDPCRLQFAEEEEAAPQPPPPNCVSNVSRPHYHRYNADDLPDDLGQKYKYWPVCVVVNVCSLQVNDDPPPRFDKDWSDPAFGARGPPGTMTMIGGVVSCCSRPVDDDDDDPPVQPPPDFDDQKDQDDPCVQFPQKDKDWDDAPNFIKMKIFRDPDPSLVRVLLVQLVVLRNVLCCAQPCVNCPHVQNVLQQDAAFDKDAGDLLNLVLVVLQVVLCVLLVNLFDQLLQVLLVCVVVPDDDPVRQVVLLVVVVDDQWDADNVRNIIHGRHHRSNGHLSLFSQLSSQLSSVVSCVVSVRQFMWIGTRSQKIATGAARPSDNARWMWGADRVGRVHTPDIDRHYLKIKGKDACSVPQSLARSNRSHTQDWFGMKMKIGNDGSRSRSRNRSSVSRDDVVSVQVVCVVVQCMKMWTGTPDNVDDIDIHHNDPDD

Radius of gyration: 25.49 Å; chains: 1; bounding box: 54×50×75 Å